Protein AF-0000000071175759 (afdb_homodimer)

pLDDT: mean 91.31, std 12.63, range [22.91, 98.81]

Structure (mmCIF, N/CA/C/O backbone):
data_AF-0000000071175759-model_v1
#
loop_
_entity.id
_entity.type
_entity.pdbx_description
1 polymer Uricase
#
loop_
_atom_site.group_PDB
_atom_site.id
_atom_site.type_symbol
_atom_site.label_atom_id
_atom_site.label_alt_id
_atom_site.label_comp_id
_atom_site.label_asym_id
_atom_site.label_entity_id
_atom_site.label_seq_id
_atom_site.pdbx_PDB_ins_code
_atom_site.Cartn_x
_atom_site.Cartn_y
_atom_site.Cartn_z
_atom_site.occupancy
_atom_site.B_iso_or_equiv
_atom_site.auth_seq_id
_atom_site.auth_comp_id
_atom_site.auth_asym_id
_atom_site.auth_atom_id
_atom_site.pdbx_PDB_model_num
ATOM 1 N N . MET A 1 1 ? 19.656 -23.844 -32.031 1 28.56 1 MET A N 1
ATOM 2 C CA . MET A 1 1 ? 19.234 -22.531 -32.531 1 28.56 1 MET A CA 1
ATOM 3 C C . MET A 1 1 ? 18.953 -22.594 -34.031 1 28.56 1 MET A C 1
ATOM 5 O O . MET A 1 1 ? 19.875 -22.594 -34.844 1 28.56 1 MET A O 1
ATOM 9 N N . HIS A 1 2 ? 17.969 -23.391 -34.312 1 33.41 2 HIS A N 1
ATOM 10 C CA . HIS A 1 2 ? 17.656 -23.5 -35.75 1 33.41 2 HIS A CA 1
ATOM 11 C C . HIS A 1 2 ? 17.281 -22.156 -36.344 1 33.41 2 HIS A C 1
ATOM 13 O O . HIS A 1 2 ? 16.312 -21.516 -35.875 1 33.41 2 HIS A O 1
ATOM 19 N N . THR A 1 3 ? 18.234 -21.5 -36.906 1 37.34 3 THR A N 1
ATOM 20 C CA . THR A 1 3 ? 18.062 -20.266 -37.656 1 37.34 3 THR A CA 1
ATOM 21 C C . THR A 1 3 ? 17.156 -20.484 -38.875 1 37.34 3 THR A C 1
ATOM 23 O O . THR A 1 3 ? 17.469 -21.281 -39.75 1 37.34 3 THR A O 1
ATOM 26 N N . ALA A 1 4 ? 15.883 -20.422 -38.781 1 39.69 4 ALA A N 1
ATOM 27 C CA . ALA A 1 4 ? 15.023 -20.391 -39.969 1 39.69 4 ALA A CA 1
ATOM 28 C C . ALA A 1 4 ? 15.555 -19.406 -41 1 39.69 4 ALA A C 1
ATOM 30 O O . ALA A 1 4 ? 15.508 -18.188 -40.812 1 39.69 4 ALA A O 1
ATOM 31 N N . SER A 1 5 ? 16.609 -19.828 -41.594 1 42.38 5 SER A N 1
ATOM 32 C CA . SER A 1 5 ? 17.031 -19 -42.719 1 42.38 5 SER A CA 1
ATOM 33 C C . SER A 1 5 ? 15.938 -18.859 -43.75 1 42.38 5 SER A C 1
ATOM 35 O O . SER A 1 5 ? 16.188 -18.406 -44.875 1 42.38 5 SER A O 1
ATOM 37 N N . GLU A 1 6 ? 14.695 -19.188 -43.5 1 39.69 6 GLU A N 1
ATOM 38 C CA . GLU A 1 6 ? 14.023 -19.219 -44.781 1 39.69 6 GLU A CA 1
ATOM 39 C C . GLU A 1 6 ? 14.141 -17.875 -45.531 1 39.69 6 GLU A C 1
ATOM 41 O O . GLU A 1 6 ? 14.164 -17.828 -46.75 1 39.69 6 GLU A O 1
ATOM 46 N N . ARG A 1 7 ? 13.164 -16.75 -45.219 1 44.22 7 ARG A N 1
ATOM 47 C CA . ARG A 1 7 ? 13 -15.68 -46.219 1 44.22 7 ARG A CA 1
ATOM 48 C C . ARG A 1 7 ? 14.336 -15.008 -46.5 1 44.22 7 ARG A C 1
ATOM 50 O O . ARG A 1 7 ? 15.273 -15.086 -45.719 1 44.22 7 ARG A O 1
ATOM 57 N N . GLY A 1 8 ? 14.594 -14.625 -47.875 1 47.84 8 GLY A N 1
ATOM 58 C CA . GLY A 1 8 ? 15.641 -13.828 -48.5 1 47.84 8 GLY A CA 1
ATOM 59 C C . GLY A 1 8 ? 16.234 -12.781 -47.594 1 47.84 8 GLY A C 1
ATOM 60 O O . GLY A 1 8 ? 17.25 -12.164 -47.906 1 47.84 8 GLY A O 1
ATOM 61 N N . LEU A 1 9 ? 15.305 -12.297 -46.688 1 57 9 LEU A N 1
ATOM 62 C CA . LEU A 1 9 ? 15.938 -11.227 -45.938 1 57 9 LEU A CA 1
ATOM 63 C C . LEU A 1 9 ? 16.828 -11.781 -44.844 1 57 9 LEU A C 1
ATOM 65 O O . LEU A 1 9 ? 16.578 -12.875 -44.312 1 57 9 LEU A O 1
ATOM 69 N N . GLY A 1 10 ? 18.094 -11.766 -44.812 1 68.19 10 GLY A N 1
ATOM 70 C CA . GLY A 1 10 ? 19.125 -12 -43.812 1 68.19 10 GLY A CA 1
ATOM 71 C C . GLY A 1 10 ? 18.656 -11.758 -42.406 1 68.19 10 GLY A C 1
ATOM 72 O O . GLY A 1 10 ? 19.406 -11.203 -41.562 1 68.19 10 GLY A O 1
ATOM 73 N N . VAL A 1 11 ? 17.297 -11.961 -42.062 1 71.38 11 VAL A N 1
ATOM 74 C CA . VAL A 1 11 ? 16.844 -11.711 -40.719 1 71.38 11 VAL A CA 1
ATOM 75 C C . VAL A 1 11 ? 16.75 -13.031 -39.938 1 71.38 11 VAL A C 1
ATOM 77 O O . VAL A 1 11 ? 16.344 -14.055 -40.5 1 71.38 11 VAL A O 1
ATOM 80 N N . SER A 1 12 ? 17.297 -13.148 -38.719 1 77.56 12 SER A N 1
ATOM 81 C CA . SER A 1 12 ? 17.219 -14.32 -37.844 1 77.56 12 SER A CA 1
ATOM 82 C C . SER A 1 12 ? 16.453 -14.008 -36.562 1 77.56 12 SER A C 1
ATOM 84 O O . SER A 1 12 ? 16.578 -12.898 -36.031 1 77.56 12 SER A O 1
ATOM 86 N N . MET A 1 13 ? 15.523 -14.953 -36.281 1 74.56 13 MET A N 1
ATOM 87 C CA . MET A 1 13 ? 14.844 -14.852 -35 1 74.56 13 MET A CA 1
ATOM 88 C C . MET A 1 13 ? 15.781 -15.258 -33.844 1 74.56 13 MET A C 1
ATOM 90 O O . MET A 1 13 ? 16.281 -16.375 -33.812 1 74.56 13 MET A O 1
ATOM 94 N N . ILE A 1 14 ? 16.031 -14.266 -32.906 1 76.25 14 ILE A N 1
ATOM 95 C CA . ILE A 1 14 ? 17.016 -14.492 -31.859 1 76.25 14 ILE A CA 1
ATOM 96 C C . ILE A 1 14 ? 16.312 -14.914 -30.562 1 76.25 14 ILE A C 1
ATOM 98 O O . ILE A 1 14 ? 16.859 -15.672 -29.766 1 76.25 14 ILE A O 1
ATOM 102 N N . GLU A 1 15 ? 15.109 -14.453 -30.453 1 83.31 15 GLU A N 1
ATOM 103 C CA . GLU A 1 15 ? 14.344 -14.773 -29.25 1 83.31 15 GLU A CA 1
ATOM 104 C C . GLU A 1 15 ? 12.844 -14.781 -29.531 1 83.31 15 GLU A C 1
ATOM 106 O O . GLU A 1 15 ? 12.359 -13.969 -30.328 1 83.31 15 GLU A O 1
ATOM 111 N N . HIS A 1 16 ? 12.211 -15.812 -29.078 1 84.19 16 HIS A N 1
ATOM 112 C CA . HIS A 1 16 ? 10.758 -15.852 -29.188 1 84.19 16 HIS A CA 1
ATOM 113 C C . HIS A 1 16 ? 10.117 -16.484 -27.953 1 84.19 16 HIS A C 1
ATOM 115 O O . HIS A 1 16 ? 10.797 -17.156 -27.172 1 84.19 16 HIS A O 1
ATOM 121 N N . GLY A 1 17 ? 9 -16.219 -27.656 1 90 17 GLY A N 1
ATOM 122 C CA . GLY A 1 17 ? 8.164 -16.766 -26.594 1 90 17 GLY A CA 1
ATOM 123 C C . GLY A 1 17 ? 6.77 -16.172 -26.578 1 90 17 GLY A C 1
ATOM 124 O O . GLY A 1 17 ? 6.539 -15.094 -27.141 1 90 17 GLY A O 1
ATOM 125 N N . TYR A 1 18 ? 5.887 -16.891 -26.125 1 90.38 18 TYR A N 1
ATOM 126 C CA . TYR A 1 18 ? 4.523 -16.391 -25.984 1 90.38 18 TYR A CA 1
ATOM 127 C C . TYR A 1 18 ? 3.852 -16.969 -24.75 1 90.38 18 TYR A C 1
ATOM 129 O O . TYR A 1 18 ? 4.359 -17.922 -24.141 1 90.38 18 TYR A O 1
ATOM 137 N N . GLY A 1 19 ? 2.816 -16.406 -24.312 1 95.12 19 GLY A N 1
ATOM 138 C CA . GLY A 1 19 ? 2.09 -16.906 -23.172 1 95.12 19 GLY A CA 1
ATOM 139 C C . GLY A 1 19 ? 0.955 -16 -22.734 1 95.12 19 GLY A C 1
ATOM 140 O O . GLY A 1 19 ? 0.364 -15.297 -23.547 1 95.12 19 GLY A O 1
ATOM 141 N N . LYS A 1 20 ? 0.438 -16.25 -21.562 1 93 20 LYS A N 1
ATOM 142 C CA . LYS A 1 20 ? -0.697 -15.539 -20.984 1 93 20 LYS A CA 1
ATOM 143 C C . LYS A 1 20 ? -0.287 -14.781 -19.719 1 93 20 LYS A C 1
ATOM 145 O O . LYS A 1 20 ? 0.365 -15.336 -18.844 1 93 20 LYS A O 1
ATOM 150 N N . SER A 1 21 ? -0.583 -13.398 -19.75 1 94.5 21 SER A N 1
ATOM 151 C CA . SER A 1 21 ? -0.302 -12.578 -18.578 1 94.5 21 SER A CA 1
ATOM 152 C C . SER A 1 21 ? -1.587 -12.18 -17.859 1 94.5 21 SER A C 1
ATOM 154 O O . SER A 1 21 ? -2.672 -12.234 -18.453 1 94.5 21 SER A O 1
ATOM 156 N N . GLY A 1 22 ? -1.437 -11.883 -16.594 1 93.62 22 GLY A N 1
ATOM 157 C CA . GLY A 1 22 ? -2.539 -11.289 -15.852 1 93.62 22 GLY A CA 1
ATOM 158 C C . GLY A 1 22 ? -3.578 -12.305 -15.414 1 93.62 22 GLY A C 1
ATOM 159 O O . GLY A 1 22 ? -4.758 -11.977 -15.289 1 93.62 22 GLY A O 1
ATOM 160 N N . VAL A 1 23 ? -3.152 -13.625 -15.281 1 97 23 VAL A N 1
ATOM 161 C CA . VAL A 1 23 ? -4.086 -14.633 -14.781 1 97 23 VAL A CA 1
ATOM 162 C C . VAL A 1 23 ? -4.25 -14.477 -13.273 1 97 23 VAL A C 1
ATOM 164 O O . VAL A 1 23 ? -3.426 -14.969 -12.5 1 97 23 VAL A O 1
ATOM 167 N N . LYS A 1 24 ? -5.371 -13.859 -12.891 1 97.5 24 LYS A N 1
ATOM 168 C CA . LYS A 1 24 ? -5.641 -13.625 -11.477 1 97.5 24 LYS A CA 1
ATOM 169 C C . LYS A 1 24 ? -6.379 -14.812 -10.852 1 97.5 24 LYS A C 1
ATOM 171 O O . LYS A 1 24 ? -7.27 -15.391 -11.477 1 97.5 24 LYS A O 1
ATOM 176 N N . LEU A 1 25 ? -5.941 -15.133 -9.633 1 97.06 25 LEU A N 1
ATOM 177 C CA . LEU A 1 25 ? -6.52 -16.281 -8.953 1 97.06 25 LEU A CA 1
ATOM 178 C C . LEU A 1 25 ? -6.516 -16.078 -7.438 1 97.06 25 LEU A C 1
ATOM 180 O O . LEU A 1 25 ? -5.551 -15.555 -6.883 1 97.06 25 LEU A O 1
ATOM 184 N N . LEU A 1 26 ? -7.668 -16.375 -6.785 1 98.44 26 LEU A N 1
ATOM 185 C CA . LEU A 1 26 ? -7.727 -16.531 -5.336 1 98.44 26 LEU A CA 1
ATOM 186 C C . LEU A 1 26 ? -7.902 -18 -4.961 1 98.44 26 LEU A C 1
ATOM 188 O O . LEU A 1 26 ? -8.875 -18.641 -5.379 1 98.44 26 LEU A O 1
ATOM 192 N N . TYR A 1 27 ? -6.977 -18.578 -4.281 1 98.19 27 TYR A N 1
ATOM 193 C CA . TYR A 1 27 ? -7.078 -19.922 -3.732 1 98.19 27 TYR A CA 1
ATOM 194 C C . TYR A 1 27 ? -7.457 -19.891 -2.256 1 98.19 27 TYR A C 1
ATOM 196 O O . TYR A 1 27 ? -6.859 -19.141 -1.476 1 98.19 27 TYR A O 1
ATOM 204 N N . ILE A 1 28 ? -8.445 -20.594 -1.832 1 97.69 28 ILE A N 1
ATOM 205 C CA . ILE A 1 28 ? -8.891 -20.688 -0.444 1 97.69 28 ILE A CA 1
ATOM 206 C C . ILE A 1 28 ? -8.766 -22.125 0.045 1 97.69 28 ILE A C 1
ATOM 208 O O . ILE A 1 28 ? -9.289 -23.047 -0.589 1 97.69 28 ILE A O 1
ATOM 212 N N . ASN A 1 29 ? -8.055 -22.359 1.07 1 96.19 29 ASN A N 1
ATOM 213 C CA . ASN A 1 29 ? -8.031 -23.625 1.813 1 96.19 29 ASN A CA 1
ATOM 214 C C . ASN A 1 29 ? -8.875 -23.531 3.086 1 96.19 29 ASN A C 1
ATOM 216 O O . ASN A 1 29 ? -8.586 -22.719 3.969 1 96.19 29 ASN A O 1
ATOM 220 N N . ARG A 1 30 ? -9.852 -24.344 3.277 1 94.62 30 ARG A N 1
ATOM 221 C CA . ARG A 1 30 ? -10.781 -24.266 4.402 1 94.62 30 ARG A CA 1
ATOM 222 C C . ARG A 1 30 ? -10.578 -25.438 5.355 1 94.62 30 ARG A C 1
ATOM 224 O O . ARG A 1 30 ? -11.414 -25.688 6.227 1 94.62 30 ARG A O 1
ATOM 231 N N . ALA A 1 31 ? -9.531 -26 5.277 1 88.31 31 ALA A N 1
ATOM 232 C CA . ALA A 1 31 ? -9.281 -27.203 6.078 1 88.31 31 ALA A CA 1
ATOM 233 C C . ALA A 1 31 ? -9.234 -26.859 7.566 1 88.31 31 ALA A C 1
ATOM 235 O O . ALA A 1 31 ? -8.68 -25.844 7.957 1 88.31 31 ALA A O 1
ATOM 236 N N . ASN A 1 32 ? -9.891 -27.594 8.43 1 88.94 32 ASN A N 1
ATOM 237 C CA . ASN A 1 32 ? -9.82 -27.578 9.883 1 88.94 32 ASN A CA 1
ATOM 238 C C . ASN A 1 32 ? -10.492 -26.344 10.461 1 88.94 32 ASN A C 1
ATOM 240 O O . ASN A 1 32 ? -10.227 -25.969 11.609 1 88.94 32 ASN A O 1
ATOM 244 N N . GLY A 1 33 ? -11.141 -25.594 9.711 1 90.62 33 GLY A N 1
ATOM 245 C CA . GLY A 1 33 ? -11.922 -24.484 10.227 1 90.62 33 GLY A CA 1
ATOM 246 C C . GLY A 1 33 ? -11.164 -23.156 10.234 1 90.62 33 GLY A C 1
ATOM 247 O O . GLY A 1 33 ? -11.742 -22.109 10.5 1 90.62 33 GLY A O 1
ATOM 248 N N . ILE A 1 34 ? -9.93 -23.188 10.078 1 95.31 34 ILE A N 1
ATOM 249 C CA . ILE A 1 34 ? -9.109 -21.984 9.93 1 95.31 34 ILE A CA 1
ATOM 250 C C . ILE A 1 34 ? -8.719 -21.812 8.461 1 95.31 34 ILE A C 1
ATOM 252 O O . ILE A 1 34 ? -7.871 -22.547 7.949 1 95.31 34 ILE A O 1
ATOM 256 N N . HIS A 1 35 ? -9.383 -20.859 7.82 1 97.19 35 HIS A N 1
ATOM 257 C CA . HIS A 1 35 ? -9.188 -20.688 6.387 1 97.19 35 HIS A CA 1
ATOM 258 C C . HIS A 1 35 ? -7.855 -19.984 6.098 1 97.19 35 HIS A C 1
ATOM 260 O O . HIS A 1 35 ? -7.395 -19.172 6.887 1 97.19 35 HIS A O 1
ATOM 266 N N . SER A 1 36 ? -7.207 -20.359 5.051 1 96.81 36 SER A N 1
ATOM 267 C CA . SER A 1 36 ? -6.066 -19.641 4.492 1 96.81 36 SER A CA 1
ATOM 268 C C . SER A 1 36 ? -6.316 -19.25 3.041 1 96.81 36 SER A C 1
ATOM 270 O O . SER A 1 36 ? -7.027 -19.953 2.316 1 96.81 36 SER A O 1
ATOM 272 N N . ILE A 1 37 ? -5.785 -18.141 2.656 1 97.75 37 ILE A N 1
ATOM 273 C CA . ILE A 1 37 ? -6 -17.672 1.292 1 97.75 37 ILE A CA 1
ATOM 274 C C . ILE A 1 37 ? -4.66 -17.328 0.647 1 97.75 37 ILE A C 1
ATOM 276 O O . ILE A 1 37 ? -3.695 -17 1.343 1 97.75 37 ILE A O 1
ATOM 280 N N . ARG A 1 38 ? -4.598 -17.469 -0.659 1 97.44 38 ARG A N 1
ATOM 281 C CA . ARG A 1 38 ? -3.533 -16.922 -1.494 1 97.44 38 ARG A CA 1
ATOM 282 C C . ARG A 1 38 ? -4.094 -16.359 -2.789 1 97.44 38 ARG A C 1
ATOM 284 O O . ARG A 1 38 ? -4.723 -17.062 -3.572 1 97.44 38 ARG A O 1
ATOM 291 N N . GLU A 1 39 ? -4.02 -15.102 -2.947 1 97.94 39 GLU A N 1
ATOM 292 C CA . GLU A 1 39 ? -4.387 -14.445 -4.199 1 97.94 39 GLU A CA 1
ATOM 293 C C . GLU A 1 39 ? -3.148 -14.094 -5.02 1 97.94 39 GLU A C 1
ATOM 295 O O . GLU A 1 39 ? -2.209 -13.477 -4.508 1 97.94 39 GLU A O 1
ATOM 300 N N . CYS A 1 40 ? -3.152 -14.516 -6.309 1 97.38 40 CYS A N 1
ATOM 301 C CA . CYS A 1 40 ? -1.965 -14.383 -7.145 1 97.38 40 CYS A CA 1
ATOM 302 C C . CYS A 1 40 ? -2.33 -13.883 -8.539 1 97.38 40 CYS A C 1
ATOM 304 O O . CYS A 1 40 ? -3.502 -13.891 -8.922 1 97.38 40 CYS A O 1
ATOM 306 N N . GLU A 1 41 ? -1.33 -13.367 -9.148 1 98.12 41 GLU A N 1
ATOM 307 C CA . GLU A 1 41 ? -1.342 -13.086 -10.586 1 98.12 41 GLU A CA 1
ATOM 308 C C . GLU A 1 41 ? -0.23 -13.844 -11.305 1 98.12 41 GLU A C 1
ATOM 310 O O . GLU A 1 41 ? 0.948 -13.688 -10.977 1 98.12 41 GLU A O 1
ATOM 315 N N . VAL A 1 42 ? -0.626 -14.664 -12.273 1 98.5 42 VAL A N 1
ATOM 316 C CA . VAL A 1 42 ? 0.318 -15.578 -12.898 1 98.5 42 VAL A CA 1
ATOM 317 C C . VAL A 1 42 ? 0.545 -15.164 -14.352 1 98.5 42 VAL A C 1
ATOM 319 O O . VAL A 1 42 ? -0.403 -14.82 -15.062 1 98.5 42 VAL A O 1
ATOM 322 N N . THR A 1 43 ? 1.786 -15.164 -14.773 1 98.5 43 THR A N 1
ATOM 323 C CA . THR A 1 43 ? 2.189 -15.039 -16.172 1 98.5 43 THR A CA 1
ATOM 324 C C . THR A 1 43 ? 2.904 -16.297 -16.641 1 98.5 43 THR A C 1
ATOM 326 O O . THR A 1 43 ? 3.846 -16.766 -16 1 98.5 43 THR A O 1
ATOM 329 N N . THR A 1 44 ? 2.459 -16.875 -17.734 1 98.06 44 THR A N 1
ATOM 330 C CA . THR A 1 44 ? 3.113 -18.016 -18.375 1 98.06 44 THR A CA 1
ATOM 331 C C . THR A 1 44 ? 3.814 -17.594 -19.656 1 98.06 44 THR A C 1
ATOM 333 O O . THR A 1 44 ? 3.301 -16.766 -20.406 1 98.06 44 THR A O 1
ATOM 336 N N . THR A 1 45 ? 4.961 -18.109 -19.844 1 97.44 45 THR A N 1
ATOM 337 C CA . THR A 1 45 ? 5.699 -17.953 -21.078 1 97.44 45 THR A CA 1
ATOM 338 C C . THR A 1 45 ? 6.254 -19.297 -21.562 1 97.44 45 THR A C 1
ATOM 340 O O . THR A 1 45 ? 6.941 -19.984 -20.812 1 97.44 45 THR A O 1
ATOM 343 N N . LEU A 1 46 ? 5.965 -19.672 -22.812 1 95.94 46 LEU A N 1
ATOM 344 C CA . LEU A 1 46 ? 6.438 -20.906 -23.422 1 95.94 46 LEU A CA 1
ATOM 345 C C . LEU A 1 46 ? 7.363 -20.609 -24.594 1 95.94 46 LEU A C 1
ATOM 347 O O . LEU A 1 46 ? 7.113 -19.688 -25.375 1 95.94 46 LEU A O 1
ATOM 351 N N . ILE A 1 47 ? 8.352 -21.328 -24.641 1 93.75 47 ILE A N 1
ATOM 352 C CA . ILE A 1 47 ? 9.211 -21.391 -25.828 1 93.75 47 ILE A CA 1
ATOM 353 C C . ILE A 1 47 ? 9.109 -22.766 -26.469 1 93.75 47 ILE A C 1
ATOM 355 O O . ILE A 1 47 ? 9.352 -23.781 -25.828 1 93.75 47 ILE A O 1
ATOM 359 N N . LEU A 1 48 ? 8.703 -22.797 -27.688 1 93 48 LEU A N 1
ATOM 360 C CA . LEU A 1 48 ? 8.508 -24.062 -28.391 1 93 48 LEU A CA 1
ATOM 361 C C . LEU A 1 48 ? 9.742 -24.406 -29.219 1 93 48 LEU A C 1
ATOM 363 O O . LEU A 1 48 ? 10.594 -23.547 -29.469 1 93 48 LEU A O 1
ATOM 367 N N . SER A 1 49 ? 9.812 -25.625 -29.641 1 91.5 49 SER A N 1
ATOM 368 C CA . SER A 1 49 ? 10.922 -26.141 -30.438 1 91.5 49 SER A CA 1
ATOM 369 C C . SER A 1 49 ? 10.828 -25.688 -31.891 1 91.5 49 SER A C 1
ATOM 371 O O . SER A 1 49 ? 11.805 -25.781 -32.625 1 91.5 49 SER A O 1
ATOM 373 N N . THR A 1 50 ? 9.656 -25.234 -32.25 1 86.12 50 THR A N 1
ATOM 374 C CA . THR A 1 50 ? 9.469 -24.766 -33.594 1 86.12 50 THR A CA 1
ATOM 375 C C . THR A 1 50 ? 8.953 -23.328 -33.625 1 86.12 50 THR A C 1
ATOM 377 O O . THR A 1 50 ? 8.352 -22.875 -32.656 1 86.12 50 THR A O 1
ATOM 380 N N . VAL A 1 51 ? 9.266 -22.625 -34.719 1 85.62 51 VAL A N 1
ATOM 381 C CA . VAL A 1 51 ? 8.828 -21.25 -34.844 1 85.62 51 VAL A CA 1
ATOM 382 C C . VAL A 1 51 ? 7.914 -21.109 -36.062 1 85.62 51 VAL A C 1
ATOM 384 O O . VAL A 1 51 ? 7.816 -20.031 -36.656 1 85.62 51 VAL A O 1
ATOM 387 N N . GLN A 1 52 ? 7.312 -22.141 -36.5 1 84.56 52 GLN A N 1
ATOM 388 C CA . GLN A 1 52 ? 6.531 -22.172 -37.719 1 84.56 52 GLN A CA 1
ATOM 389 C C . GLN A 1 52 ? 5.316 -21.25 -37.625 1 84.56 52 GLN A C 1
ATOM 391 O O . GLN A 1 52 ? 4.887 -20.672 -38.625 1 84.56 52 GLN A O 1
ATOM 396 N N . SER A 1 53 ? 4.871 -21.125 -36.375 1 83.06 53 SER A N 1
ATOM 397 C CA . SER A 1 53 ? 3.734 -20.234 -36.219 1 83.06 53 SER A CA 1
ATOM 398 C C . SER A 1 53 ? 4.102 -18.797 -36.625 1 83.06 53 SER A C 1
ATOM 400 O O . SER A 1 53 ? 3.268 -18.062 -37.125 1 83.06 53 SER A O 1
ATOM 402 N N . TYR A 1 54 ? 5.336 -18.422 -36.438 1 79.44 54 TYR A N 1
ATOM 403 C CA . TYR A 1 54 ? 5.82 -17.078 -36.781 1 79.44 54 TYR A CA 1
ATOM 404 C C . TYR A 1 54 ? 6.148 -16.984 -38.25 1 79.44 54 TYR A C 1
ATOM 406 O O . TYR A 1 54 ? 5.914 -15.945 -38.875 1 79.44 54 TYR A O 1
ATOM 414 N N . LEU A 1 55 ? 6.617 -18.078 -38.781 1 78.44 55 LEU A N 1
ATOM 415 C CA . LEU A 1 55 ? 7.191 -18.031 -40.125 1 78.44 55 LEU A CA 1
ATOM 416 C C . LEU A 1 55 ? 6.129 -18.297 -41.188 1 78.44 55 LEU A C 1
ATOM 418 O O . LEU A 1 55 ? 6.105 -17.641 -42.219 1 78.44 55 LEU A O 1
ATOM 422 N N . THR A 1 56 ? 5.227 -19.219 -40.906 1 83.88 56 THR A N 1
ATOM 423 C CA . THR A 1 56 ? 4.309 -19.641 -41.938 1 83.88 56 THR A CA 1
ATOM 424 C C . THR A 1 56 ? 2.863 -19.578 -41.438 1 83.88 56 THR A C 1
ATOM 426 O O . THR A 1 56 ? 1.935 -19.891 -42.188 1 83.88 56 THR A O 1
ATOM 429 N N . GLY A 1 57 ? 2.676 -19.25 -40.156 1 84.69 57 GLY A N 1
ATOM 430 C CA . GLY A 1 57 ? 1.328 -19.188 -39.625 1 84.69 57 GLY A CA 1
ATOM 431 C C . GLY A 1 57 ? 0.76 -20.547 -39.25 1 84.69 57 GLY A C 1
ATOM 432 O O . GLY A 1 57 ? -0.448 -20.688 -39.062 1 84.69 57 GLY A O 1
ATOM 433 N N . ASP A 1 58 ? 1.577 -21.562 -39.312 1 85.25 58 ASP A N 1
ATOM 434 C CA . ASP A 1 58 ? 1.169 -22.906 -38.906 1 85.25 58 ASP A CA 1
ATOM 435 C C . ASP A 1 58 ? 1.039 -23 -37.375 1 85.25 58 ASP A C 1
ATOM 437 O O . ASP A 1 58 ? 2.039 -22.953 -36.656 1 85.25 58 ASP A O 1
ATOM 441 N N . ASN A 1 59 ? -0.13 -23.172 -36.938 1 88.38 59 ASN A N 1
ATOM 442 C CA . ASN A 1 59 ? -0.391 -23.172 -35.5 1 88.38 59 ASN A CA 1
ATOM 443 C C . ASN A 1 59 ? -0.394 -24.594 -34.938 1 88.38 59 ASN A C 1
ATOM 445 O O . ASN A 1 59 ? -0.812 -24.812 -33.812 1 88.38 59 ASN A O 1
ATOM 449 N N . ASP A 1 60 ? 0.139 -25.406 -35.844 1 84.19 60 ASP A N 1
ATOM 450 C CA . ASP A 1 60 ? 0.245 -26.781 -35.375 1 84.19 60 ASP A CA 1
ATOM 451 C C . ASP A 1 60 ? 1.161 -26.875 -34.156 1 84.19 60 ASP A C 1
ATOM 453 O O . ASP A 1 60 ? 2.258 -26.312 -34.156 1 84.19 60 ASP A O 1
ATOM 457 N N . GLY A 1 61 ? 0.731 -27.188 -33 1 89.94 61 GLY A N 1
ATOM 458 C CA . GLY A 1 61 ? 1.52 -27.375 -31.797 1 89.94 61 GLY A CA 1
ATOM 459 C C . GLY A 1 61 ? 1.353 -26.25 -30.797 1 89.94 61 GLY A C 1
ATOM 460 O O . GLY A 1 61 ? 1.879 -26.328 -29.672 1 89.94 61 GLY A O 1
ATOM 461 N N . ILE A 1 62 ? 0.832 -25.109 -31.281 1 89.94 62 ILE A N 1
ATOM 462 C CA . ILE A 1 62 ? 0.637 -23.969 -30.406 1 89.94 62 ILE A CA 1
ATOM 463 C C . ILE A 1 62 ? -0.336 -24.344 -29.281 1 89.94 62 ILE A C 1
ATOM 465 O O . ILE A 1 62 ? -1.41 -24.891 -29.547 1 89.94 62 ILE A O 1
ATOM 469 N N . ILE A 1 63 ? 0.048 -24.109 -28.078 1 94.25 63 ILE A N 1
ATOM 470 C CA . ILE A 1 63 ? -0.858 -24.203 -26.938 1 94.25 63 ILE A CA 1
ATOM 471 C C . ILE A 1 63 ? -1.576 -22.875 -26.75 1 94.25 63 ILE A C 1
ATOM 473 O O . ILE A 1 63 ? -0.947 -21.859 -26.422 1 94.25 63 ILE A O 1
ATOM 477 N N . ALA A 1 64 ? -2.871 -22.844 -26.969 1 93.25 64 ALA A N 1
ATOM 478 C CA . ALA A 1 64 ? -3.637 -21.609 -26.875 1 93.25 64 ALA A CA 1
ATOM 479 C C . ALA A 1 64 ? -3.443 -20.953 -25.516 1 93.25 64 ALA A C 1
ATOM 481 O O . ALA A 1 64 ? -3.381 -21.625 -24.484 1 93.25 64 ALA A O 1
ATOM 482 N N . THR A 1 65 ? -3.33 -19.578 -25.578 1 92.94 65 THR A N 1
ATOM 483 C CA . THR A 1 65 ? -3.172 -18.844 -24.328 1 92.94 65 THR A CA 1
ATOM 484 C C . THR A 1 65 ? -4.352 -19.094 -23.406 1 92.94 65 THR A C 1
ATOM 486 O O . THR A 1 65 ? -4.199 -19.078 -22.172 1 92.94 65 THR A O 1
ATOM 489 N N . ASP A 1 66 ? -5.512 -19.422 -23.969 1 93 66 ASP A N 1
ATOM 490 C CA . ASP A 1 66 ? -6.664 -19.797 -23.156 1 93 66 ASP A CA 1
ATOM 491 C C . ASP A 1 66 ? -6.41 -21.094 -22.406 1 93 66 ASP A C 1
ATOM 493 O O . ASP A 1 66 ? -6.781 -21.234 -21.234 1 93 66 ASP A O 1
ATOM 497 N N . SER A 1 67 ? -5.82 -22.047 -23.078 1 94.19 67 SER A N 1
ATOM 498 C CA . SER A 1 67 ? -5.457 -23.312 -22.438 1 94.19 67 SER A CA 1
ATOM 499 C C . SER A 1 67 ? -4.438 -23.094 -21.328 1 94.19 67 SER A C 1
ATOM 501 O O . SER A 1 67 ? -4.484 -23.766 -20.297 1 94.19 67 SER A O 1
ATOM 503 N N . GLN A 1 68 ? -3.51 -22.188 -21.531 1 96.25 68 GLN A N 1
ATOM 504 C CA . GLN A 1 68 ? -2.529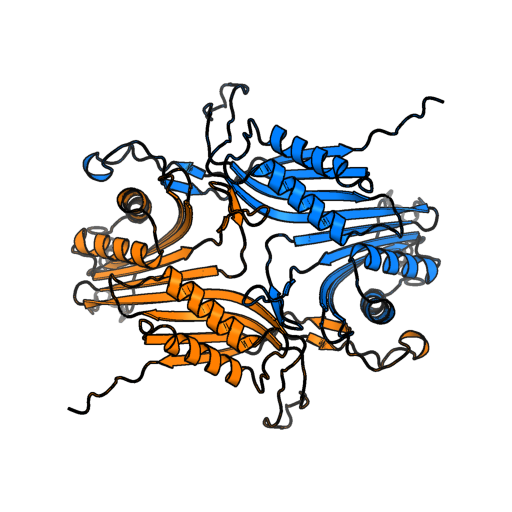 -21.844 -20.5 1 96.25 68 GLN A CA 1
ATOM 505 C C . GLN A 1 68 ? -3.203 -21.266 -19.266 1 96.25 68 GLN A C 1
ATOM 507 O O . GLN A 1 68 ? -2.898 -21.672 -18.141 1 96.25 68 GLN A O 1
ATOM 512 N N . LYS A 1 69 ? -4.105 -20.312 -19.516 1 96.69 69 LYS A N 1
ATOM 513 C CA . LYS A 1 69 ? -4.895 -19.734 -18.438 1 96.69 69 LYS A CA 1
ATOM 514 C C . LYS A 1 69 ? -5.633 -20.812 -17.656 1 96.69 69 LYS A C 1
ATOM 516 O O . LYS A 1 69 ? -5.551 -20.859 -16.422 1 96.69 69 LYS A O 1
ATOM 521 N N . ASN A 1 70 ? -6.312 -21.719 -18.344 1 96.06 70 ASN A N 1
ATOM 522 C CA . ASN A 1 70 ? -7.082 -22.781 -17.688 1 96.06 70 ASN A CA 1
ATOM 523 C C . ASN A 1 70 ? -6.176 -23.734 -16.922 1 96.06 70 ASN A C 1
ATOM 525 O O . ASN A 1 70 ? -6.562 -24.266 -15.891 1 96.06 70 ASN A O 1
ATOM 529 N N . THR A 1 71 ? -5 -23.984 -17.469 1 96.69 71 THR A N 1
ATOM 530 C CA . THR A 1 71 ? -4.027 -24.828 -16.781 1 96.69 71 THR A CA 1
ATOM 531 C C . THR A 1 71 ? -3.707 -24.266 -15.398 1 96.69 71 THR A C 1
ATOM 533 O O . THR A 1 71 ? -3.641 -25.016 -14.422 1 96.69 71 THR A O 1
ATOM 536 N N . VAL A 1 72 ? -3.555 -22.969 -15.297 1 97.94 72 VAL A N 1
ATOM 537 C CA . VAL A 1 72 ? -3.262 -22.312 -14.031 1 97.94 72 VAL A CA 1
ATOM 538 C C . VAL A 1 72 ? -4.375 -22.609 -13.023 1 97.94 72 VAL A C 1
ATOM 540 O O . VAL A 1 72 ? -4.105 -23.062 -11.906 1 97.94 72 VAL A O 1
ATOM 543 N N . TYR A 1 73 ? -5.621 -22.453 -13.383 1 97.25 73 TYR A N 1
ATOM 544 C CA . TYR A 1 73 ? -6.762 -22.656 -12.492 1 97.25 73 TYR A CA 1
ATOM 545 C C . TYR A 1 73 ? -6.898 -24.125 -12.109 1 97.25 73 TYR A C 1
ATOM 547 O O . TYR A 1 73 ? -7.125 -24.438 -10.938 1 97.25 73 TYR A O 1
ATOM 555 N N . ILE A 1 74 ? -6.793 -25 -13.047 1 95.69 74 ILE A N 1
ATOM 556 C CA . ILE A 1 74 ? -7.004 -26.422 -12.82 1 95.69 74 ILE A CA 1
ATOM 557 C C . ILE A 1 74 ? -5.902 -26.969 -11.906 1 95.69 74 ILE A C 1
ATOM 559 O O . ILE A 1 74 ? -6.176 -27.75 -10.992 1 95.69 74 ILE A O 1
ATOM 563 N N . LEU A 1 75 ? -4.648 -26.562 -12.133 1 96.25 75 LEU A N 1
ATOM 564 C CA . LEU A 1 75 ? -3.568 -27.062 -11.289 1 96.25 75 LEU A CA 1
ATOM 565 C C . LEU A 1 75 ? -3.668 -26.469 -9.883 1 96.25 75 LEU A C 1
ATOM 567 O O . LEU A 1 75 ? -3.314 -27.141 -8.898 1 96.25 75 LEU A O 1
ATOM 571 N N . ALA A 1 76 ? -4.117 -25.234 -9.758 1 97.06 76 ALA A N 1
ATOM 572 C CA . ALA A 1 76 ? -4.395 -24.703 -8.43 1 97.06 76 ALA A CA 1
ATOM 573 C C . ALA A 1 76 ? -5.434 -25.547 -7.699 1 97.06 76 ALA A C 1
ATOM 575 O O . ALA A 1 76 ? -5.305 -25.797 -6.496 1 97.06 76 ALA A O 1
ATOM 576 N N . LYS A 1 77 ? -6.469 -25.953 -8.383 1 95.12 77 LYS A N 1
ATOM 577 C CA . LYS A 1 77 ? -7.508 -26.797 -7.809 1 95.12 77 LYS A CA 1
ATOM 578 C C . LYS A 1 77 ? -6.934 -28.141 -7.375 1 95.12 77 LYS A C 1
ATOM 580 O O . LYS A 1 77 ? -7.215 -28.625 -6.273 1 95.12 77 LYS A O 1
ATOM 585 N N . LYS A 1 78 ? -6.074 -28.656 -8.203 1 93.12 78 LYS A N 1
ATOM 586 C CA . LYS A 1 78 ? -5.559 -30.016 -8.008 1 93.12 78 LYS A CA 1
ATOM 587 C C . LYS A 1 78 ? -4.512 -30.047 -6.895 1 93.12 78 LYS A C 1
ATOM 589 O O . LYS A 1 78 ? -4.492 -30.969 -6.074 1 93.12 78 LYS A O 1
ATOM 594 N N . HIS A 1 79 ? -3.648 -29.062 -6.848 1 93 79 HIS A N 1
ATOM 595 C CA . HIS A 1 79 ? -2.471 -29.156 -5.996 1 93 79 HIS A CA 1
ATOM 596 C C . HIS A 1 79 ? -2.496 -28.109 -4.895 1 93 79 HIS A C 1
ATOM 598 O O . HIS A 1 79 ? -1.688 -28.156 -3.965 1 93 79 HIS A O 1
ATOM 604 N N . GLY A 1 80 ? -3.412 -27.156 -4.996 1 94.62 80 GLY A N 1
ATOM 605 C CA . GLY A 1 80 ? -3.369 -26.016 -4.098 1 94.62 80 GLY A CA 1
ATOM 606 C C . GLY A 1 80 ? -2.195 -25.094 -4.363 1 94.62 80 GLY A C 1
ATOM 607 O O . GLY A 1 80 ? -1.409 -25.328 -5.281 1 94.62 80 GLY A O 1
ATOM 608 N N . ILE A 1 81 ? -2.205 -24.062 -3.578 1 96.12 81 ILE A N 1
ATOM 609 C CA . ILE A 1 81 ? -1.096 -23.109 -3.654 1 96.12 81 ILE A CA 1
ATOM 610 C C . ILE A 1 81 ? -0.493 -22.906 -2.266 1 96.12 81 ILE A C 1
ATOM 612 O O . ILE A 1 81 ? -1.044 -22.172 -1.445 1 96.12 81 ILE A O 1
ATOM 616 N N . LYS A 1 82 ? 0.551 -23.516 -1.965 1 93.5 82 LYS A N 1
ATOM 617 C CA . LYS A 1 82 ? 1.298 -23.266 -0.736 1 93.5 82 LYS A CA 1
ATOM 618 C C . LYS A 1 82 ? 2.227 -22.062 -0.897 1 93.5 82 LYS A C 1
ATOM 620 O O . LYS A 1 82 ? 1.773 -20.922 -0.883 1 93.5 82 LYS A O 1
ATOM 625 N N . ALA A 1 83 ? 3.496 -22.328 -1.323 1 97 83 ALA A N 1
ATOM 626 C CA . ALA A 1 83 ? 4.355 -21.234 -1.745 1 97 83 ALA A CA 1
ATOM 627 C C . ALA A 1 83 ? 4.246 -20.984 -3.248 1 97 83 ALA A C 1
ATOM 629 O O . ALA A 1 83 ? 4.09 -21.938 -4.023 1 97 83 ALA A O 1
ATOM 630 N N . ILE A 1 84 ? 4.32 -19.781 -3.652 1 98.19 84 ILE A N 1
ATOM 631 C CA . ILE A 1 84 ? 4.129 -19.469 -5.066 1 98.19 84 ILE A CA 1
ATOM 632 C C . ILE A 1 84 ? 5.242 -20.109 -5.891 1 98.19 84 ILE A C 1
ATOM 634 O O . ILE A 1 84 ? 5.027 -20.516 -7.035 1 98.19 84 ILE A O 1
ATOM 638 N N . GLU A 1 85 ? 6.418 -20.234 -5.316 1 98.44 85 GLU A N 1
ATOM 639 C CA . GLU A 1 85 ? 7.52 -20.906 -6.012 1 98.44 85 GLU A CA 1
ATOM 640 C C . GLU A 1 85 ? 7.18 -22.359 -6.324 1 98.44 85 GLU A C 1
ATOM 642 O O . GLU A 1 85 ? 7.48 -22.844 -7.414 1 98.44 85 GLU A O 1
ATOM 647 N N . ASN A 1 86 ? 6.617 -23.047 -5.352 1 97.38 86 ASN A N 1
ATOM 648 C CA . ASN A 1 86 ? 6.188 -24.422 -5.586 1 97.38 86 ASN A CA 1
ATOM 649 C C . ASN A 1 86 ? 5.148 -24.5 -6.699 1 97.38 86 ASN A C 1
ATOM 651 O O . ASN A 1 86 ? 5.234 -25.375 -7.574 1 97.38 86 ASN A O 1
ATOM 655 N N . PHE A 1 87 ? 4.207 -23.703 -6.641 1 98 87 PHE A N 1
ATOM 656 C CA . PHE A 1 87 ? 3.154 -23.688 -7.652 1 98 87 PHE A CA 1
ATOM 657 C C . PHE A 1 87 ? 3.736 -23.438 -9.039 1 98 87 PHE A C 1
ATOM 659 O O . PHE A 1 87 ? 3.344 -24.094 -10.008 1 98 87 PHE A O 1
ATOM 666 N N . ALA A 1 88 ? 4.664 -22.438 -9.109 1 98.38 88 ALA A N 1
ATOM 667 C CA . ALA A 1 88 ? 5.332 -22.156 -10.375 1 98.38 88 ALA A CA 1
ATOM 668 C C . ALA A 1 88 ? 6.055 -23.406 -10.898 1 98.38 88 ALA A C 1
ATOM 670 O O . ALA A 1 88 ? 6.047 -23.672 -12.102 1 98.38 88 ALA A O 1
ATOM 671 N N . GLN A 1 89 ? 6.66 -24.109 -10.039 1 96.56 89 GLN A N 1
ATOM 672 C CA . GLN A 1 89 ? 7.34 -25.344 -10.438 1 96.56 89 GLN A CA 1
ATOM 673 C C . GLN A 1 89 ? 6.348 -26.375 -10.984 1 96.56 89 GLN A C 1
ATOM 675 O O . GLN A 1 89 ? 6.629 -27.047 -11.977 1 96.56 89 GLN A O 1
ATOM 680 N N . PHE A 1 90 ? 5.199 -26.5 -10.352 1 95.81 90 PHE A N 1
ATOM 681 C CA . PHE A 1 90 ? 4.16 -27.391 -10.844 1 95.81 90 PHE A CA 1
ATOM 682 C C . PHE A 1 90 ? 3.748 -27.031 -12.266 1 95.81 90 PHE A C 1
ATOM 684 O O . PHE A 1 90 ? 3.588 -27.906 -13.117 1 95.81 90 PHE A O 1
ATOM 691 N N . LEU A 1 91 ? 3.59 -25.797 -12.461 1 97.94 91 LEU A N 1
ATOM 692 C CA . LEU A 1 91 ? 3.178 -25.328 -13.773 1 97.94 91 LEU A CA 1
ATOM 693 C C . LEU A 1 91 ? 4.242 -25.625 -14.82 1 97.94 91 LEU A C 1
ATOM 695 O O . LEU A 1 91 ? 3.928 -26.109 -15.914 1 97.94 91 LEU A O 1
ATOM 699 N N . CYS A 1 92 ? 5.523 -25.359 -14.492 1 97.44 92 CYS A N 1
ATOM 700 C CA . CYS A 1 92 ? 6.617 -25.672 -15.406 1 97.44 92 CYS A CA 1
ATOM 701 C C . CYS A 1 92 ? 6.605 -27.156 -15.773 1 97.44 92 CYS A C 1
ATOM 703 O O . CYS A 1 92 ? 6.629 -27.516 -16.953 1 97.44 92 CYS A O 1
ATOM 705 N N . GLN A 1 93 ? 6.531 -27.938 -14.805 1 95.88 93 GLN A N 1
ATOM 706 C CA . GLN A 1 93 ? 6.543 -29.375 -15.016 1 95.88 93 GLN A CA 1
ATOM 707 C C . GLN A 1 93 ? 5.367 -29.812 -15.883 1 95.88 93 GLN A C 1
ATOM 709 O O . GLN A 1 93 ? 5.523 -30.656 -16.766 1 95.88 93 GLN A O 1
ATOM 714 N N . HIS A 1 94 ? 4.262 -29.297 -15.625 1 96.88 94 HIS A N 1
ATOM 715 C CA . HIS A 1 94 ? 3.072 -29.672 -16.391 1 96.88 94 HIS A CA 1
ATOM 716 C C . HIS A 1 94 ? 3.264 -29.391 -17.875 1 96.88 94 HIS A C 1
ATOM 718 O O . HIS A 1 94 ? 3.031 -30.266 -18.703 1 96.88 94 HIS A O 1
ATOM 724 N N . PHE A 1 95 ? 3.656 -28.188 -18.203 1 97.31 95 PHE A N 1
ATOM 725 C CA . PHE A 1 95 ? 3.766 -27.812 -19.609 1 97.31 95 PHE A CA 1
ATOM 726 C C . PHE A 1 95 ? 4.824 -28.641 -20.312 1 97.31 95 PHE A C 1
ATOM 728 O O . PHE A 1 95 ? 4.637 -29.047 -21.469 1 97.31 95 PHE A O 1
ATOM 735 N N . LEU A 1 96 ? 5.926 -28.953 -19.609 1 96.88 96 LEU A N 1
ATOM 736 C CA . LEU A 1 96 ? 7.012 -29.719 -20.219 1 96.88 96 LEU A CA 1
ATOM 737 C C . LEU A 1 96 ? 6.613 -31.172 -20.406 1 96.88 96 LEU A C 1
ATOM 739 O O . LEU A 1 96 ? 6.988 -31.797 -21.391 1 96.88 96 LEU A O 1
ATOM 743 N N . THR A 1 97 ? 5.848 -31.672 -19.5 1 96.06 97 THR A N 1
ATOM 744 C CA . THR A 1 97 ? 5.492 -33.094 -19.547 1 96.06 97 THR A CA 1
ATOM 745 C C . THR A 1 97 ? 4.312 -33.312 -20.484 1 96.06 97 THR A C 1
ATOM 747 O O . THR A 1 97 ? 4.25 -34.344 -21.188 1 96.06 97 THR A O 1
ATOM 750 N N . THR A 1 98 ? 3.426 -32.406 -20.562 1 96.19 98 THR A N 1
ATOM 751 C CA . THR A 1 98 ? 2.199 -32.562 -21.344 1 96.19 98 THR A CA 1
ATOM 752 C C . THR A 1 98 ? 2.461 -32.312 -22.828 1 96.19 98 THR A C 1
ATOM 754 O O . THR A 1 98 ? 1.882 -32.969 -23.688 1 96.19 98 THR A O 1
ATOM 757 N N . TYR A 1 99 ? 3.344 -31.391 -23.078 1 96.31 99 TYR A N 1
ATOM 758 C CA . TYR A 1 99 ? 3.551 -30.969 -24.469 1 96.31 99 TYR A CA 1
ATOM 759 C C . TYR A 1 99 ? 5 -31.172 -24.891 1 96.31 99 TYR A C 1
ATOM 761 O O . TYR A 1 99 ? 5.895 -30.453 -24.438 1 96.31 99 TYR A O 1
ATOM 769 N N . LYS A 1 100 ? 5.207 -32.031 -25.812 1 95.56 100 LYS A N 1
ATOM 770 C CA . LYS A 1 100 ? 6.555 -32.438 -26.203 1 95.56 100 LYS A CA 1
ATOM 771 C C . LYS A 1 100 ? 7.273 -31.297 -26.938 1 95.56 100 LYS A C 1
ATOM 773 O O . LYS A 1 100 ? 8.508 -31.219 -26.906 1 95.56 100 LYS A O 1
ATOM 778 N N . GLN A 1 101 ? 6.492 -30.422 -27.516 1 94.81 101 GLN A N 1
ATOM 779 C CA . GLN A 1 101 ? 7.098 -29.359 -28.312 1 94.81 101 GLN A CA 1
ATOM 780 C C . GLN A 1 101 ? 7.531 -28.188 -27.438 1 94.81 101 GLN A C 1
ATOM 782 O O . GLN A 1 101 ? 8.164 -27.25 -27.922 1 94.81 101 GLN A O 1
ATOM 787 N N . VAL A 1 102 ? 7.164 -28.203 -26.141 1 95.5 102 VAL A N 1
ATOM 788 C CA . VAL A 1 102 ? 7.613 -27.141 -25.25 1 95.5 102 VAL A CA 1
ATOM 789 C C . VAL A 1 102 ? 9.062 -27.375 -24.859 1 95.5 102 VAL A C 1
ATOM 791 O O . VAL A 1 102 ? 9.391 -28.406 -24.25 1 95.5 102 VAL A O 1
ATOM 794 N N . GLU A 1 103 ? 9.898 -26.391 -25.188 1 95.06 103 GLU A N 1
ATOM 795 C CA . GLU A 1 103 ? 11.328 -26.5 -24.891 1 95.06 103 GLU A CA 1
ATOM 796 C C . GLU A 1 103 ? 11.664 -25.812 -23.562 1 95.06 103 GLU A C 1
ATOM 798 O O . GLU A 1 103 ? 12.57 -26.25 -22.859 1 95.06 103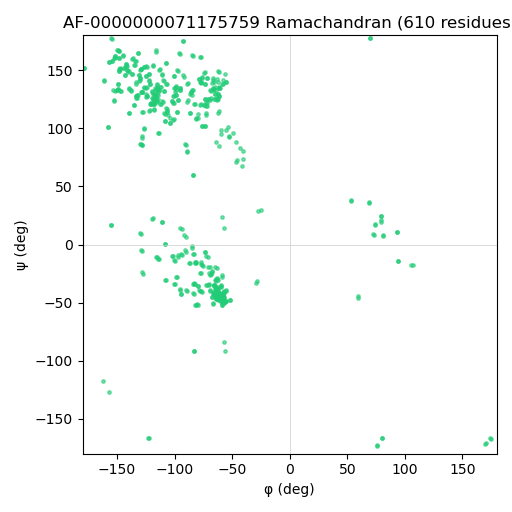 GLU A O 1
ATOM 803 N N . GLU A 1 104 ? 11.047 -24.719 -23.312 1 96.12 104 GLU A N 1
ATOM 804 C CA . GLU A 1 104 ? 11.273 -23.969 -22.078 1 96.12 104 GLU A CA 1
ATOM 805 C C . GLU A 1 104 ? 9.977 -23.344 -21.578 1 96.12 104 GLU A C 1
ATOM 807 O O . GLU A 1 104 ? 9.109 -22.953 -22.359 1 96.12 104 GLU A O 1
ATOM 812 N N . VAL A 1 105 ? 9.891 -23.297 -20.281 1 97.81 105 VAL A N 1
ATOM 813 C CA . VAL A 1 105 ? 8.758 -22.672 -19.609 1 97.81 105 VAL A CA 1
ATOM 814 C C . VAL A 1 105 ? 9.266 -21.625 -18.609 1 97.81 105 VAL A C 1
ATOM 816 O O . VAL A 1 105 ? 10.25 -21.875 -17.906 1 97.81 105 VAL A O 1
ATOM 819 N N . GLN A 1 106 ? 8.672 -20.484 -18.594 1 98.25 106 GLN A N 1
ATOM 820 C CA . GLN A 1 106 ? 8.875 -19.484 -17.547 1 98.25 106 GLN A CA 1
ATOM 821 C C . GLN A 1 106 ? 7.551 -19.094 -16.891 1 98.25 106 GLN A C 1
ATOM 823 O O . GLN A 1 106 ? 6.586 -18.766 -17.578 1 98.25 106 GLN A O 1
ATOM 828 N N . ILE A 1 107 ? 7.527 -19.172 -15.617 1 98.69 107 ILE A N 1
ATOM 829 C CA . ILE A 1 107 ? 6.355 -18.797 -14.836 1 98.69 107 ILE A CA 1
ATOM 830 C C . ILE A 1 107 ? 6.703 -17.641 -13.898 1 98.69 107 ILE A C 1
ATOM 832 O O . ILE A 1 107 ? 7.688 -17.703 -13.156 1 98.69 107 ILE A O 1
ATOM 836 N N . GLU A 1 108 ? 5.953 -16.562 -13.977 1 98.81 108 GLU A N 1
ATOM 837 C CA . GLU A 1 108 ? 6.043 -15.438 -13.047 1 98.81 108 GLU A CA 1
ATOM 838 C C . GLU A 1 108 ? 4.766 -15.312 -12.211 1 98.81 108 GLU A C 1
ATOM 840 O O . GLU A 1 108 ? 3.66 -15.375 -12.75 1 98.81 108 GLU A O 1
ATOM 845 N N . ILE A 1 109 ? 4.938 -15.156 -10.922 1 98.75 109 ILE A N 1
ATOM 846 C CA . ILE A 1 109 ? 3.781 -15.039 -10.047 1 98.75 109 ILE A CA 1
ATOM 847 C C . ILE A 1 109 ? 3.969 -13.852 -9.102 1 98.75 109 ILE A C 1
ATOM 849 O O . ILE A 1 109 ? 5.039 -13.68 -8.516 1 98.75 109 ILE A O 1
ATOM 853 N N . LYS A 1 110 ? 2.984 -12.992 -9.039 1 98.38 110 LYS A N 1
ATOM 854 C CA . LYS A 1 110 ? 2.836 -12.008 -7.973 1 98.38 110 LYS A CA 1
ATOM 855 C C . LYS A 1 110 ? 1.908 -12.523 -6.875 1 98.38 110 LYS A C 1
ATOM 857 O O . LYS A 1 110 ? 0.865 -13.109 -7.16 1 98.38 110 LYS A O 1
ATOM 862 N N . ASP A 1 111 ? 2.322 -12.375 -5.668 1 98.06 111 ASP A N 1
ATOM 863 C CA . ASP A 1 111 ? 1.562 -12.797 -4.496 1 98.06 111 ASP A CA 1
ATOM 864 C C . ASP A 1 111 ? 0.982 -11.586 -3.758 1 98.06 111 ASP A C 1
ATOM 866 O O . ASP A 1 111 ? 1.728 -10.742 -3.264 1 98.06 111 ASP A O 1
ATOM 870 N N . TYR A 1 112 ? -0.361 -11.484 -3.738 1 96 112 TYR A N 1
ATOM 871 C CA . TYR A 1 112 ? -0.994 -10.328 -3.115 1 96 112 TYR A CA 1
ATOM 872 C C . TYR A 1 112 ? -0.866 -10.391 -1.598 1 96 112 TYR A C 1
ATOM 874 O O . TYR A 1 112 ? -0.997 -11.453 -0.999 1 96 112 TYR A O 1
ATOM 882 N N . PRO A 1 113 ? -0.68 -9.242 -0.965 1 95.06 113 PRO A N 1
ATOM 883 C CA . PRO A 1 113 ? -0.281 -9.18 0.443 1 95.06 113 PRO A CA 1
ATOM 884 C C . PRO A 1 113 ? -1.477 -9.164 1.395 1 95.06 113 PRO A C 1
ATOM 886 O O . PRO A 1 113 ? -1.743 -8.148 2.037 1 95.06 113 PRO A O 1
ATOM 889 N N . TRP A 1 114 ? -2.074 -10.344 1.666 1 97.12 114 TRP A N 1
ATOM 890 C CA . TRP A 1 114 ? -3.148 -10.508 2.639 1 97.12 114 TRP A CA 1
ATOM 891 C C . TRP A 1 114 ? -2.596 -10.945 3.99 1 97.12 114 TRP A C 1
ATOM 893 O O . TRP A 1 114 ? -1.709 -11.805 4.055 1 97.12 114 TRP A O 1
ATOM 903 N N . ASN A 1 115 ? -3.061 -10.328 5.035 1 96.31 115 ASN A N 1
ATOM 904 C CA . ASN A 1 115 ? -2.834 -10.766 6.41 1 96.31 115 ASN A CA 1
ATOM 905 C C . ASN A 1 115 ? -4.145 -11.086 7.117 1 96.31 115 ASN A C 1
ATOM 907 O O . ASN A 1 115 ? -5.199 -10.57 6.75 1 96.31 115 ASN A O 1
ATOM 911 N N . ARG A 1 116 ? -4.086 -11.938 8.094 1 96.88 116 ARG A N 1
ATOM 912 C CA . ARG A 1 116 ? -5.262 -12.148 8.93 1 96.88 116 ARG A CA 1
ATOM 913 C C . ARG A 1 116 ? -5.59 -10.898 9.742 1 96.88 116 ARG A C 1
ATOM 915 O O . ARG A 1 116 ? -4.691 -10.234 10.25 1 96.88 116 ARG A O 1
ATOM 922 N N . ILE A 1 117 ? -6.867 -10.562 9.742 1 96.38 117 ILE A N 1
ATOM 923 C CA . ILE A 1 117 ? -7.285 -9.57 10.727 1 96.38 117 ILE A CA 1
ATOM 924 C C . ILE A 1 117 ? -7.039 -10.102 12.133 1 96.38 117 ILE A C 1
ATOM 926 O O . ILE A 1 117 ? -7.277 -11.281 12.406 1 96.38 117 ILE A O 1
ATOM 930 N N . SER A 1 118 ? -6.477 -9.289 13.016 1 93.69 118 SER A N 1
ATOM 931 C CA . SER A 1 118 ? -6.207 -9.703 14.383 1 93.69 118 SER A CA 1
ATOM 932 C C . SER A 1 118 ? -6.926 -8.805 15.383 1 93.69 118 SER A C 1
ATOM 934 O O . SER A 1 118 ? -7.043 -7.594 15.164 1 93.69 118 SER A O 1
ATOM 936 N N . SER A 1 119 ? -7.457 -9.406 16.359 1 88.56 119 SER A N 1
ATOM 937 C CA . SER A 1 119 ? -8.047 -8.719 17.5 1 88.56 119 SER A CA 1
ATOM 938 C C . SER A 1 119 ? -7.598 -9.352 18.812 1 88.56 119 SER A C 1
ATOM 940 O O . SER A 1 119 ? -7.668 -10.57 18.984 1 88.56 119 SER A O 1
ATOM 942 N N . GLU A 1 120 ? -7.078 -8.461 19.734 1 85.31 120 GLU A N 1
ATOM 943 C CA . GLU A 1 120 ? -6.605 -8.906 21.047 1 85.31 120 GLU A CA 1
ATOM 944 C C . GLU A 1 120 ? -5.59 -10.039 20.906 1 85.31 120 GLU A C 1
ATOM 946 O O . GLU A 1 120 ? -5.715 -11.078 21.562 1 85.31 120 GLU A O 1
ATOM 951 N N . ASN A 1 121 ? -4.734 -10.008 19.938 1 85.94 121 ASN A N 1
ATOM 952 C CA . ASN A 1 121 ? -3.613 -10.914 19.703 1 85.94 121 ASN A CA 1
ATOM 953 C C . ASN A 1 121 ? -4.09 -12.266 19.188 1 85.94 121 ASN A C 1
ATOM 955 O O . ASN A 1 121 ? -3.412 -13.281 19.391 1 85.94 121 ASN A O 1
ATOM 959 N N . GLN A 1 122 ? -5.293 -12.25 18.734 1 93.06 122 GLN A N 1
ATOM 960 C CA . GLN A 1 122 ? -5.801 -13.469 18.109 1 93.06 122 GLN A CA 1
ATOM 961 C C . GLN A 1 122 ? -6.059 -13.25 16.609 1 93.06 122 GLN A C 1
ATOM 963 O O . GLN A 1 122 ? -6.758 -12.312 16.234 1 93.06 122 GLN A O 1
ATOM 968 N N . GLU A 1 123 ? -5.52 -14.125 15.898 1 95.31 123 GLU A N 1
ATOM 969 C CA . GLU A 1 123 ? -5.727 -14.086 14.453 1 95.31 123 GLU A CA 1
ATOM 970 C C . GLU A 1 123 ? -7.109 -14.617 14.078 1 95.31 123 GLU A C 1
ATOM 972 O O . GLU A 1 123 ? -7.578 -15.602 14.648 1 95.31 123 GLU A O 1
ATOM 977 N N . HIS A 1 124 ? -7.711 -13.992 13.164 1 97.12 124 HIS A N 1
ATOM 978 C CA . HIS A 1 124 ? -9.055 -14.375 12.742 1 97.12 124 HIS A CA 1
ATOM 979 C C . HIS A 1 124 ? -9.016 -15.656 11.906 1 97.12 124 HIS A C 1
ATOM 981 O O . HIS A 1 124 ? -8.117 -15.844 11.094 1 97.12 124 HIS A O 1
ATOM 987 N N . SER A 1 125 ? -10.016 -16.438 12 1 97 125 SER A N 1
ATOM 988 C CA . SER A 1 125 ? -10.062 -17.75 11.359 1 97 125 SER A CA 1
ATOM 989 C C . SER A 1 125 ? -10.336 -17.609 9.867 1 97 125 SER A C 1
ATOM 991 O O . SER A 1 125 ? -9.977 -18.5 9.086 1 97 125 SER A O 1
ATOM 993 N N . HIS A 1 126 ? -10.992 -16.469 9.438 1 97.94 126 HIS A N 1
ATOM 994 C CA . HIS A 1 126 ? -11.406 -16.469 8.039 1 97.94 126 HIS A CA 1
ATOM 995 C C . HIS A 1 126 ? -11.547 -15.055 7.504 1 97.94 126 HIS A C 1
ATOM 997 O O . HIS A 1 126 ? -12.281 -14.82 6.539 1 97.94 126 HIS A O 1
ATOM 1003 N N . ALA A 1 127 ? -10.961 -14.031 8.203 1 98.44 127 ALA A N 1
ATOM 1004 C CA . ALA A 1 127 ? -11.008 -12.648 7.734 1 98.44 127 ALA A CA 1
ATOM 1005 C C . ALA A 1 127 ? -9.602 -12.078 7.555 1 98.44 127 ALA A C 1
ATOM 1007 O O . ALA A 1 127 ? -8.703 -12.375 8.344 1 98.44 127 ALA A O 1
ATOM 1008 N N . PHE A 1 128 ? -9.5 -11.32 6.5 1 98.44 128 PHE A N 1
ATOM 1009 C CA . PHE A 1 128 ? -8.18 -10.875 6.066 1 98.44 128 PHE A CA 1
ATOM 1010 C C . PHE A 1 128 ? -8.195 -9.391 5.73 1 98.44 128 PHE A C 1
ATOM 1012 O O . PHE A 1 128 ? -9.242 -8.836 5.391 1 98.44 128 PHE A O 1
ATOM 1019 N N . ILE A 1 129 ? -7.086 -8.836 5.844 1 98.19 129 ILE A N 1
ATOM 1020 C CA . ILE A 1 129 ? -6.859 -7.426 5.527 1 98.19 129 ILE A CA 1
ATOM 1021 C C . ILE A 1 129 ? -5.668 -7.293 4.582 1 98.19 129 ILE A C 1
ATOM 1023 O O . ILE A 1 129 ? -4.641 -7.945 4.77 1 98.19 129 ILE A O 1
ATOM 1027 N N . PHE A 1 130 ? -5.867 -6.496 3.469 1 97.31 130 PHE A N 1
ATOM 1028 C CA . PHE A 1 130 ? -4.828 -6.258 2.475 1 97.31 130 PHE A CA 1
ATOM 1029 C C . PHE A 1 130 ? -3.775 -5.297 3.014 1 97.31 130 PHE A C 1
ATOM 1031 O O . PHE A 1 130 ? -4.094 -4.168 3.393 1 97.31 130 PHE A O 1
ATOM 1038 N N . THR A 1 131 ? -2.473 -5.715 3.102 1 95.25 131 THR A N 1
ATOM 1039 C CA . THR A 1 131 ? -1.394 -4.926 3.684 1 95.25 131 THR A CA 1
ATOM 1040 C C . THR A 1 131 ? -0.207 -4.844 2.727 1 95.25 131 THR A C 1
ATOM 1042 O O . THR A 1 131 ? 0.779 -5.566 2.889 1 95.25 131 THR A O 1
ATOM 1045 N N . PRO A 1 132 ? -0.208 -3.9 1.792 1 94.38 132 PRO A N 1
ATOM 1046 C CA . PRO A 1 132 ? 0.781 -3.881 0.712 1 94.38 132 PRO A CA 1
ATOM 1047 C C . PRO A 1 132 ? 2.09 -3.207 1.121 1 94.38 132 PRO A C 1
ATOM 1049 O O . PRO A 1 132 ? 2.562 -2.299 0.434 1 94.38 132 PRO A O 1
ATOM 1052 N N . THR A 1 133 ? 2.756 -3.74 2.146 1 95.81 133 THR A N 1
ATOM 1053 C CA . THR A 1 133 ? 4.055 -3.254 2.6 1 95.81 133 THR A CA 1
ATOM 1054 C C . THR A 1 133 ? 5.137 -3.564 1.569 1 95.81 133 THR A C 1
ATOM 1056 O O . THR A 1 133 ? 6.043 -2.758 1.352 1 95.81 133 THR A O 1
ATOM 1059 N N . ALA A 1 134 ? 5.066 -4.691 0.997 1 96.31 134 ALA A N 1
ATOM 1060 C CA . ALA A 1 134 ? 5.914 -5.141 -0.104 1 96.31 134 ALA A CA 1
ATOM 1061 C C . ALA A 1 134 ? 5.156 -6.086 -1.029 1 96.31 134 ALA A C 1
ATOM 1063 O O . ALA A 1 134 ? 4.227 -6.773 -0.599 1 96.31 134 ALA A O 1
ATOM 1064 N N . THR A 1 135 ? 5.555 -6.016 -2.27 1 96.06 135 THR A N 1
ATOM 1065 C CA . THR A 1 135 ? 4.941 -6.922 -3.236 1 96.06 135 THR A CA 1
ATOM 1066 C C . THR A 1 135 ? 5.824 -8.148 -3.463 1 96.06 135 THR A C 1
ATOM 1068 O O . THR A 1 135 ? 6.902 -8.039 -4.047 1 96.06 135 THR A O 1
ATOM 1071 N N . ARG A 1 136 ? 5.316 -9.281 -3.055 1 98.25 136 ARG A N 1
ATOM 1072 C CA . ARG A 1 136 ? 6.039 -10.539 -3.238 1 98.25 136 ARG A CA 1
ATOM 1073 C C . ARG A 1 136 ? 5.906 -11.039 -4.672 1 98.25 136 ARG A C 1
ATOM 1075 O O . ARG A 1 136 ? 4.832 -10.945 -5.27 1 98.25 136 ARG A O 1
ATOM 1082 N N . LYS A 1 137 ? 7.043 -11.633 -5.191 1 98.62 137 LYS A N 1
ATOM 1083 C CA . LYS A 1 137 ? 7.031 -12.188 -6.543 1 98.62 137 LYS A CA 1
ATOM 1084 C C . LYS A 1 137 ? 8.031 -13.336 -6.676 1 98.62 137 LYS A C 1
ATOM 1086 O O . LYS A 1 137 ? 8.945 -13.469 -5.863 1 98.62 137 LYS A O 1
ATOM 1091 N N . CYS A 1 138 ? 7.809 -14.109 -7.727 1 98.62 138 CYS A N 1
ATOM 1092 C CA . CYS A 1 138 ? 8.812 -15.102 -8.109 1 98.62 138 CYS A CA 1
ATOM 1093 C C . CYS A 1 138 ? 8.82 -15.312 -9.617 1 98.62 138 CYS A C 1
ATOM 1095 O O . CYS A 1 138 ? 7.883 -14.906 -10.312 1 98.62 138 CYS A O 1
ATOM 1097 N N . LYS A 1 139 ? 9.914 -15.859 -10.094 1 98.62 139 LYS A N 1
ATOM 1098 C CA . LYS A 1 139 ? 10.125 -16.297 -11.469 1 98.62 139 LYS A CA 1
ATOM 1099 C C . LYS A 1 139 ? 10.797 -17.672 -11.5 1 98.62 139 LYS A C 1
ATOM 1101 O O . LYS A 1 139 ? 11.891 -17.844 -10.961 1 98.62 139 LYS A O 1
ATOM 1106 N N . VAL A 1 140 ? 10.156 -18.594 -12.07 1 98.31 140 VAL A N 1
ATOM 1107 C CA . VAL A 1 140 ? 10.703 -19.938 -12.234 1 98.31 140 VAL A CA 1
ATOM 1108 C C . VAL A 1 140 ? 10.789 -20.297 -13.719 1 98.31 140 VAL A C 1
ATOM 1110 O O . VAL A 1 140 ? 9.828 -20.094 -14.461 1 98.31 140 VAL A O 1
ATOM 1113 N N . SER A 1 141 ? 11.922 -20.781 -14.102 1 97.56 141 SER A N 1
ATOM 1114 C CA . SER A 1 141 ? 12.117 -21.234 -15.477 1 97.56 141 SER A CA 1
ATOM 1115 C C . SER A 1 141 ? 12.734 -22.625 -15.516 1 97.56 141 SER A C 1
ATOM 1117 O O . SER A 1 141 ? 13.539 -22.984 -14.648 1 97.56 141 SER A O 1
ATOM 1119 N N . GLN A 1 142 ? 12.297 -23.328 -16.516 1 96.94 142 GLN A N 1
ATOM 1120 C CA . GLN A 1 142 ? 12.805 -24.688 -16.688 1 96.94 142 GLN A CA 1
ATOM 1121 C C . GLN A 1 142 ? 12.898 -25.062 -18.156 1 96.94 142 GLN A C 1
ATOM 1123 O O . GLN A 1 142 ? 11.969 -24.812 -18.938 1 96.94 142 GLN A O 1
ATOM 1128 N N . ASN A 1 143 ? 14.039 -25.594 -18.453 1 94.5 143 ASN A N 1
ATOM 1129 C CA . ASN A 1 143 ? 14.234 -26.156 -19.781 1 94.5 143 ASN A CA 1
ATOM 1130 C C . ASN A 1 143 ? 14.031 -27.672 -19.766 1 94.5 143 ASN A C 1
ATOM 1132 O O . ASN A 1 143 ? 14.195 -28.328 -18.734 1 94.5 143 ASN A O 1
ATOM 1136 N N . ARG A 1 144 ? 13.562 -28.281 -20.906 1 90.75 144 ARG A N 1
ATOM 1137 C CA . ARG A 1 144 ? 13.281 -29.703 -21.047 1 90.75 144 ARG A CA 1
ATOM 1138 C C . ARG A 1 144 ? 14.484 -30.531 -20.609 1 90.75 144 ARG A C 1
ATOM 1140 O O . ARG A 1 144 ? 14.32 -31.578 -19.969 1 90.75 144 ARG A O 1
ATOM 1147 N N . GLN A 1 145 ? 15.719 -30.281 -21.016 1 81.94 145 GLN A N 1
ATOM 1148 C CA . GLN A 1 145 ? 16.891 -31.109 -20.766 1 81.94 1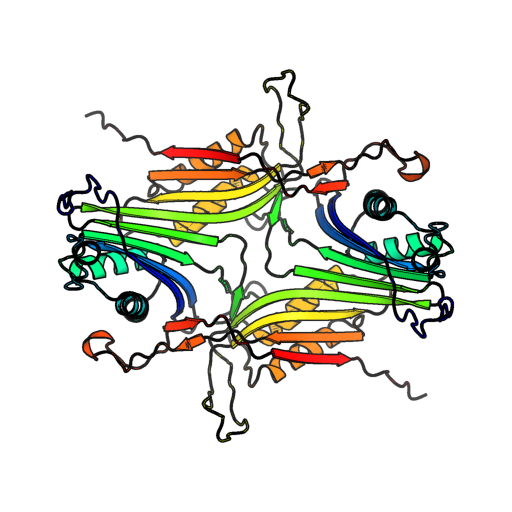45 GLN A CA 1
ATOM 1149 C C . GLN A 1 145 ? 17.594 -30.703 -19.469 1 81.94 145 GLN A C 1
ATOM 1151 O O . GLN A 1 145 ? 18.703 -31.141 -19.203 1 81.94 145 GLN A O 1
ATOM 1156 N N . GLY A 1 146 ? 17 -29.781 -18.703 1 75.44 146 GLY A N 1
ATOM 1157 C CA . GLY A 1 146 ? 18.031 -29.469 -17.734 1 75.44 146 GLY A CA 1
ATOM 1158 C C . GLY A 1 146 ? 17.5 -28.766 -16.5 1 75.44 146 GLY A C 1
ATOM 1159 O O . GLY A 1 146 ? 16.672 -29.328 -15.781 1 75.44 146 GLY A O 1
ATOM 1160 N N . ALA A 1 147 ? 17.906 -27.625 -16.266 1 85.56 147 ALA A N 1
ATOM 1161 C CA . ALA A 1 147 ? 18.078 -26.844 -15.031 1 85.56 147 ALA A CA 1
ATOM 1162 C C . ALA A 1 147 ? 16.812 -26.078 -14.688 1 85.56 147 ALA A C 1
ATOM 1164 O O . ALA A 1 147 ? 16.156 -25.516 -15.57 1 85.56 147 ALA A O 1
ATOM 1165 N N . ILE A 1 148 ? 16.297 -26.312 -13.516 1 95.06 148 ILE A N 1
ATOM 1166 C CA . ILE A 1 148 ? 15.258 -25.422 -13.008 1 95.06 148 ILE A CA 1
ATOM 1167 C C . ILE A 1 148 ? 15.906 -24.234 -12.289 1 95.06 148 ILE A C 1
ATOM 1169 O O . ILE A 1 148 ? 16.891 -24.391 -11.578 1 95.06 148 ILE A O 1
ATOM 1173 N N . HIS A 1 149 ? 15.469 -23.016 -12.664 1 97 149 HIS A N 1
ATOM 1174 C CA . HIS A 1 149 ? 15.922 -21.781 -12.023 1 97 149 HIS A CA 1
ATOM 1175 C C . HIS A 1 149 ? 14.797 -21.141 -11.219 1 97 149 HIS A C 1
ATOM 1177 O O . HIS A 1 149 ? 13.711 -20.891 -11.75 1 97 149 HIS A O 1
ATOM 1183 N N . ILE A 1 150 ? 15.07 -20.938 -9.969 1 98.19 150 ILE A N 1
ATOM 1184 C CA . ILE A 1 150 ? 14.07 -20.375 -9.062 1 98.19 150 ILE A CA 1
ATOM 1185 C C . ILE A 1 150 ? 14.57 -19.047 -8.508 1 98.19 150 ILE A C 1
ATOM 1187 O O . ILE A 1 150 ? 15.586 -19 -7.816 1 98.19 150 ILE A O 1
ATOM 1191 N N . GLU A 1 151 ? 13.875 -17.984 -8.82 1 98.5 151 GLU A N 1
ATOM 1192 C CA . GLU A 1 151 ? 14.141 -16.641 -8.297 1 98.5 151 GLU A CA 1
ATOM 1193 C C . GLU A 1 151 ? 12.938 -16.109 -7.52 1 98.5 151 GLU A C 1
ATOM 1195 O O . GLU A 1 151 ? 11.805 -16.156 -8.008 1 98.5 151 GLU A O 1
ATOM 1200 N N . SER A 1 152 ? 13.133 -15.688 -6.293 1 98.56 152 SER A N 1
ATOM 1201 C CA . SER A 1 152 ? 12.125 -15.062 -5.441 1 98.56 152 SER A CA 1
ATOM 1202 C C . SER A 1 152 ? 12.5 -13.625 -5.098 1 98.56 152 SER A C 1
ATOM 1204 O O . SER A 1 152 ? 13.625 -13.195 -5.352 1 98.56 152 SER A O 1
ATOM 1206 N N . GLY A 1 153 ? 11.547 -12.898 -4.594 1 98.62 153 GLY A N 1
ATOM 1207 C CA . GLY A 1 153 ? 11.867 -11.539 -4.203 1 98.62 153 GLY A CA 1
ATOM 1208 C C . GLY A 1 153 ? 10.641 -10.719 -3.844 1 98.62 153 GLY A C 1
ATOM 1209 O O . GLY A 1 153 ? 9.555 -11.266 -3.639 1 98.62 153 GLY A O 1
ATOM 1210 N N . PHE A 1 154 ? 10.898 -9.422 -3.664 1 98.5 154 PHE A N 1
ATOM 1211 C CA . PHE A 1 154 ? 9.828 -8.445 -3.443 1 98.5 154 PHE A CA 1
ATOM 1212 C C . PHE A 1 154 ? 10.25 -7.066 -3.936 1 98.5 154 PHE A C 1
ATOM 1214 O O . PHE A 1 154 ? 11.43 -6.816 -4.172 1 98.5 154 PHE A O 1
ATOM 1221 N N . ASP A 1 155 ? 9.281 -6.25 -4.16 1 97.81 155 ASP A N 1
ATOM 1222 C CA . ASP A 1 155 ? 9.453 -4.84 -4.5 1 97.81 155 ASP A CA 1
ATOM 1223 C C . ASP A 1 155 ? 8.648 -3.945 -3.559 1 97.81 155 ASP A C 1
ATOM 1225 O O . ASP A 1 155 ? 7.668 -4.391 -2.957 1 97.81 155 ASP A O 1
ATOM 1229 N N . GLY A 1 156 ? 9.148 -2.705 -3.383 1 97.19 156 GLY A N 1
ATOM 1230 C CA . GLY A 1 156 ? 8.305 -1.663 -2.822 1 97.19 156 GLY A CA 1
ATOM 1231 C C . GLY A 1 156 ? 8.438 -1.528 -1.318 1 97.19 156 GLY A C 1
ATOM 1232 O O . GLY A 1 156 ? 7.652 -0.828 -0.678 1 97.19 156 GLY A O 1
ATOM 1233 N N . LEU A 1 157 ? 9.422 -2.176 -0.729 1 98.12 157 LEU A N 1
ATOM 1234 C CA . LEU A 1 157 ? 9.617 -2.025 0.709 1 98.12 157 LEU A CA 1
ATOM 1235 C C . LEU A 1 157 ? 10.211 -0.659 1.037 1 98.12 157 LEU A C 1
ATOM 1237 O O . LEU A 1 157 ? 11.414 -0.45 0.889 1 98.12 157 LEU A O 1
ATOM 1241 N N . ARG A 1 158 ? 9.367 0.238 1.502 1 97.88 158 ARG A N 1
ATOM 1242 C CA . ARG A 1 158 ? 9.797 1.604 1.79 1 97.88 158 ARG A CA 1
ATOM 1243 C C . ARG A 1 158 ? 10.117 1.777 3.27 1 97.88 158 ARG A C 1
ATOM 1245 O O . ARG A 1 158 ? 9.281 1.493 4.129 1 97.88 158 ARG A O 1
ATOM 1252 N N . VAL A 1 159 ? 11.328 2.223 3.568 1 98.5 159 VAL A N 1
ATOM 1253 C CA . VAL A 1 159 ? 11.789 2.367 4.945 1 98.5 159 VAL A CA 1
ATOM 1254 C C . VAL A 1 159 ? 12.469 3.727 5.121 1 98.5 159 VAL A C 1
ATOM 1256 O O . VAL A 1 159 ? 12.891 4.348 4.145 1 98.5 159 VAL A O 1
ATOM 1259 N N . LEU A 1 160 ? 12.516 4.18 6.379 1 98.56 160 LEU A N 1
ATOM 1260 C CA . LEU A 1 160 ? 13.094 5.465 6.746 1 98.56 160 LEU A CA 1
ATOM 1261 C C . LEU A 1 160 ? 13.672 5.418 8.156 1 98.56 160 LEU A C 1
ATOM 1263 O O . LEU A 1 160 ? 13.055 4.859 9.062 1 98.56 160 LEU A O 1
ATOM 1267 N N . LYS A 1 161 ? 14.82 5.879 8.336 1 98.44 161 LYS A N 1
ATOM 1268 C CA . LYS A 1 161 ? 15.289 6.172 9.688 1 98.44 161 LYS A CA 1
ATOM 1269 C C . LYS A 1 161 ? 15.758 7.617 9.805 1 98.44 161 LYS A C 1
ATOM 1271 O O . LYS A 1 161 ? 16.344 8.164 8.867 1 98.44 161 LYS A O 1
ATOM 1276 N N . THR A 1 162 ? 15.555 8.211 10.906 1 98 162 THR A N 1
ATOM 1277 C CA . THR A 1 162 ? 15.711 9.648 11.07 1 98 162 THR A CA 1
ATOM 1278 C C . THR A 1 162 ? 17.109 9.992 11.594 1 98 162 THR A C 1
ATOM 1280 O O . THR A 1 162 ? 17.453 11.164 11.727 1 98 162 THR A O 1
ATOM 1283 N N . THR A 1 163 ? 17.859 8.984 11.953 1 97.06 163 THR A N 1
ATOM 1284 C CA . THR A 1 163 ? 19.219 9.164 12.461 1 97.06 163 THR A CA 1
ATOM 1285 C C . THR A 1 163 ? 20.047 7.91 12.219 1 97.06 163 THR A C 1
ATOM 1287 O O . THR A 1 163 ? 19.578 6.953 11.594 1 97.06 163 THR A O 1
ATOM 1290 N N . LYS A 1 164 ? 21.391 7.934 12.594 1 97.31 164 LYS A N 1
ATOM 1291 C CA . LYS A 1 164 ? 22.328 6.82 12.461 1 97.31 164 LYS A CA 1
ATOM 1292 C C . LYS A 1 164 ? 22.641 6.531 10.992 1 97.31 164 LYS A C 1
ATOM 1294 O O . LYS A 1 164 ? 22.75 5.371 10.594 1 97.31 164 LYS A O 1
ATOM 1299 N N . SER A 1 165 ? 22.703 7.609 10.211 1 97.06 165 SER A N 1
ATOM 1300 C CA . SER A 1 165 ? 23.125 7.535 8.82 1 97.06 165 SER A CA 1
ATOM 1301 C C . SER A 1 165 ? 24.047 8.695 8.461 1 97.06 165 SER A C 1
ATOM 1303 O O . SER A 1 165 ? 23.797 9.836 8.867 1 97.06 165 SER A O 1
ATOM 1305 N N . ALA A 1 166 ? 25.109 8.391 7.84 1 95.25 166 ALA A N 1
ATOM 1306 C CA . ALA A 1 166 ? 26.109 9.383 7.449 1 95.25 166 ALA A CA 1
ATOM 1307 C C . ALA A 1 166 ? 26.516 9.211 5.984 1 95.25 166 ALA A C 1
ATOM 1309 O O . ALA A 1 166 ? 26.156 8.219 5.352 1 95.25 166 ALA A O 1
ATOM 1310 N N . PHE A 1 167 ? 27.141 10.172 5.43 1 92.75 167 PHE A N 1
ATOM 1311 C CA . PHE A 1 167 ? 27.781 10.102 4.117 1 92.75 167 PHE A CA 1
ATOM 1312 C C . PHE A 1 167 ? 28.859 11.164 3.98 1 92.75 167 PHE A C 1
ATOM 1314 O O . PHE A 1 167 ? 28.562 12.344 3.834 1 92.75 167 PHE A O 1
ATOM 1321 N N . TYR A 1 168 ? 29.969 10.75 4.125 1 93.81 168 TYR A N 1
ATOM 1322 C CA . TYR A 1 168 ? 31.125 11.641 4.059 1 93.81 168 TYR A CA 1
ATOM 1323 C C . TYR A 1 168 ? 32.344 10.922 3.5 1 93.81 168 TYR A C 1
ATOM 1325 O O . TYR A 1 168 ? 32.344 9.703 3.35 1 93.81 168 TYR A O 1
ATOM 1333 N N . GLY A 1 169 ? 33.344 11.734 3.158 1 91.62 169 GLY A N 1
ATOM 1334 C CA . GLY A 1 169 ? 34.562 11.164 2.666 1 91.62 169 GLY A CA 1
ATOM 1335 C C . GLY A 1 169 ? 34.5 10.742 1.21 1 91.62 169 GLY A C 1
ATOM 1336 O O . GLY A 1 169 ? 35.25 9.867 0.773 1 91.62 169 GLY A O 1
ATOM 1337 N N . PHE A 1 170 ? 33.531 11.297 0.472 1 90.12 170 PHE A N 1
ATOM 1338 C CA . PHE A 1 170 ? 33.406 11.008 -0.949 1 90.12 170 PHE A CA 1
ATOM 1339 C C . PHE A 1 170 ? 34.156 12.016 -1.791 1 90.12 170 PHE A C 1
ATOM 1341 O O . PHE A 1 170 ? 34.75 12.953 -1.256 1 90.12 170 PHE A O 1
ATOM 1348 N N . VAL A 1 171 ? 34.219 11.82 -3.104 1 89.19 171 VAL A N 1
ATOM 1349 C CA . VAL A 1 171 ? 34.938 12.688 -4.016 1 89.19 171 VAL A CA 1
ATOM 1350 C C . VAL A 1 171 ? 34.25 14.047 -4.102 1 89.19 171 VAL A C 1
ATOM 1352 O O . VAL A 1 171 ? 33.062 14.133 -4.348 1 89.19 171 VAL A O 1
ATOM 1355 N N . HIS A 1 172 ? 35.062 15.141 -3.84 1 89.75 172 HIS A N 1
ATOM 1356 C CA . HIS A 1 172 ? 34.562 16.5 -4.051 1 89.75 172 HIS A CA 1
ATOM 1357 C C . HIS A 1 172 ? 35.188 17.109 -5.305 1 89.75 172 HIS A C 1
ATOM 1359 O O . HIS A 1 172 ? 36.406 17.312 -5.379 1 89.75 172 HIS A O 1
ATOM 1365 N N . ASP A 1 173 ? 34.312 17.266 -6.277 1 90.44 173 ASP A N 1
ATOM 1366 C CA . ASP A 1 173 ? 34.75 17.906 -7.516 1 90.44 173 ASP A CA 1
ATOM 1367 C C . ASP A 1 173 ? 33.875 19.141 -7.824 1 90.44 173 ASP A C 1
ATOM 1369 O O . ASP A 1 173 ? 33.156 19.625 -6.961 1 90.44 173 ASP A O 1
ATOM 1373 N N . GLU A 1 174 ? 33.969 19.656 -9.055 1 88.06 174 GLU A N 1
ATOM 1374 C CA . GLU A 1 174 ? 33.312 20.906 -9.398 1 88.06 174 GLU A CA 1
ATOM 1375 C C . GLU A 1 174 ? 31.797 20.719 -9.5 1 88.06 174 GLU A C 1
ATOM 1377 O O . GLU A 1 174 ? 31.047 21.688 -9.516 1 88.06 174 GLU A O 1
ATOM 1382 N N . PHE A 1 175 ? 31.453 19.469 -9.469 1 88.62 175 PHE A N 1
ATOM 1383 C CA . PHE A 1 175 ? 30.031 19.203 -9.633 1 88.62 175 PHE A CA 1
ATOM 1384 C C . PHE A 1 175 ? 29.391 18.891 -8.289 1 88.62 175 PHE A C 1
ATOM 1386 O O . PHE A 1 175 ? 28.156 18.75 -8.203 1 88.62 175 PHE A O 1
ATOM 1393 N N . THR A 1 176 ? 30.141 18.703 -7.262 1 85.31 176 THR A N 1
ATOM 1394 C CA . THR A 1 176 ? 29.641 18.281 -5.957 1 85.31 176 THR A CA 1
ATOM 1395 C C . THR A 1 176 ? 29.109 19.469 -5.172 1 85.31 176 THR A C 1
ATOM 1397 O O . THR A 1 176 ? 29.828 20.438 -4.906 1 85.31 176 THR A O 1
ATOM 1400 N N . CYS A 1 177 ? 27.766 19.391 -4.801 1 85.62 177 CYS A N 1
ATOM 1401 C CA . CYS A 1 177 ? 27.172 20.359 -3.9 1 85.62 177 CYS A CA 1
ATOM 1402 C C . CYS A 1 177 ? 26.766 19.719 -2.58 1 85.62 177 CYS A C 1
ATOM 1404 O O . CYS A 1 177 ? 26.531 20.422 -1.59 1 85.62 177 CYS A O 1
ATOM 1406 N N . LEU A 1 178 ? 26.781 18.469 -2.619 1 84.69 178 LEU A N 1
ATOM 1407 C CA . LEU A 1 178 ? 26.359 17.719 -1.439 1 84.69 178 LEU A CA 1
ATOM 1408 C C . LEU A 1 178 ? 27.406 17.812 -0.333 1 84.69 178 LEU A C 1
ATOM 1410 O O . LEU A 1 178 ? 28.578 17.516 -0.555 1 84.69 178 LEU A O 1
ATOM 1414 N N . PRO A 1 179 ? 26.938 18.312 0.829 1 90.19 179 PRO A N 1
ATOM 1415 C CA . PRO A 1 179 ? 27.906 18.375 1.933 1 90.19 179 PRO A CA 1
ATOM 1416 C C . PRO A 1 179 ? 28.125 17.016 2.582 1 90.19 179 PRO A C 1
ATOM 1418 O O . PRO A 1 179 ? 27.297 16.109 2.447 1 90.19 179 PRO A O 1
ATOM 1421 N N . ASP A 1 180 ? 29.25 16.906 3.312 1 93.19 180 ASP A N 1
ATOM 1422 C CA . ASP A 1 180 ? 29.453 15.773 4.219 1 93.19 180 ASP A CA 1
ATOM 1423 C C . ASP A 1 180 ? 28.516 15.852 5.41 1 93.19 180 ASP A C 1
ATOM 1425 O O . ASP A 1 180 ? 28.328 16.922 6.004 1 93.19 180 ASP A O 1
ATOM 1429 N N . VAL A 1 181 ? 27.906 14.797 5.699 1 93.88 181 VAL A N 1
ATOM 1430 C CA . VAL A 1 181 ? 27 14.766 6.844 1 93.88 181 VAL A CA 1
ATOM 1431 C C . VAL A 1 181 ? 27.312 13.555 7.719 1 93.88 181 VAL A C 1
ATOM 1433 O O . VAL A 1 181 ? 27.625 12.477 7.207 1 93.88 181 VAL A O 1
ATOM 1436 N N . THR A 1 182 ? 27.234 13.797 8.984 1 95.12 182 THR A N 1
ATOM 1437 C CA . THR A 1 182 ? 27.516 12.727 9.93 1 95.12 182 THR A CA 1
ATOM 1438 C C . THR A 1 182 ? 26.203 12.125 10.469 1 95.12 182 THR A C 1
ATOM 1440 O O . THR A 1 182 ? 26.219 11.078 11.109 1 95.12 182 THR A O 1
ATOM 1443 N N . ASP A 1 183 ? 25.141 12.773 10.25 1 95.88 183 ASP A N 1
ATOM 1444 C CA . ASP A 1 183 ? 23.812 12.281 10.633 1 95.88 183 ASP A CA 1
ATOM 1445 C C . ASP A 1 183 ? 22.734 12.859 9.727 1 95.88 183 ASP A C 1
ATOM 1447 O O . ASP A 1 183 ? 22.641 14.078 9.555 1 95.88 183 ASP A O 1
ATOM 1451 N N . ARG A 1 184 ? 22.016 11.984 9.133 1 95.25 184 ARG A N 1
ATOM 1452 C CA . ARG A 1 184 ? 21 12.391 8.172 1 95.25 184 ARG A CA 1
ATOM 1453 C C . ARG A 1 184 ? 19.828 11.406 8.156 1 95.25 184 ARG A C 1
ATOM 1455 O O . ARG A 1 184 ? 19.891 10.359 8.812 1 95.25 184 ARG A O 1
ATOM 1462 N N . ILE A 1 185 ? 18.734 11.844 7.5 1 96.5 185 ILE A N 1
ATOM 1463 C CA . ILE A 1 185 ? 17.641 10.938 7.203 1 96.5 185 ILE A CA 1
ATOM 1464 C C . ILE A 1 185 ? 18.062 9.938 6.129 1 96.5 185 ILE A C 1
ATOM 1466 O O . ILE A 1 185 ? 18.656 10.32 5.113 1 96.5 185 ILE A O 1
ATOM 1470 N N . PHE A 1 186 ? 17.938 8.641 6.398 1 96.75 186 PHE A N 1
ATOM 1471 C CA . PHE A 1 186 ? 18.109 7.59 5.41 1 96.75 186 PHE A CA 1
ATOM 1472 C C . PHE A 1 186 ? 16.781 6.945 5.051 1 96.75 186 PHE A C 1
ATOM 1474 O O . PHE A 1 186 ? 16.141 6.32 5.895 1 96.75 186 PHE A O 1
ATOM 1481 N N . SER A 1 187 ? 16.359 7.168 3.787 1 98 187 SER A N 1
ATOM 1482 C CA . SER A 1 187 ? 15.102 6.617 3.281 1 98 187 SER A CA 1
ATOM 1483 C C . SER A 1 187 ? 15.289 5.977 1.91 1 98 187 SER A C 1
ATOM 1485 O O . SER A 1 187 ? 16 6.512 1.063 1 98 187 SER A O 1
ATOM 1487 N N . THR A 1 188 ? 14.648 4.816 1.729 1 96.88 188 THR A N 1
ATOM 1488 C CA . THR A 1 188 ? 14.789 4.07 0.484 1 96.88 188 THR A CA 1
ATOM 1489 C C . THR A 1 188 ? 13.562 3.197 0.237 1 96.88 188 THR A C 1
ATOM 1491 O O . THR A 1 188 ? 12.781 2.939 1.155 1 96.88 188 THR A O 1
ATOM 1494 N N . VAL A 1 189 ? 13.352 2.846 -1.019 1 97.56 189 VAL A N 1
ATOM 1495 C CA . VAL A 1 189 ? 12.391 1.832 -1.428 1 97.56 189 VAL A CA 1
ATOM 1496 C C . VAL A 1 189 ? 13.125 0.579 -1.897 1 97.56 189 VAL A C 1
ATOM 1498 O O . VAL A 1 189 ? 13.594 0.518 -3.035 1 97.56 189 VAL A O 1
ATOM 1501 N N . VAL A 1 190 ? 13.086 -0.431 -1.09 1 97.94 190 VAL A N 1
ATOM 1502 C CA . VAL A 1 190 ? 13.945 -1.595 -1.303 1 97.94 190 VAL A CA 1
ATOM 1503 C C . VAL A 1 190 ? 13.281 -2.549 -2.293 1 97.94 190 VAL A C 1
ATOM 1505 O O . VAL A 1 190 ? 12.078 -2.82 -2.197 1 97.94 190 VAL A O 1
ATOM 1508 N N . SER A 1 191 ? 14.055 -3.008 -3.283 1 98.19 191 SER A N 1
ATOM 1509 C CA . SER A 1 191 ? 13.781 -4.207 -4.07 1 98.19 191 SER A CA 1
ATOM 1510 C C . SER A 1 191 ? 14.844 -5.273 -3.846 1 98.19 191 SER A C 1
ATOM 1512 O O . SER A 1 191 ? 16.031 -4.969 -3.812 1 98.19 191 SER A O 1
ATOM 1514 N N . ALA A 1 192 ? 14.406 -6.453 -3.645 1 98.62 192 ALA A N 1
ATOM 1515 C CA . ALA A 1 192 ? 15.344 -7.559 -3.455 1 98.62 192 ALA A CA 1
ATOM 1516 C C . ALA A 1 192 ? 14.898 -8.797 -4.223 1 98.62 192 ALA A C 1
ATOM 1518 O O . ALA A 1 192 ? 13.703 -9.039 -4.379 1 98.62 192 ALA A O 1
ATOM 1519 N N . SER A 1 193 ? 15.852 -9.555 -4.703 1 98.75 193 SER A N 1
ATOM 1520 C CA . SER A 1 193 ? 15.625 -10.859 -5.32 1 98.75 193 SER A CA 1
ATOM 1521 C C . SER A 1 193 ? 16.75 -11.828 -4.996 1 98.75 193 SER A C 1
ATOM 1523 O O . SER A 1 193 ? 17.875 -11.414 -4.707 1 98.75 193 SER A O 1
ATOM 1525 N N . TRP A 1 194 ? 16.375 -13.086 -4.988 1 98.69 194 TRP A N 1
ATOM 1526 C CA . TRP A 1 194 ? 17.406 -14.094 -4.719 1 98.69 194 TRP A CA 1
ATOM 1527 C C . TRP A 1 194 ? 17.109 -15.383 -5.48 1 98.69 194 TRP A C 1
ATOM 1529 O O . TRP A 1 194 ? 15.953 -15.68 -5.785 1 98.69 194 TRP A O 1
ATOM 1539 N N . LYS A 1 195 ? 18.172 -16.078 -5.785 1 97.88 195 LYS A N 1
ATOM 1540 C CA . LYS A 1 195 ? 18.094 -17.391 -6.426 1 97.88 195 LYS A CA 1
ATOM 1541 C C . LYS A 1 195 ? 18.281 -18.516 -5.406 1 97.88 195 LYS A C 1
ATOM 1543 O O . LYS A 1 195 ? 19.172 -18.453 -4.559 1 97.88 195 LYS A O 1
ATOM 1548 N N . CYS A 1 196 ? 17.422 -19.484 -5.531 1 97 196 CYS A N 1
ATOM 1549 C CA . CYS A 1 196 ? 17.469 -20.609 -4.598 1 97 196 CYS A CA 1
ATOM 1550 C C . CYS A 1 196 ? 17.922 -21.875 -5.305 1 97 196 CYS A C 1
ATOM 1552 O O . CYS A 1 196 ? 17.578 -22.109 -6.461 1 97 196 CYS A O 1
ATOM 1554 N N . LYS A 1 197 ? 18.641 -22.672 -4.535 1 93.44 197 LYS A N 1
ATOM 1555 C CA . LYS A 1 197 ? 18.906 -24.031 -4.992 1 93.44 197 LYS A CA 1
ATOM 1556 C C . LYS A 1 197 ? 17.625 -24.844 -5.078 1 93.44 197 LYS A C 1
ATOM 1558 O O . LYS A 1 197 ? 16.828 -24.859 -4.137 1 93.44 197 LYS A O 1
ATOM 1563 N N . PRO A 1 198 ? 17.469 -25.438 -6.188 1 90.69 198 PRO A N 1
ATOM 1564 C CA . PRO A 1 198 ? 16.25 -26.25 -6.305 1 90.69 198 PRO A CA 1
ATOM 1565 C C . PRO A 1 198 ? 16.219 -27.406 -5.309 1 90.69 198 PRO A C 1
ATOM 1567 O O . PRO A 1 198 ? 17.203 -28.125 -5.16 1 90.69 198 PRO A O 1
ATOM 1570 N N . SER A 1 199 ? 15.203 -27.438 -4.566 1 91.69 199 SER A N 1
ATOM 1571 C CA . SER A 1 199 ? 14.992 -28.516 -3.596 1 91.69 199 SER A CA 1
ATOM 1572 C C . SER A 1 199 ? 13.531 -28.594 -3.17 1 91.69 199 SER A C 1
ATOM 1574 O O . SER A 1 199 ? 12.875 -27.562 -2.98 1 91.69 199 SER A O 1
ATOM 1576 N N . ASP A 1 200 ? 13.039 -29.781 -2.994 1 89.31 200 ASP A N 1
ATOM 1577 C CA . ASP A 1 200 ? 11.672 -30 -2.52 1 89.31 200 ASP A CA 1
ATOM 1578 C C . ASP A 1 200 ? 11.547 -29.672 -1.036 1 89.31 200 ASP A C 1
ATOM 1580 O O . ASP A 1 200 ? 10.438 -29.562 -0.512 1 89.31 200 ASP A O 1
ATOM 1584 N N . LYS A 1 201 ? 12.641 -29.406 -0.455 1 92.94 201 LYS A N 1
ATOM 1585 C CA . LYS A 1 201 ? 12.648 -29.172 0.986 1 92.94 201 LYS A CA 1
ATOM 1586 C C . LYS A 1 201 ? 12.617 -27.672 1.302 1 92.94 201 LYS A C 1
ATOM 1588 O O . LYS A 1 201 ? 12.477 -27.281 2.463 1 92.94 201 LYS A O 1
ATOM 1593 N N . ASN A 1 202 ? 12.781 -26.922 0.284 1 96.12 202 ASN A N 1
ATOM 1594 C CA . ASN A 1 202 ? 12.828 -25.484 0.529 1 96.12 202 ASN A CA 1
ATOM 1595 C C . ASN A 1 202 ? 11.508 -24.969 1.09 1 96.12 202 ASN A C 1
ATOM 1597 O O . ASN A 1 202 ? 10.438 -25.25 0.545 1 96.12 202 ASN A O 1
ATOM 1601 N N . ASP A 1 203 ? 11.539 -24.281 2.211 1 97.88 203 ASP A N 1
ATOM 1602 C CA . ASP A 1 203 ? 10.422 -23.484 2.719 1 97.88 203 ASP A CA 1
ATOM 1603 C C . ASP A 1 203 ? 10.5 -22.047 2.227 1 97.88 203 ASP A C 1
ATOM 1605 O O . ASP A 1 203 ? 11.016 -21.172 2.928 1 97.88 203 ASP A O 1
ATOM 1609 N N . TYR A 1 204 ? 9.961 -21.797 1.066 1 98.19 204 TYR A N 1
ATOM 1610 C CA . TYR A 1 204 ? 10.133 -20.531 0.381 1 98.19 204 TYR A CA 1
ATOM 1611 C C . TYR A 1 204 ? 9.469 -19.391 1.16 1 98.19 204 TYR A C 1
ATOM 1613 O O . TYR A 1 204 ? 9.945 -18.266 1.142 1 98.19 204 TYR A O 1
ATOM 1621 N N . ASP A 1 205 ? 8.305 -19.672 1.838 1 97.75 205 ASP A N 1
ATOM 1622 C CA . ASP A 1 205 ? 7.68 -18.656 2.676 1 97.75 205 ASP A CA 1
ATOM 1623 C C . ASP A 1 205 ? 8.625 -18.203 3.789 1 97.75 205 ASP A C 1
ATOM 1625 O O . ASP A 1 205 ? 8.766 -17 4.043 1 97.75 205 ASP A O 1
ATOM 1629 N N . LYS A 1 206 ? 9.227 -19.141 4.398 1 97.94 206 LYS A N 1
ATOM 1630 C CA . LYS A 1 206 ? 10.164 -18.828 5.473 1 97.94 206 LYS A CA 1
ATOM 1631 C C . LYS A 1 206 ? 11.344 -18.016 4.953 1 97.94 206 LYS A C 1
ATOM 1633 O O . LYS A 1 206 ? 11.781 -17.062 5.602 1 97.94 206 LYS A O 1
ATOM 1638 N N . ILE A 1 207 ? 11.875 -18.438 3.822 1 98.31 207 ILE A N 1
ATOM 1639 C CA . ILE A 1 207 ? 13.008 -17.734 3.229 1 98.31 207 ILE A CA 1
ATOM 1640 C C . ILE A 1 207 ? 12.609 -16.281 2.932 1 98.31 207 ILE A C 1
ATOM 1642 O O . ILE A 1 207 ? 13.375 -15.359 3.189 1 98.31 207 ILE A O 1
ATOM 1646 N N . TRP A 1 208 ? 11.453 -16.125 2.385 1 98 208 TRP A N 1
ATOM 1647 C CA . TRP A 1 208 ? 10.961 -14.789 2.053 1 98 208 TRP A CA 1
ATOM 1648 C C . TRP A 1 208 ? 10.875 -13.914 3.299 1 98 208 TRP A C 1
ATOM 1650 O O . TRP A 1 208 ? 11.359 -12.781 3.299 1 98 208 TRP A O 1
ATOM 1660 N N . HIS A 1 209 ? 10.273 -14.398 4.371 1 97.69 209 HIS A N 1
ATOM 1661 C CA . HIS A 1 209 ? 10.172 -13.656 5.621 1 97.69 209 HIS A CA 1
ATOM 1662 C C . HIS A 1 209 ? 11.547 -13.352 6.195 1 97.69 209 HIS A C 1
ATOM 1664 O O . HIS A 1 209 ? 11.789 -12.25 6.699 1 97.69 209 HIS A O 1
ATOM 1670 N N . SER A 1 210 ? 12.383 -14.32 6.109 1 98.31 210 SER A N 1
ATOM 1671 C CA . SER A 1 210 ? 13.742 -14.156 6.617 1 98.31 210 SER A CA 1
ATOM 1672 C C . SER A 1 210 ? 14.484 -13.055 5.867 1 98.31 210 SER A C 1
ATOM 1674 O O . SER A 1 210 ? 15.164 -12.234 6.477 1 98.31 210 SER A O 1
ATOM 1676 N N . ALA A 1 211 ? 14.383 -13.086 4.57 1 98.56 211 ALA A N 1
ATOM 1677 C CA . ALA A 1 211 ? 15.062 -12.078 3.754 1 98.56 211 ALA A CA 1
ATOM 1678 C C . ALA A 1 211 ? 14.609 -10.672 4.121 1 98.56 211 ALA A C 1
ATOM 1680 O O . ALA A 1 211 ? 15.43 -9.766 4.281 1 98.56 211 ALA A O 1
ATOM 1681 N N . GLN A 1 212 ? 13.359 -10.484 4.25 1 98 212 GLN A N 1
ATOM 1682 C CA . GLN A 1 212 ? 12.828 -9.188 4.645 1 98 212 GLN A CA 1
ATOM 1683 C C . GLN A 1 212 ? 13.344 -8.781 6.023 1 98 212 GLN A C 1
ATOM 1685 O O . GLN A 1 212 ? 13.758 -7.637 6.227 1 98 212 GLN A O 1
ATOM 1690 N N . ALA A 1 213 ? 13.266 -9.695 6.934 1 97.94 213 ALA A N 1
ATOM 1691 C CA . ALA A 1 213 ? 13.727 -9.438 8.289 1 97.94 213 ALA A CA 1
ATOM 1692 C C . ALA A 1 213 ? 15.203 -9.047 8.297 1 97.94 213 ALA A C 1
ATOM 1694 O O . ALA A 1 213 ? 15.617 -8.164 9.055 1 97.94 213 ALA A O 1
ATOM 1695 N N . CYS A 1 214 ? 15.969 -9.789 7.512 1 98.44 214 CYS A N 1
ATOM 1696 C CA . CYS A 1 214 ? 17.391 -9.492 7.418 1 98.44 214 CYS A CA 1
ATOM 1697 C C . CYS A 1 214 ? 17.625 -8.055 6.969 1 98.44 214 CYS A C 1
ATOM 1699 O O . CYS A 1 214 ? 18.469 -7.352 7.535 1 98.44 214 CYS A O 1
ATOM 1701 N N . ILE A 1 215 ? 16.922 -7.641 5.988 1 98.56 215 ILE A N 1
ATOM 1702 C CA . ILE A 1 215 ? 17.062 -6.293 5.453 1 98.56 215 ILE A CA 1
ATOM 1703 C C . ILE A 1 215 ? 16.672 -5.266 6.512 1 98.56 215 ILE A C 1
ATOM 1705 O O . ILE A 1 215 ? 17.406 -4.305 6.762 1 98.56 215 ILE A O 1
ATOM 1709 N N . LEU A 1 216 ? 15.562 -5.492 7.18 1 98.5 216 LEU A N 1
ATOM 1710 C CA . LEU A 1 216 ? 15.094 -4.559 8.195 1 98.5 216 LEU A CA 1
ATOM 1711 C C . LEU A 1 216 ? 16.062 -4.484 9.367 1 98.5 216 LEU A C 1
ATOM 1713 O O . LEU A 1 216 ? 16.297 -3.408 9.922 1 98.5 216 LEU A O 1
ATOM 1717 N N . GLU A 1 217 ? 16.578 -5.602 9.695 1 97.88 217 GLU A N 1
ATOM 1718 C CA . GLU A 1 217 ? 17.531 -5.652 10.805 1 97.88 217 GLU A CA 1
ATOM 1719 C C . GLU A 1 217 ? 18.797 -4.859 10.492 1 97.88 217 GLU A C 1
ATOM 1721 O O . GLU A 1 217 ? 19.297 -4.117 11.336 1 97.88 217 GLU A O 1
ATOM 1726 N N . LYS A 1 218 ? 19.25 -5.02 9.281 1 97.69 218 LYS A N 1
ATOM 1727 C CA . LYS A 1 218 ? 20.5 -4.352 8.93 1 97.69 218 LYS A CA 1
ATOM 1728 C C . LYS A 1 218 ? 20.266 -2.889 8.57 1 97.69 218 LYS A C 1
ATOM 1730 O O . LYS A 1 218 ? 21.203 -2.088 8.547 1 97.69 218 LYS A O 1
ATOM 1735 N N . PHE A 1 219 ? 19.078 -2.545 8.328 1 98.56 219 PHE A N 1
ATOM 1736 C CA . PHE A 1 219 ? 18.703 -1.152 8.102 1 98.56 219 PHE A CA 1
ATOM 1737 C C . PHE A 1 219 ? 18.516 -0.424 9.43 1 98.56 219 PHE A C 1
ATOM 1739 O O . PHE A 1 219 ? 19.094 0.646 9.641 1 98.56 219 PHE A O 1
ATOM 1746 N N . ALA A 1 220 ? 17.719 -0.981 10.328 1 98.31 220 ALA A N 1
ATOM 1747 C CA . ALA A 1 220 ? 17.281 -0.293 11.539 1 98.31 220 ALA A CA 1
ATOM 1748 C C . ALA A 1 220 ? 18.188 -0.624 12.719 1 98.31 220 ALA A C 1
ATOM 1750 O O . ALA A 1 220 ? 18.469 0.241 13.547 1 98.31 220 ALA A O 1
ATOM 1751 N N . GLY A 1 221 ? 18.562 -1.92 12.836 1 97.38 221 GLY A N 1
ATOM 1752 C CA . GLY A 1 221 ? 19.344 -2.361 13.969 1 97.38 221 GLY A CA 1
ATOM 1753 C C . GLY A 1 221 ? 18.516 -2.59 15.219 1 97.38 221 GLY A C 1
ATOM 1754 O O . GLY A 1 221 ? 17.297 -2.738 15.141 1 97.38 221 GLY A O 1
ATOM 1755 N N . PRO A 1 222 ? 19.219 -2.723 16.391 1 96.44 222 PRO A N 1
ATOM 1756 C CA . PRO A 1 222 ? 18.5 -2.91 17.656 1 96.44 222 PRO A CA 1
ATOM 1757 C C . PRO A 1 222 ? 17.531 -1.77 17.953 1 96.44 222 PRO A C 1
ATOM 1759 O O . PRO A 1 222 ? 17.875 -0.599 17.75 1 96.44 222 PRO A O 1
ATOM 1762 N N . PRO A 1 223 ? 16.406 -2.051 18.406 1 95.88 223 PRO A N 1
ATOM 1763 C CA . PRO A 1 223 ? 15.32 -1.074 18.531 1 95.88 223 PRO A CA 1
ATOM 1764 C C . PRO A 1 223 ? 15.727 0.153 19.344 1 95.88 223 PRO A C 1
ATOM 1766 O O . PRO A 1 223 ? 15.352 1.276 19.016 1 95.88 223 PRO A O 1
ATOM 1769 N N . ALA A 1 224 ? 16.453 -0.04 20.375 1 94.19 224 ALA A N 1
ATOM 1770 C CA . ALA A 1 224 ? 16.75 1.069 21.281 1 94.19 224 ALA A CA 1
ATOM 1771 C C . ALA A 1 224 ? 17.859 1.956 20.703 1 94.19 224 ALA A C 1
ATOM 1773 O O . ALA A 1 224 ? 17.75 3.184 20.719 1 94.19 224 ALA A O 1
ATOM 1774 N N . GLU A 1 225 ? 18.875 1.286 20.078 1 95.19 225 GLU A N 1
ATOM 1775 C CA . GLU A 1 225 ? 20.094 2.025 19.766 1 95.19 225 GLU A CA 1
ATOM 1776 C C . GLU A 1 225 ? 20.203 2.279 18.266 1 95.19 225 GLU A C 1
ATOM 1778 O O . GLU A 1 225 ? 20.797 3.27 17.828 1 95.19 225 GLU A O 1
ATOM 1783 N N . GLY A 1 226 ? 19.672 1.392 17.531 1 96.62 226 GLY A N 1
ATOM 1784 C CA . GLY A 1 226 ? 19.875 1.447 16.094 1 96.62 226 GLY A CA 1
ATOM 1785 C C . GLY A 1 226 ? 21.266 0.99 15.672 1 96.62 226 GLY A C 1
ATOM 1786 O O . GLY A 1 226 ? 21.969 0.336 16.438 1 96.62 226 GLY A O 1
ATOM 1787 N N . ILE A 1 227 ? 21.516 1.183 14.383 1 97.38 227 ILE A N 1
ATOM 1788 C CA . ILE A 1 227 ? 22.812 0.807 13.82 1 97.38 227 ILE A CA 1
ATOM 1789 C C . ILE A 1 227 ? 23.266 1.876 12.828 1 97.38 227 ILE A C 1
ATOM 1791 O O . ILE A 1 227 ? 22.469 2.377 12.031 1 97.38 227 ILE A O 1
ATOM 1795 N N . PRO A 1 228 ? 24.516 2.244 12.945 1 97.19 228 PRO A N 1
ATOM 1796 C CA . PRO A 1 228 ? 25.016 3.268 12.023 1 97.19 228 PRO A CA 1
ATOM 1797 C C . PRO A 1 228 ? 25.078 2.781 10.578 1 97.19 228 PRO A C 1
ATOM 1799 O O . PRO A 1 228 ? 25.406 1.621 10.32 1 97.19 228 PRO A O 1
ATOM 1802 N N . SER A 1 229 ? 24.703 3.605 9.633 1 97.5 229 SER A N 1
ATOM 1803 C CA . SER A 1 229 ? 24.875 3.426 8.195 1 97.5 229 SER A CA 1
ATOM 1804 C C . SER A 1 229 ? 25.844 4.457 7.621 1 97.5 229 SER A C 1
ATOM 1806 O O . SER A 1 229 ? 25.438 5.582 7.309 1 97.5 229 SER A O 1
ATOM 1808 N N . PRO A 1 230 ? 27.062 4.109 7.477 1 95.56 230 PRO A N 1
ATOM 1809 C CA . PRO A 1 230 ? 28 5.082 6.918 1 95.56 230 PRO A CA 1
ATOM 1810 C C . PRO A 1 230 ? 27.734 5.379 5.445 1 95.56 230 PRO A C 1
ATOM 1812 O O . PRO A 1 230 ? 28.156 6.422 4.934 1 95.56 230 PRO A O 1
ATOM 1815 N N . SER A 1 231 ? 27.125 4.438 4.758 1 92.19 231 SER A N 1
ATOM 1816 C CA . SER A 1 231 ? 26.656 4.594 3.381 1 92.19 231 SER A CA 1
ATOM 1817 C C . SER A 1 231 ? 25.547 3.604 3.053 1 92.19 231 SER A C 1
ATOM 1819 O O . SER A 1 231 ? 25.406 2.58 3.727 1 92.19 231 SER A O 1
ATOM 1821 N N . VAL A 1 232 ? 24.75 3.945 2.059 1 93.75 232 VAL A N 1
ATOM 1822 C CA . VAL A 1 232 ? 23.734 3.021 1.572 1 93.75 232 VAL A CA 1
ATOM 1823 C C . VAL A 1 232 ? 24.391 1.738 1.073 1 93.75 232 VAL A C 1
ATOM 1825 O O . VAL A 1 232 ? 23.875 0.642 1.283 1 93.75 232 VAL A O 1
ATOM 1828 N N . GLN A 1 233 ? 25.594 1.875 0.488 1 93.69 233 GLN A N 1
ATOM 1829 C CA . GLN A 1 233 ? 26.344 0.731 -0.016 1 93.69 233 GLN A CA 1
ATOM 1830 C C . GLN A 1 233 ? 26.656 -0.258 1.103 1 93.69 233 GLN A C 1
ATOM 1832 O O . GLN A 1 233 ? 26.469 -1.466 0.939 1 93.69 233 GLN A O 1
ATOM 1837 N N . TYR A 1 234 ? 27.047 0.3 2.178 1 94.69 234 TYR A N 1
ATOM 1838 C CA . TYR A 1 234 ? 27.438 -0.532 3.312 1 94.69 234 TYR A CA 1
ATOM 1839 C C . TYR A 1 234 ? 26.234 -1.291 3.861 1 94.69 234 TYR A C 1
ATOM 1841 O O . TYR A 1 234 ? 26.297 -2.506 4.066 1 94.69 234 TYR A O 1
ATOM 1849 N N . THR A 1 235 ? 25.188 -0.594 4.109 1 96.62 235 THR A N 1
ATOM 1850 C CA . THR A 1 235 ? 23.969 -1.195 4.648 1 96.62 235 THR A CA 1
ATOM 1851 C C . THR A 1 235 ? 23.438 -2.268 3.705 1 96.62 235 THR A C 1
ATOM 1853 O O . THR A 1 235 ? 23.062 -3.355 4.145 1 96.62 235 THR A O 1
ATOM 1856 N N . LEU A 1 236 ? 23.422 -1.922 2.404 1 96.81 236 LEU A N 1
ATOM 1857 C CA . LEU A 1 236 ? 22.953 -2.844 1.372 1 96.81 236 LEU A CA 1
ATOM 1858 C C . LEU A 1 236 ? 23.797 -4.121 1.375 1 96.81 236 LEU A C 1
ATOM 1860 O O . LEU A 1 236 ? 23.234 -5.227 1.356 1 96.81 236 LEU A O 1
ATOM 1864 N N . TYR A 1 237 ? 25.016 -3.988 1.42 1 95.56 237 TYR A N 1
ATOM 1865 C CA . TYR A 1 237 ? 25.922 -5.133 1.405 1 95.56 237 TYR A CA 1
ATOM 1866 C C . TYR A 1 237 ? 25.719 -6.012 2.631 1 95.56 237 TYR A C 1
ATOM 1868 O O . TYR A 1 237 ? 25.625 -7.238 2.52 1 95.56 237 TYR A O 1
ATOM 1876 N N . ARG A 1 238 ? 25.625 -5.383 3.77 1 97.19 238 ARG A N 1
ATOM 1877 C CA . ARG A 1 238 ? 25.438 -6.133 5.008 1 97.19 238 ARG A CA 1
ATOM 1878 C C . ARG A 1 238 ? 24.109 -6.898 4.988 1 97.19 238 ARG A C 1
ATOM 1880 O O . ARG A 1 238 ? 24.031 -8.031 5.477 1 97.19 238 ARG A O 1
ATOM 1887 N N . ALA A 1 239 ? 23.125 -6.297 4.469 1 98.25 239 ALA A N 1
ATOM 1888 C CA . ALA A 1 239 ? 21.828 -6.957 4.375 1 98.25 239 ALA A CA 1
ATOM 1889 C C . ALA A 1 239 ? 21.891 -8.18 3.463 1 98.25 239 ALA A C 1
ATOM 1891 O O . ALA A 1 239 ? 21.406 -9.25 3.816 1 98.25 239 ALA A O 1
ATOM 1892 N N . ALA A 1 240 ? 22.516 -7.973 2.301 1 97.38 240 ALA A N 1
ATOM 1893 C CA . ALA A 1 240 ? 22.641 -9.078 1.351 1 97.38 240 ALA A CA 1
ATOM 1894 C C . ALA A 1 240 ? 23.438 -10.227 1.951 1 97.38 240 ALA A C 1
ATOM 1896 O O . ALA A 1 240 ? 23.062 -11.391 1.821 1 97.38 240 ALA A O 1
ATOM 1897 N N . GLU A 1 241 ? 24.5 -9.852 2.582 1 97.19 241 GLU A N 1
ATOM 1898 C CA . GLU A 1 241 ? 25.344 -10.844 3.238 1 97.19 241 GLU A CA 1
ATOM 1899 C C . GLU A 1 241 ? 24.562 -11.609 4.301 1 97.19 241 GLU A C 1
ATOM 1901 O O . GLU A 1 241 ? 24.672 -12.836 4.398 1 97.19 241 GLU A O 1
ATOM 1906 N N . TYR A 1 242 ? 23.812 -10.859 5.043 1 98.31 242 TYR A N 1
ATOM 1907 C CA . TYR A 1 242 ? 23.062 -11.453 6.137 1 98.31 242 TYR A CA 1
ATOM 1908 C C . TYR A 1 242 ? 22 -12.414 5.609 1 98.31 242 TYR A C 1
ATOM 1910 O O . TYR A 1 242 ? 21.734 -13.453 6.215 1 98.31 242 TYR A O 1
ATOM 1918 N N . ILE A 1 243 ? 21.359 -12.141 4.477 1 98.31 243 ILE A N 1
ATOM 1919 C CA . ILE A 1 243 ? 20.391 -13.031 3.846 1 98.31 243 ILE A CA 1
ATOM 1920 C C . ILE A 1 243 ? 21.062 -14.352 3.477 1 98.31 243 ILE A C 1
ATOM 1922 O O . ILE A 1 243 ? 20.531 -15.43 3.742 1 98.31 243 ILE A O 1
ATOM 1926 N N . LEU A 1 244 ? 22.266 -14.25 2.887 1 97.56 244 LEU A N 1
ATOM 1927 C CA . LEU A 1 244 ? 23 -15.453 2.516 1 97.56 244 LEU A CA 1
ATOM 1928 C C . LEU A 1 244 ? 23.375 -16.266 3.75 1 97.56 244 LEU A C 1
ATOM 1930 O O . LEU A 1 244 ? 23.312 -17.5 3.734 1 97.56 244 LEU A O 1
ATOM 1934 N N . GLU A 1 245 ? 23.734 -15.578 4.793 1 97.62 245 GLU A N 1
ATOM 1935 C CA . GLU A 1 245 ? 24.141 -16.234 6.027 1 97.62 245 GLU A CA 1
ATOM 1936 C C . GLU A 1 245 ? 22.969 -17 6.66 1 97.62 245 GLU A C 1
ATOM 1938 O O . GLU A 1 245 ? 23.125 -18.141 7.102 1 97.62 245 GLU A O 1
ATOM 1943 N N . LYS A 1 246 ? 21.828 -16.438 6.664 1 98.12 246 LYS A N 1
ATOM 1944 C CA . LYS A 1 246 ? 20.688 -16.969 7.41 1 98.12 246 LYS A CA 1
ATOM 1945 C C . LYS A 1 246 ? 19.922 -17.984 6.582 1 98.12 246 LYS A C 1
ATOM 1947 O O . LYS A 1 246 ? 19.125 -18.75 7.117 1 98.12 246 LYS A O 1
ATOM 1952 N N . ASN A 1 247 ? 20.172 -18 5.273 1 98 247 ASN A N 1
ATOM 1953 C CA . ASN A 1 247 ? 19.438 -18.891 4.375 1 98 247 ASN A CA 1
ATOM 1954 C C . ASN A 1 247 ? 20.391 -19.703 3.502 1 98 247 ASN A C 1
ATOM 1956 O O . ASN A 1 247 ? 20.719 -19.312 2.383 1 98 247 ASN A O 1
ATOM 1960 N N . PRO A 1 248 ? 20.75 -20.891 3.91 1 96.5 248 PRO A N 1
ATOM 1961 C CA . PRO A 1 248 ? 21.719 -21.719 3.168 1 96.5 248 PRO A CA 1
ATOM 1962 C C . PRO A 1 248 ? 21.203 -22.125 1.791 1 96.5 248 PRO A C 1
ATOM 1964 O O . PRO A 1 248 ? 21.984 -22.438 0.897 1 96.5 248 PRO A O 1
ATOM 1967 N N . GLU A 1 249 ? 19.922 -22.062 1.596 1 96.38 249 GLU A N 1
ATOM 1968 C CA . GLU A 1 249 ? 19.312 -22.453 0.328 1 96.38 249 GLU A CA 1
ATOM 1969 C C . GLU A 1 249 ? 19.516 -21.391 -0.74 1 96.38 249 GLU A C 1
ATOM 1971 O O . GLU A 1 249 ? 19.328 -21.641 -1.931 1 96.38 249 GLU A O 1
ATOM 1976 N N . VAL A 1 250 ? 19.859 -20.172 -0.323 1 97.5 250 VAL A N 1
ATOM 1977 C CA . VAL A 1 250 ? 20 -19.031 -1.237 1 97.5 250 VAL A CA 1
ATOM 1978 C C . VAL A 1 250 ? 21.406 -19.016 -1.827 1 97.5 250 VAL A C 1
ATOM 1980 O O . VAL A 1 250 ? 22.391 -19.078 -1.094 1 97.5 250 VAL A O 1
ATOM 1983 N N . LEU A 1 251 ? 21.484 -18.875 -3.164 1 96.56 251 LEU A N 1
ATOM 1984 C CA . LEU A 1 251 ? 22.75 -18.938 -3.885 1 96.56 251 LEU A CA 1
ATOM 1985 C C . LEU A 1 251 ? 23.25 -17.531 -4.23 1 96.56 251 LEU A C 1
ATOM 1987 O O . LEU A 1 251 ? 24.453 -17.297 -4.316 1 96.56 251 LEU A O 1
ATOM 1991 N N . GLU A 1 252 ? 22.328 -16.703 -4.484 1 97.44 252 GLU A N 1
ATOM 1992 C CA . GLU A 1 252 ? 22.594 -15.359 -4.977 1 97.44 252 GLU A CA 1
ATOM 1993 C C . GLU A 1 252 ? 21.516 -14.383 -4.504 1 97.44 252 GLU A C 1
ATOM 1995 O O . GLU A 1 252 ? 20.328 -14.719 -4.477 1 97.44 252 GLU A O 1
ATOM 2000 N N . VAL A 1 253 ? 21.953 -13.195 -4.09 1 98.25 253 VAL A N 1
ATOM 2001 C CA . VAL A 1 253 ? 21.031 -12.156 -3.646 1 98.25 253 VAL A CA 1
ATOM 2002 C C . VAL A 1 253 ? 21.328 -10.852 -4.383 1 98.25 253 VAL A C 1
ATOM 2004 O O . VAL A 1 253 ? 22.5 -10.453 -4.508 1 98.25 253 VAL A O 1
ATOM 2007 N N . ARG A 1 254 ? 20.328 -10.234 -4.906 1 98.19 254 ARG A N 1
ATOM 2008 C CA . ARG A 1 254 ? 20.406 -8.883 -5.465 1 98.19 254 ARG A CA 1
ATOM 2009 C C . ARG A 1 254 ? 19.516 -7.918 -4.684 1 98.19 254 ARG A C 1
ATOM 2011 O O . ARG A 1 254 ? 18.344 -8.211 -4.422 1 98.19 254 ARG A O 1
ATOM 2018 N N . ILE A 1 255 ? 20.094 -6.805 -4.273 1 97.94 255 ILE A N 1
ATOM 2019 C CA . ILE A 1 255 ? 19.328 -5.758 -3.604 1 97.94 255 ILE A CA 1
ATOM 2020 C C . ILE A 1 255 ? 19.5 -4.434 -4.34 1 97.94 255 ILE A C 1
ATOM 2022 O O . ILE A 1 255 ? 20.609 -4.121 -4.805 1 97.94 255 ILE A O 1
ATOM 2026 N N . VAL A 1 256 ? 18.453 -3.697 -4.555 1 96.75 256 VAL A N 1
ATOM 2027 C CA . VAL A 1 256 ? 18.422 -2.338 -5.086 1 96.75 256 VAL A CA 1
ATOM 2028 C C . VAL A 1 256 ? 17.812 -1.395 -4.051 1 96.75 256 VAL A C 1
ATOM 2030 O O . VAL A 1 256 ? 16.734 -1.676 -3.498 1 96.75 256 VAL A O 1
ATOM 2033 N N . MET A 1 257 ? 18.5 -0.288 -3.771 1 95.5 257 MET A N 1
ATOM 2034 C CA . MET A 1 257 ? 18.031 0.709 -2.816 1 95.5 257 MET A CA 1
ATOM 2035 C C . MET A 1 257 ? 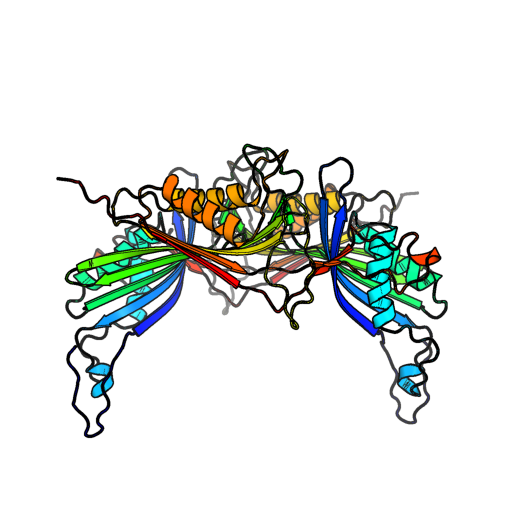18.078 2.109 -3.418 1 95.5 257 MET A C 1
ATOM 2037 O O . MET A 1 257 ? 19.062 2.832 -3.232 1 95.5 257 MET A O 1
ATOM 2041 N N . PRO A 1 258 ? 17.062 2.479 -4.09 1 94.25 258 PRO A N 1
ATOM 2042 C CA . PRO A 1 258 ? 17 3.881 -4.508 1 94.25 258 PRO A CA 1
ATOM 2043 C C . PRO A 1 258 ? 16.672 4.824 -3.352 1 94.25 258 PRO A C 1
ATOM 2045 O O . PRO A 1 258 ? 15.766 4.551 -2.564 1 94.25 258 PRO A O 1
ATOM 2048 N N . ASN A 1 259 ? 17.328 5.938 -3.293 1 91.69 259 ASN A N 1
ATOM 2049 C CA . ASN A 1 259 ? 17.141 6.879 -2.193 1 91.69 259 ASN A CA 1
ATOM 2050 C C . ASN A 1 259 ? 15.844 7.68 -2.363 1 91.69 259 ASN A C 1
ATOM 2052 O O . ASN A 1 259 ? 15.484 8.055 -3.482 1 91.69 259 ASN A O 1
ATOM 2056 N N . LYS A 1 260 ? 15.188 7.879 -1.304 1 94 260 LYS A N 1
ATOM 2057 C CA . LYS A 1 260 ? 14.203 8.945 -1.154 1 94 260 LYS A CA 1
ATOM 2058 C C . LYS A 1 260 ? 14.773 10.117 -0.362 1 94 260 LYS A C 1
ATOM 2060 O O . LYS A 1 260 ? 15.148 9.961 0.8 1 94 260 LYS A O 1
ATOM 2065 N N . HIS A 1 261 ? 14.727 11.273 -0.991 1 93.19 261 HIS A N 1
ATOM 2066 C CA . HIS A 1 261 ? 15.414 12.398 -0.374 1 93.19 261 HIS A CA 1
ATOM 2067 C C . HIS A 1 261 ? 14.438 13.305 0.365 1 93.19 261 HIS A C 1
ATOM 2069 O O . HIS A 1 261 ? 13.297 13.484 -0.07 1 93.19 261 HIS A O 1
ATOM 2075 N N . TYR A 1 262 ? 14.93 13.844 1.47 1 95.56 262 TYR A N 1
ATOM 2076 C CA . TYR A 1 262 ? 14.281 14.859 2.291 1 95.56 262 TYR A CA 1
ATOM 2077 C C . TYR A 1 262 ? 15.203 16.047 2.531 1 95.56 262 TYR A C 1
ATOM 2079 O O . TYR A 1 262 ? 16.203 15.93 3.248 1 95.56 262 TYR A O 1
ATOM 2087 N N . PHE A 1 263 ? 14.875 17.188 2.014 1 93.44 263 PHE A N 1
ATOM 2088 C CA . PHE A 1 263 ? 15.711 18.359 2.211 1 93.44 263 PHE A CA 1
ATOM 2089 C C . PHE A 1 263 ? 15.164 19.234 3.334 1 93.44 263 PHE A C 1
ATOM 2091 O O . PHE A 1 263 ? 13.953 19.438 3.434 1 93.44 263 PHE A O 1
ATOM 2098 N N . PRO A 1 264 ? 16.094 19.656 4.168 1 93.5 264 PRO A N 1
ATOM 2099 C CA . PRO A 1 264 ? 15.594 20.578 5.188 1 93.5 264 PRO A CA 1
ATOM 2100 C C . PRO A 1 264 ? 14.992 21.844 4.594 1 93.5 264 PRO A C 1
ATOM 2102 O O . PRO A 1 264 ? 15.508 22.391 3.613 1 93.5 264 PRO A O 1
ATOM 2105 N N . PHE A 1 265 ? 13.859 22.219 5.105 1 94.5 265 PHE A N 1
ATOM 2106 C CA . PHE A 1 265 ? 13.297 23.5 4.703 1 94.5 265 PHE A CA 1
ATOM 2107 C C . PHE A 1 265 ? 14.227 24.656 5.098 1 94.5 265 PHE A C 1
ATOM 2109 O O . PHE A 1 265 ? 14.695 24.703 6.234 1 94.5 265 PHE A O 1
ATOM 2116 N N . ASP A 1 266 ? 14.531 25.531 4.188 1 93.12 266 ASP A N 1
ATOM 2117 C CA . ASP A 1 266 ? 15.445 26.641 4.418 1 93.12 266 ASP A CA 1
ATOM 2118 C C . ASP A 1 266 ? 14.742 27.797 5.113 1 93.12 266 ASP A C 1
ATOM 2120 O O . ASP A 1 266 ? 13.953 28.516 4.492 1 93.12 266 ASP A O 1
ATOM 2124 N N . LEU A 1 267 ? 15.062 27.984 6.336 1 93.12 267 LEU A N 1
ATOM 2125 C CA . LEU A 1 267 ? 14.406 29 7.145 1 93.12 267 LEU A CA 1
ATOM 2126 C C . LEU A 1 267 ? 15.148 30.328 7.051 1 93.12 267 LEU A C 1
ATOM 2128 O O . LEU A 1 267 ? 14.664 31.359 7.539 1 93.12 267 LEU A O 1
ATOM 2132 N N . SER A 1 268 ? 16.25 30.359 6.418 1 90.62 268 SER A N 1
ATOM 2133 C CA . SER A 1 268 ? 17.141 31.516 6.449 1 90.62 268 SER A CA 1
ATOM 2134 C C . SER A 1 268 ? 16.531 32.688 5.703 1 90.62 268 SER A C 1
ATOM 2136 O O . SER A 1 268 ? 16.938 33.844 5.914 1 90.62 268 SER A O 1
ATOM 2138 N N . LYS A 1 269 ? 15.594 32.406 4.867 1 90.12 269 LYS A N 1
ATOM 2139 C CA . LYS A 1 269 ? 15.016 33.438 4.031 1 90.12 269 LYS A CA 1
ATOM 2140 C C . LYS A 1 269 ? 13.891 34.188 4.766 1 90.12 269 LYS A C 1
ATOM 2142 O O . LYS A 1 269 ? 13.336 35.156 4.246 1 90.12 269 LYS A O 1
ATOM 2147 N N . PHE A 1 270 ? 13.602 33.75 5.98 1 92.56 270 PHE A N 1
ATOM 2148 C CA . PHE A 1 270 ? 12.469 34.312 6.699 1 92.56 270 PHE A CA 1
ATOM 2149 C C . PHE A 1 270 ? 12.93 35.094 7.91 1 92.56 270 PHE A C 1
ATOM 2151 O O . PHE A 1 270 ? 13.969 34.812 8.492 1 92.56 270 PHE A O 1
ATOM 2158 N N . PRO A 1 271 ? 12.156 36.094 8.25 1 91.12 271 PRO A N 1
ATOM 2159 C CA . PRO A 1 271 ? 12.547 36.906 9.398 1 91.12 271 PRO A CA 1
ATOM 2160 C C . PRO A 1 271 ? 12.625 36.125 10.703 1 91.12 271 PRO A C 1
ATOM 2162 O O . PRO A 1 271 ? 11.82 35.219 10.922 1 91.12 271 PRO A O 1
ATOM 2165 N N . GLU A 1 272 ? 13.492 36.531 11.539 1 87.06 272 GLU A N 1
ATOM 2166 C CA . GLU A 1 272 ? 13.766 35.844 12.805 1 87.06 272 GLU A CA 1
ATOM 2167 C C . GLU A 1 272 ? 12.523 35.781 13.68 1 87.06 272 GLU A C 1
ATOM 2169 O O . GLU A 1 272 ? 12.289 34.781 14.383 1 87.06 272 GLU A O 1
ATOM 2174 N N . HIS A 1 273 ? 11.805 36.812 13.602 1 86.5 273 HIS A N 1
ATOM 2175 C CA . HIS A 1 273 ? 10.633 36.875 14.469 1 86.5 273 HIS A CA 1
ATOM 2176 C C . HIS A 1 273 ? 9.594 35.812 14.047 1 86.5 273 HIS A C 1
ATOM 2178 O O . HIS A 1 273 ? 8.766 35.406 14.852 1 86.5 273 HIS A O 1
ATOM 2184 N N . LEU A 1 274 ? 9.734 35.469 12.797 1 87.56 274 LEU A N 1
ATOM 2185 C CA . LEU A 1 274 ? 8.789 34.5 12.266 1 87.56 274 LEU A CA 1
ATOM 2186 C C . LEU A 1 274 ? 9.234 33.062 12.594 1 87.56 274 LEU A C 1
ATOM 2188 O O . LEU A 1 274 ? 8.406 32.219 12.938 1 87.56 274 LEU A O 1
ATOM 2192 N N . VAL A 1 275 ? 10.492 32.719 12.492 1 87.75 275 VAL A N 1
ATOM 2193 C CA . VAL A 1 275 ? 10.938 31.344 12.57 1 87.75 275 VAL A CA 1
ATOM 2194 C C . VAL A 1 275 ? 11.68 31.109 13.891 1 87.75 275 VAL A C 1
ATOM 2196 O O . VAL A 1 275 ? 11.945 29.969 14.266 1 87.75 275 VAL A O 1
ATOM 2199 N N . GLN A 1 276 ? 11.852 32.031 14.789 1 81.25 276 GLN A N 1
ATOM 2200 C CA . GLN A 1 276 ? 12.508 31.984 16.078 1 81.25 276 GLN A CA 1
ATOM 2201 C C . GLN A 1 276 ? 13.977 31.578 15.945 1 81.25 276 GLN A C 1
ATOM 2203 O O . GLN A 1 276 ? 14.844 32.125 16.609 1 81.25 276 GLN A O 1
ATOM 2208 N N . SER A 1 277 ? 14.281 30.547 15.172 1 82.88 277 SER A N 1
ATOM 2209 C CA . SER A 1 277 ? 15.641 30.109 14.867 1 82.88 277 SER A CA 1
ATOM 2210 C C . SER A 1 277 ? 15.773 29.688 13.406 1 82.88 277 SER A C 1
ATOM 2212 O O . SER A 1 277 ? 14.836 29.125 12.836 1 82.88 277 SER A O 1
ATOM 2214 N N . GLU A 1 278 ? 16.938 29.906 12.984 1 82.62 278 GLU A N 1
ATOM 2215 C CA . GLU A 1 278 ? 17.219 29.484 11.617 1 82.62 278 GLU A CA 1
ATOM 2216 C C . GLU A 1 278 ? 17.562 28 11.555 1 82.62 278 GLU A C 1
ATOM 2218 O O . GLU A 1 278 ? 17.594 27.406 10.469 1 82.62 278 GLU A O 1
ATOM 2223 N N . GLU A 1 279 ? 17.828 27.516 12.625 1 85.88 279 GLU A N 1
ATOM 2224 C CA . GLU A 1 279 ? 18.156 26.094 12.656 1 85.88 279 GLU A CA 1
ATOM 2225 C C . GLU A 1 279 ? 16.906 25.234 12.461 1 85.88 279 GLU A C 1
ATOM 2227 O O . GLU A 1 279 ? 15.859 25.5 13.062 1 85.88 279 GLU A O 1
ATOM 2232 N N . ASN A 1 280 ? 17.047 24.391 11.453 1 89.88 280 ASN A N 1
ATOM 2233 C CA . ASN A 1 280 ? 15.945 23.469 11.18 1 89.88 280 ASN A CA 1
ATOM 2234 C C . ASN A 1 280 ? 16.375 22.016 11.328 1 89.88 280 ASN A C 1
ATOM 2236 O O . ASN A 1 280 ? 17.297 21.562 10.648 1 89.88 280 ASN A O 1
ATOM 2240 N N . SER A 1 281 ? 15.734 21.297 12.203 1 89 281 SER A N 1
ATOM 2241 C CA . SER A 1 281 ? 15.984 19.875 12.352 1 89 281 SER A CA 1
ATOM 2242 C C . SER A 1 281 ? 14.688 19.078 12.328 1 89 281 SER A C 1
ATOM 2244 O O . SER A 1 281 ? 14.703 17.859 12.492 1 89 281 SER A O 1
ATOM 2246 N N . ASP A 1 282 ? 13.602 19.797 11.969 1 93 282 ASP A N 1
ATOM 2247 C CA . ASP A 1 282 ? 12.344 19.109 12.211 1 93 282 ASP A CA 1
ATOM 2248 C C . ASP A 1 282 ? 11.484 19.078 10.953 1 93 282 ASP A C 1
ATOM 2250 O O . ASP A 1 282 ? 10.578 18.25 10.828 1 93 282 ASP A O 1
ATOM 2254 N N . VAL A 1 283 ? 11.703 20.062 10.07 1 96.12 283 VAL A N 1
ATOM 2255 C CA . VAL A 1 283 ? 10.828 20.156 8.914 1 96.12 283 VAL A CA 1
ATOM 2256 C C . VAL A 1 283 ? 11.633 19.906 7.637 1 96.12 283 VAL A C 1
ATOM 2258 O O . VAL A 1 283 ? 12.586 20.609 7.336 1 96.12 283 VAL A O 1
ATOM 2261 N N . PHE A 1 284 ? 11.203 18.922 6.852 1 97.31 284 PHE A N 1
ATOM 2262 C CA . PHE A 1 284 ? 11.93 18.5 5.656 1 97.31 284 PHE A CA 1
ATOM 2263 C C . PHE A 1 284 ? 10.992 18.438 4.449 1 97.31 284 PHE A C 1
ATOM 2265 O O . PHE A 1 284 ? 9.789 18.234 4.602 1 97.31 284 PHE A O 1
ATOM 2272 N N . LEU A 1 285 ? 11.531 18.672 3.271 1 95.56 285 LEU A N 1
ATOM 2273 C CA . LEU A 1 285 ? 10.828 18.594 1.992 1 95.56 285 LEU A CA 1
ATOM 2274 C C . LEU A 1 285 ? 11.125 17.281 1.282 1 95.56 285 LEU A C 1
ATOM 2276 O O . LEU A 1 285 ? 12.227 17.078 0.784 1 95.56 285 LEU A O 1
ATOM 2280 N N . PRO A 1 286 ? 10.094 16.406 1.257 1 95.62 286 PRO A N 1
ATOM 2281 C CA . PRO A 1 286 ? 10.289 15.188 0.48 1 95.62 286 PRO A CA 1
ATOM 2282 C C . PRO A 1 286 ? 10.414 15.453 -1.02 1 95.62 286 PRO A C 1
ATOM 2284 O O . PRO A 1 286 ? 9.688 16.297 -1.561 1 95.62 286 PRO A O 1
ATOM 2287 N N . VAL A 1 287 ? 11.273 14.719 -1.639 1 90.38 287 VAL A N 1
ATOM 2288 C CA . VAL A 1 287 ? 11.461 14.859 -3.078 1 90.38 287 VAL A CA 1
ATOM 2289 C C . VAL A 1 287 ? 11.047 13.57 -3.783 1 90.38 287 VAL A C 1
ATOM 2291 O O . VAL A 1 287 ? 11.43 12.477 -3.359 1 90.38 287 VAL A O 1
ATOM 2294 N N . ASP A 1 288 ? 10.297 13.734 -4.859 1 83.56 288 ASP A N 1
ATOM 2295 C CA . ASP A 1 288 ? 9.828 12.547 -5.574 1 83.56 288 ASP A CA 1
ATOM 2296 C C . ASP A 1 288 ? 10.922 11.992 -6.484 1 83.56 288 ASP A C 1
ATOM 2298 O O . ASP A 1 288 ? 11.164 10.781 -6.504 1 83.56 288 ASP A O 1
ATOM 2302 N N . LYS A 1 289 ? 11.523 12.812 -7.32 1 83.69 289 LYS A N 1
ATOM 2303 C CA . LYS A 1 289 ? 12.555 12.484 -8.297 1 83.69 289 LYS A CA 1
ATOM 2304 C C . LYS A 1 289 ? 13.609 13.578 -8.375 1 83.69 289 LYS A C 1
ATOM 2306 O O . LYS A 1 289 ? 13.344 14.734 -8.039 1 83.69 289 LYS A O 1
ATOM 2311 N N . PRO A 1 290 ? 14.875 13.258 -8.711 1 77.06 290 PRO A N 1
ATOM 2312 C CA . PRO A 1 290 ? 15.508 11.977 -9.031 1 77.06 290 PRO A CA 1
ATOM 2313 C C . PRO A 1 290 ? 15.953 11.211 -7.785 1 77.06 290 PRO A C 1
ATOM 2315 O O . PRO A 1 290 ? 15.961 11.773 -6.684 1 77.06 290 PRO A O 1
ATOM 2318 N N . SER A 1 291 ? 16.188 9.906 -7.992 1 82.25 291 SER A N 1
ATOM 2319 C CA . SER A 1 291 ? 16.75 9.07 -6.934 1 82.25 291 SER A CA 1
ATOM 2320 C C . SER A 1 291 ? 18.031 8.375 -7.402 1 82.25 291 SER A C 1
ATOM 2322 O O . SER A 1 291 ? 18.109 7.914 -8.539 1 82.25 291 SER A O 1
ATOM 2324 N N . GLY A 1 292 ? 19.047 8.547 -6.617 1 78.12 292 GLY A N 1
ATOM 2325 C CA . GLY A 1 292 ? 20.172 7.645 -6.832 1 78.12 292 GLY A CA 1
ATOM 2326 C C . GLY A 1 292 ? 19.828 6.188 -6.594 1 78.12 292 GLY A C 1
ATOM 2327 O O . GLY A 1 292 ? 19 5.875 -5.723 1 78.12 292 GLY A O 1
ATOM 2328 N N . SER A 1 293 ? 20.375 5.375 -7.477 1 87.62 293 SER A N 1
ATOM 2329 C CA . SER A 1 293 ? 20.109 3.951 -7.309 1 87.62 293 SER A CA 1
ATOM 2330 C C . SER A 1 293 ? 21.391 3.166 -7.059 1 87.62 293 SER A C 1
ATOM 2332 O O . SER A 1 293 ? 22.344 3.275 -7.824 1 87.62 293 SER A O 1
ATOM 2334 N N . ILE A 1 294 ? 21.422 2.482 -5.898 1 88.88 294 ILE A N 1
ATOM 2335 C CA . ILE A 1 294 ? 22.516 1.619 -5.496 1 88.88 294 ILE A CA 1
ATOM 2336 C C . ILE A 1 294 ? 22.078 0.158 -5.559 1 88.88 294 ILE A C 1
ATOM 2338 O O . ILE A 1 294 ? 20.969 -0.183 -5.129 1 88.88 294 ILE A O 1
ATOM 2342 N N . HIS A 1 295 ? 22.891 -0.665 -6.172 1 95 295 HIS A N 1
ATOM 2343 C CA . HIS A 1 295 ? 22.562 -2.086 -6.227 1 95 295 HIS A CA 1
ATOM 2344 C C . HIS A 1 295 ? 23.828 -2.941 -6.066 1 95 295 HIS A C 1
ATOM 2346 O O . HIS A 1 295 ? 24.938 -2.467 -6.301 1 95 295 HIS A O 1
ATOM 2352 N N . ALA A 1 296 ? 23.625 -4.117 -5.578 1 94.25 296 ALA A N 1
ATOM 2353 C CA . ALA A 1 296 ? 24.672 -5.137 -5.559 1 94.25 296 ALA A CA 1
ATOM 2354 C C . ALA A 1 296 ? 24.078 -6.535 -5.707 1 94.25 296 ALA A C 1
ATOM 2356 O O . ALA A 1 296 ? 22.922 -6.758 -5.375 1 94.25 296 ALA A O 1
ATOM 2357 N N . THR A 1 297 ? 24.844 -7.375 -6.254 1 95.44 297 THR A N 1
ATOM 2358 C CA . THR A 1 297 ? 24.562 -8.805 -6.297 1 95.44 297 THR A CA 1
ATOM 2359 C C . THR A 1 297 ? 25.672 -9.602 -5.613 1 95.44 297 THR A C 1
ATOM 2361 O O . THR A 1 297 ? 26.844 -9.406 -5.914 1 95.44 297 THR A O 1
ATOM 2364 N N . LEU A 1 298 ? 25.281 -10.32 -4.625 1 95.25 298 LEU A N 1
ATOM 2365 C CA . LEU A 1 298 ? 26.219 -11.195 -3.928 1 95.25 298 LEU A CA 1
ATOM 2366 C C . LEU A 1 298 ? 25.922 -12.656 -4.23 1 95.25 298 LEU A C 1
ATOM 2368 O O . LEU A 1 298 ? 24.75 -13.062 -4.293 1 95.25 298 LEU A O 1
ATOM 2372 N N . GLN A 1 299 ? 26.984 -13.477 -4.398 1 95.5 299 GLN A N 1
ATOM 2373 C CA . GLN A 1 299 ? 26.844 -14.898 -4.68 1 95.5 299 GLN A CA 1
ATOM 2374 C C . GLN A 1 299 ? 27.703 -15.734 -3.729 1 95.5 299 GLN A C 1
ATOM 2376 O O . GLN A 1 299 ? 28.812 -15.336 -3.371 1 95.5 299 GLN A O 1
ATOM 2381 N N . ARG A 1 300 ? 27.156 -16.938 -3.318 1 90.94 300 ARG A N 1
ATOM 2382 C CA . ARG A 1 300 ? 27.922 -17.906 -2.541 1 90.94 300 ARG A CA 1
ATOM 2383 C C . ARG A 1 300 ? 29.078 -18.469 -3.355 1 90.94 300 ARG A C 1
ATOM 2385 O O . ARG A 1 300 ? 28.922 -18.766 -4.543 1 90.94 300 ARG A O 1
ATOM 2392 N N . SER A 1 301 ? 30.359 -18.328 -2.717 1 83.19 301 SER A N 1
ATOM 2393 C CA . SER A 1 301 ? 31.531 -18.875 -3.41 1 83.19 301 SER A CA 1
ATOM 2394 C C . SER A 1 301 ? 31.438 -20.406 -3.521 1 83.19 301 SER A C 1
ATOM 2396 O O . SER A 1 301 ? 30.875 -21.062 -2.643 1 83.19 301 SER A O 1
ATOM 2398 N N . ALA A 1 302 ? 31.719 -21.016 -4.613 1 67 302 ALA A N 1
ATOM 2399 C CA . ALA A 1 302 ? 31.812 -22.469 -4.777 1 67 302 ALA A CA 1
ATOM 2400 C C . ALA A 1 302 ? 32.812 -23.062 -3.787 1 67 302 ALA A C 1
ATOM 2402 O O . ALA A 1 302 ? 33.875 -22.5 -3.545 1 67 302 ALA A O 1
ATOM 2403 N N . ILE A 1 303 ? 32.406 -23.641 -2.619 1 54.34 303 ILE A N 1
ATOM 2404 C CA . ILE A 1 303 ? 33.375 -24.375 -1.798 1 54.34 303 ILE A CA 1
ATOM 2405 C C . ILE A 1 303 ? 34.25 -25.25 -2.686 1 54.34 303 ILE A C 1
ATOM 2407 O O . ILE A 1 303 ? 33.719 -26.125 -3.404 1 54.34 303 ILE A O 1
ATOM 2411 N N . THR A 1 304 ? 35.25 -24.781 -3.268 1 40.97 304 THR A N 1
ATOM 2412 C CA . THR A 1 304 ? 36.25 -25.781 -3.662 1 40.97 304 THR A CA 1
ATOM 2413 C C . THR A 1 304 ? 36.656 -26.625 -2.467 1 40.97 304 THR A C 1
ATOM 2415 O O . THR A 1 304 ? 37.094 -26.094 -1.439 1 40.97 304 THR A O 1
ATOM 2418 N N . ALA A 1 305 ? 36.125 -27.812 -2.359 1 36.25 305 ALA A N 1
ATOM 2419 C CA . ALA A 1 305 ? 36.719 -28.828 -1.507 1 36.25 305 ALA A CA 1
ATOM 2420 C C . ALA A 1 305 ? 38.219 -29.016 -1.851 1 36.25 305 ALA A C 1
ATOM 2422 O O . ALA A 1 305 ? 38.562 -29.312 -2.998 1 36.25 305 ALA A O 1
ATOM 2423 N N . LYS A 1 306 ? 39 -28.312 -1.169 1 36.62 306 LYS A N 1
ATOM 2424 C CA . LYS A 1 306 ? 40.312 -28.938 -1.196 1 36.62 306 LYS A CA 1
ATOM 2425 C C . LYS A 1 306 ? 40.219 -30.453 -1.078 1 36.62 306 LYS A C 1
ATOM 2427 O O . LYS A 1 306 ? 39.812 -30.969 -0.031 1 36.62 306 LYS A O 1
ATOM 2432 N N . LEU A 1 307 ? 39.781 -30.953 -2.188 1 22.91 307 LEU A N 1
ATOM 2433 C CA . LEU A 1 307 ? 40.312 -32.312 -2.178 1 22.91 307 LEU A CA 1
ATOM 2434 C C . LEU A 1 307 ? 41.844 -32.312 -2.029 1 22.91 307 LEU A C 1
ATOM 2436 O O . LEU A 1 307 ? 42.5 -31.469 -2.635 1 22.91 307 LEU A O 1
ATOM 2440 N N . MET B 1 1 ? -22.656 37.531 -1.55 1 28.61 1 MET B N 1
ATOM 2441 C CA . MET B 1 1 ? -22.516 37.031 -2.908 1 28.61 1 MET B CA 1
ATOM 2442 C C . MET B 1 1 ? -22.484 38.156 -3.924 1 28.61 1 MET B C 1
ATOM 2444 O O . MET B 1 1 ? -23.531 38.719 -4.273 1 28.61 1 MET B O 1
ATOM 2448 N N . HIS B 1 2 ? -21.484 39 -3.715 1 34.41 2 HIS B N 1
ATOM 2449 C CA . HIS B 1 2 ? -21.422 40.125 -4.66 1 34.41 2 HIS B CA 1
ATOM 2450 C C . HIS B 1 2 ? -21.266 39.594 -6.094 1 34.41 2 HIS B C 1
ATOM 2452 O O . HIS B 1 2 ? -20.297 38.906 -6.406 1 34.41 2 HIS B O 1
ATOM 2458 N N . THR B 1 3 ? -22.359 39.531 -6.77 1 37.09 3 THR B N 1
ATOM 2459 C CA . THR B 1 3 ? -22.406 39.188 -8.195 1 37.09 3 THR B CA 1
ATOM 2460 C C . THR B 1 3 ? -21.672 40.25 -9.016 1 37.09 3 THR B C 1
ATOM 2462 O O . THR B 1 3 ? -22.062 41.438 -9.016 1 37.09 3 THR B O 1
ATOM 2465 N N . ALA B 1 4 ? -20.453 40.219 -9.258 1 40.41 4 ALA B N 1
ATOM 2466 C CA . ALA B 1 4 ? -19.781 41.062 -10.234 1 40.41 4 ALA B CA 1
ATOM 2467 C C . ALA B 1 4 ? -20.547 41.094 -11.555 1 40.41 4 ALA B C 1
ATOM 2469 O O . ALA B 1 4 ? -20.578 40.094 -12.289 1 40.41 4 ALA B O 1
ATOM 2470 N N . SER B 1 5 ? -21.641 41.75 -11.438 1 42.72 5 SER B N 1
ATOM 2471 C CA . SER B 1 5 ? -22.281 41.969 -12.742 1 42.72 5 SER B CA 1
ATOM 2472 C C . SER B 1 5 ? -21.344 42.75 -13.68 1 42.72 5 SER B C 1
ATOM 2474 O O . SER B 1 5 ? -21.766 43.25 -14.711 1 42.72 5 SER B O 1
ATOM 2476 N N . GLU B 1 6 ? -20.078 42.75 -13.523 1 39.72 6 GLU B N 1
ATOM 2477 C CA . GLU B 1 6 ? -19.547 43.719 -14.453 1 39.72 6 GLU B CA 1
ATOM 2478 C C . GLU B 1 6 ? -19.969 43.406 -15.883 1 39.72 6 GLU B C 1
ATOM 2480 O O . GLU B 1 6 ? -20.344 44.312 -16.641 1 39.72 6 GLU B O 1
ATOM 2485 N N . ARG B 1 7 ? -19.078 42.531 -16.797 1 43.94 7 ARG B N 1
ATOM 2486 C CA . ARG B 1 7 ? -19.188 42.562 -18.266 1 43.94 7 ARG B CA 1
ATOM 2487 C C . ARG B 1 7 ? -20.609 42.25 -18.703 1 43.94 7 ARG B C 1
ATOM 2489 O O . ARG B 1 7 ? -21.375 41.625 -17.953 1 43.94 7 ARG B O 1
ATOM 2496 N N . GLY B 1 8 ? -21.109 42.906 -19.906 1 48.22 8 GLY B N 1
ATOM 2497 C CA . GLY B 1 8 ? -22.297 42.719 -20.719 1 48.22 8 GLY B CA 1
ATOM 2498 C C . GLY B 1 8 ? -22.828 41.312 -20.719 1 48.22 8 GLY B C 1
ATOM 2499 O O . GLY B 1 8 ? -23.938 41.062 -21.188 1 48.22 8 GLY B O 1
ATOM 2500 N N . LEU B 1 9 ? -21.812 40.375 -20.609 1 57.66 9 LEU B N 1
ATOM 2501 C CA . LEU B 1 9 ? -22.406 39.062 -20.734 1 57.66 9 LEU B CA 1
ATOM 2502 C C . LEU B 1 9 ? -23.047 38.625 -19.422 1 57.66 9 LEU B C 1
ATOM 2504 O O . LEU B 1 9 ? -22.609 39.031 -18.344 1 57.66 9 LEU B O 1
ATOM 2508 N N . GLY B 1 10 ? -24.281 38.469 -19.188 1 68.06 10 GLY B N 1
ATOM 2509 C CA . GLY B 1 10 ? -25.109 37.875 -18.156 1 68.06 10 GLY B CA 1
ATOM 2510 C C . GLY B 1 10 ? -24.438 36.75 -17.438 1 68.06 10 GLY B C 1
ATOM 2511 O O . GLY B 1 10 ? -25.078 35.719 -17.141 1 68.06 10 GLY B O 1
ATOM 2512 N N . VAL B 1 11 ? -23.031 36.719 -17.312 1 71.38 11 VAL B N 1
ATOM 2513 C CA . VAL B 1 11 ? -22.391 35.594 -16.625 1 71.38 11 VAL B CA 1
ATOM 2514 C C . VAL B 1 11 ? -22.062 36 -15.188 1 71.38 11 VAL B C 1
ATOM 2516 O O . VAL B 1 11 ? -21.688 37.125 -14.914 1 71.38 11 VAL B O 1
ATOM 2519 N N . SER B 1 12 ? -22.391 35.156 -14.188 1 77.38 12 SER B N 1
ATOM 2520 C CA . SER B 1 12 ? -22.078 35.375 -12.781 1 77.38 12 SER B CA 1
ATOM 2521 C C . SER B 1 12 ? -21.141 34.281 -12.258 1 77.38 12 SER B C 1
ATOM 2523 O O . SER B 1 12 ? -21.25 33.125 -12.656 1 77.38 12 SER B O 1
ATOM 2525 N N . MET B 1 13 ? -20.094 34.781 -11.539 1 74.38 13 MET B N 1
ATOM 2526 C CA . MET B 1 13 ? -19.219 33.844 -10.852 1 74.38 13 MET B CA 1
ATOM 2527 C C . MET B 1 13 ? -19.922 33.219 -9.633 1 74.38 13 MET B C 1
ATOM 2529 O O . MET B 1 13 ? -20.328 33.969 -8.727 1 74.38 13 MET B O 1
ATOM 2533 N N . ILE B 1 14 ? -20.078 31.844 -9.664 1 76 14 ILE B N 1
ATOM 2534 C CA . ILE B 1 14 ? -20.844 31.172 -8.625 1 76 14 ILE B CA 1
ATOM 2535 C C . ILE B 1 14 ? -19.906 30.609 -7.57 1 76 14 ILE B C 1
ATOM 2537 O O . ILE B 1 14 ? -20.25 30.516 -6.391 1 76 14 ILE B O 1
ATOM 2541 N N . GLU B 1 15 ? -18.719 30.297 -8.008 1 83.19 15 GLU B N 1
ATOM 2542 C CA . GLU B 1 15 ? -17.75 29.719 -7.09 1 83.19 15 GLU B CA 1
ATOM 2543 C C . GLU B 1 15 ? -16.328 30.016 -7.531 1 83.19 15 GLU B C 1
ATOM 2545 O O . GLU B 1 15 ? -16.031 30.062 -8.727 1 83.19 15 GLU B O 1
ATOM 2550 N N . HIS B 1 16 ? -15.547 30.453 -6.582 1 84.19 16 HIS B N 1
ATOM 2551 C CA . HIS B 1 16 ? -14.141 30.672 -6.879 1 84.19 16 HIS B CA 1
ATOM 2552 C C . HIS B 1 16 ? -13.258 30.266 -5.699 1 84.19 16 HIS B C 1
ATOM 2554 O O . HIS B 1 16 ? -13.75 30.125 -4.574 1 84.19 16 HIS B O 1
ATOM 2560 N N . GLY B 1 17 ? -12.125 29.953 -5.871 1 90.12 17 GLY B N 1
ATOM 2561 C CA . GLY B 1 17 ? -11.094 29.625 -4.902 1 90.12 17 GLY B CA 1
ATOM 2562 C C . GLY B 1 17 ? -9.758 29.297 -5.547 1 90.12 17 GLY B C 1
ATOM 2563 O O . GLY B 1 17 ? -9.703 28.969 -6.73 1 90.12 17 GLY B O 1
ATOM 2564 N N . TYR B 1 18 ? -8.773 29.547 -4.855 1 90.69 18 TYR B N 1
ATOM 2565 C CA . TYR B 1 18 ? -7.445 29.219 -5.348 1 90.69 18 TYR B CA 1
ATOM 2566 C C . TYR B 1 18 ? -6.535 28.781 -4.207 1 90.69 18 TYR B C 1
ATOM 2568 O O . TYR B 1 18 ? -6.867 28.969 -3.033 1 90.69 18 TYR B O 1
ATOM 2576 N N . GLY B 1 19 ? -5.477 28.141 -4.5 1 95.38 19 GLY B N 1
ATOM 2577 C CA . GLY B 1 19 ? -4.535 27.719 -3.477 1 95.38 19 GLY B CA 1
ATOM 2578 C C . GLY B 1 19 ? -3.41 26.859 -4.02 1 95.38 19 GLY B C 1
ATOM 2579 O O . GLY B 1 19 ? -3.02 27 -5.18 1 95.38 19 GLY B O 1
ATOM 2580 N N . LYS B 1 20 ? -2.689 26.25 -3.121 1 93.31 20 LYS B N 1
ATOM 2581 C CA . LYS B 1 20 ? -1.523 25.422 -3.426 1 93.31 20 LYS B CA 1
ATOM 2582 C C . LYS B 1 20 ? -1.771 23.953 -3.053 1 93.31 20 LYS B C 1
ATOM 2584 O O . LYS B 1 20 ? -2.229 23.672 -1.945 1 93.31 20 LYS B O 1
ATOM 2589 N N . SER B 1 21 ? -1.576 23.031 -4.105 1 94.88 21 SER B N 1
ATOM 2590 C CA . SER B 1 21 ? -1.716 21.609 -3.859 1 94.88 21 SER B CA 1
ATOM 2591 C C . SER B 1 21 ? -0.359 20.906 -3.871 1 94.88 21 SER B C 1
ATOM 2593 O O . SER B 1 21 ? 0.617 21.453 -4.398 1 94.88 21 SER B O 1
ATOM 2595 N N . GLY B 1 22 ? -0.312 19.781 -3.203 1 93.75 22 GLY B N 1
ATOM 2596 C CA . GLY B 1 22 ? 0.857 18.922 -3.309 1 93.75 22 GLY B CA 1
ATOM 2597 C C . GLY B 1 22 ? 2.021 19.391 -2.455 1 93.75 22 GLY B C 1
ATOM 2598 O O . GLY B 1 22 ? 3.182 19.156 -2.801 1 93.75 22 GLY B O 1
ATOM 2599 N N . VAL B 1 23 ? 1.707 20.172 -1.354 1 97.06 23 VAL B N 1
ATOM 2600 C CA . VAL B 1 23 ? 2.779 20.578 -0.452 1 97.06 23 VAL B CA 1
ATOM 2601 C C . VAL B 1 23 ? 3.184 19.406 0.434 1 97.06 23 VAL B C 1
ATOM 2603 O O . VAL B 1 23 ? 2.537 19.141 1.449 1 97.06 23 VAL B O 1
ATOM 2606 N N . LYS B 1 24 ? 4.309 18.781 0.071 1 97.44 24 LYS B N 1
ATOM 2607 C CA . LYS B 1 24 ? 4.797 17.625 0.817 1 97.44 24 LYS B CA 1
ATOM 2608 C C . LYS B 1 24 ? 5.711 18.047 1.961 1 97.44 24 LYS B C 1
ATOM 2610 O O . LYS B 1 24 ? 6.527 18.953 1.803 1 97.44 24 LYS B O 1
ATOM 2615 N N . LEU B 1 25 ? 5.516 17.391 3.098 1 97.12 25 LEU B N 1
ATOM 2616 C CA . LEU B 1 25 ? 6.297 17.734 4.281 1 97.12 25 LEU B CA 1
ATOM 2617 C C . LEU B 1 25 ? 6.52 16.516 5.16 1 97.12 25 LEU B C 1
ATOM 2619 O O . LEU B 1 25 ? 5.617 15.688 5.324 1 97.12 25 LEU B O 1
ATOM 2623 N N . LEU B 1 26 ? 7.773 16.312 5.633 1 98.44 26 LEU B N 1
ATOM 2624 C CA . LEU B 1 26 ? 8.086 15.391 6.719 1 98.44 26 LEU B CA 1
ATOM 2625 C C . LEU B 1 26 ? 8.422 16.156 7.996 1 98.44 26 LEU B C 1
ATOM 2627 O O . LEU B 1 26 ? 9.352 16.969 8.008 1 98.44 26 LEU B O 1
ATOM 2631 N N . TYR B 1 27 ? 7.66 16 9.016 1 98.19 27 TYR B N 1
ATOM 2632 C CA . TYR B 1 27 ? 7.949 16.547 10.336 1 98.19 27 TYR B CA 1
ATOM 2633 C C . TYR B 1 27 ? 8.562 15.492 11.242 1 98.19 27 TYR B C 1
ATOM 2635 O O . TYR B 1 27 ? 8.055 14.375 11.344 1 98.19 27 TYR B O 1
ATOM 2643 N N . ILE B 1 28 ? 9.664 15.75 11.867 1 97.62 28 ILE B N 1
ATOM 2644 C CA . ILE B 1 28 ? 10.336 14.852 12.797 1 97.62 28 ILE B CA 1
ATOM 2645 C C . ILE B 1 28 ? 10.398 15.492 14.188 1 97.62 28 ILE B C 1
ATOM 2647 O O . ILE B 1 28 ? 10.875 16.625 14.328 1 97.62 28 ILE B O 1
ATOM 2651 N N . ASN B 1 29 ? 9.891 14.875 15.172 1 96.19 29 ASN B N 1
ATOM 2652 C CA . ASN B 1 29 ? 10.078 15.219 16.578 1 96.19 29 ASN B CA 1
ATOM 2653 C C . ASN B 1 29 ? 11.102 14.305 17.234 1 96.19 29 ASN B C 1
ATOM 2655 O O . ASN B 1 29 ? 10.914 13.086 17.312 1 96.19 29 ASN B O 1
ATOM 2659 N N . ARG B 1 30 ? 12.156 14.797 17.781 1 94.62 30 ARG B N 1
ATOM 2660 C CA . ARG B 1 30 ? 13.25 14.008 18.328 1 94.62 30 ARG B CA 1
ATOM 2661 C C . ARG B 1 30 ? 13.289 14.125 19.844 1 94.62 30 ARG B C 1
ATOM 2663 O O . ARG B 1 30 ? 14.273 13.734 20.484 1 94.62 30 ARG B O 1
ATOM 2670 N N . ALA B 1 31 ? 12.289 14.5 20.391 1 88.31 31 ALA B N 1
ATOM 2671 C CA . ALA B 1 31 ? 12.266 14.742 21.828 1 88.31 31 ALA B CA 1
ATOM 2672 C C . ALA B 1 31 ? 12.438 13.438 22.609 1 88.31 31 ALA B C 1
ATOM 2674 O O . ALA B 1 31 ? 11.883 12.406 22.234 1 88.31 31 ALA B O 1
ATOM 2675 N N . ASN B 1 32 ? 13.281 13.367 23.609 1 88.81 32 ASN B N 1
ATOM 2676 C CA . ASN B 1 32 ? 13.461 12.312 24.594 1 88.81 32 ASN B CA 1
ATOM 2677 C C . ASN B 1 32 ? 14.125 11.078 23.984 1 88.81 32 ASN B C 1
ATOM 2679 O O . ASN B 1 32 ? 14.031 9.984 24.531 1 88.81 32 ASN B O 1
ATOM 2683 N N . GLY B 1 33 ? 14.586 11.156 22.828 1 90.56 33 GLY B N 1
ATOM 2684 C CA . GLY B 1 33 ? 15.367 10.07 22.25 1 90.56 33 GLY B CA 1
ATOM 2685 C C . GLY B 1 33 ? 14.539 9.102 21.438 1 90.56 33 GLY B C 1
ATOM 2686 O O . GLY B 1 33 ? 15.078 8.219 20.766 1 90.56 33 GLY B O 1
ATOM 2687 N N . ILE B 1 34 ? 13.297 9.141 21.547 1 95.25 34 ILE B N 1
ATOM 2688 C CA . ILE B 1 34 ? 12.383 8.359 20.734 1 95.25 34 ILE B CA 1
ATOM 2689 C C . ILE B 1 34 ? 11.742 9.258 19.672 1 95.25 34 ILE B C 1
ATOM 2691 O O . ILE B 1 34 ? 10.875 10.078 20 1 95.25 34 ILE B O 1
ATOM 2695 N N . HIS B 1 35 ? 12.211 9.102 18.438 1 97.12 35 HIS B N 1
ATOM 2696 C CA . HIS B 1 35 ? 11.766 9.992 17.375 1 97.12 35 HIS B CA 1
ATOM 2697 C C . HIS B 1 35 ? 10.359 9.625 16.906 1 97.12 35 HIS B C 1
ATOM 2699 O O . HIS B 1 35 ? 9.984 8.445 16.922 1 97.12 35 HIS B O 1
ATOM 2705 N N . SER B 1 36 ? 9.586 10.578 16.578 1 96.81 36 SER B N 1
ATOM 2706 C CA . SER B 1 36 ? 8.32 10.398 15.875 1 96.81 36 SER B CA 1
ATOM 2707 C C . SER B 1 36 ? 8.289 11.18 14.57 1 96.81 36 SER B C 1
ATOM 2709 O O . SER B 1 36 ? 8.914 12.242 14.469 1 96.81 36 SER B O 1
ATOM 2711 N N . ILE B 1 37 ? 7.621 10.648 13.609 1 97.69 37 ILE B N 1
ATOM 2712 C CA . ILE B 1 37 ? 7.57 11.32 12.312 1 97.69 37 ILE B CA 1
ATOM 2713 C C . ILE B 1 37 ? 6.121 11.438 11.852 1 97.69 37 ILE B C 1
ATOM 2715 O O . ILE B 1 37 ? 5.266 10.641 12.242 1 97.69 37 ILE B O 1
ATOM 2719 N N . ARG B 1 38 ? 5.855 12.469 11.078 1 97.44 38 ARG B N 1
ATOM 2720 C CA . ARG B 1 38 ? 4.629 12.609 10.297 1 97.44 38 ARG B CA 1
ATOM 2721 C C . ARG B 1 38 ? 4.922 13.18 8.914 1 97.44 38 ARG B C 1
ATOM 2723 O O . ARG B 1 38 ? 5.457 14.281 8.789 1 97.44 38 ARG B O 1
ATOM 2730 N N . GLU B 1 39 ? 4.73 12.422 7.918 1 97.88 39 GLU B N 1
ATOM 2731 C CA . GLU B 1 39 ? 4.836 12.883 6.539 1 97.88 39 GLU B CA 1
ATOM 2732 C C . GLU B 1 39 ? 3.457 13.141 5.938 1 97.88 39 GLU B C 1
ATOM 2734 O O . GLU B 1 39 ? 2.574 12.281 6.004 1 97.88 39 GLU B O 1
ATOM 2739 N N . CYS B 1 40 ? 3.281 14.359 5.367 1 97.38 40 CYS B N 1
ATOM 2740 C CA . CYS B 1 40 ? 1.964 14.789 4.906 1 97.38 40 CYS B CA 1
ATOM 2741 C C . CYS B 1 40 ? 2.053 15.453 3.541 1 97.38 40 CYS B C 1
ATOM 2743 O O . CYS B 1 40 ? 3.141 15.82 3.094 1 97.38 40 CYS B O 1
ATOM 2745 N N . GLU B 1 41 ? 0.924 15.484 2.928 1 98.19 41 GLU B N 1
ATOM 2746 C CA . GLU B 1 41 ? 0.677 16.312 1.755 1 98.19 41 GLU B CA 1
ATOM 2747 C C . GLU B 1 41 ? -0.485 17.281 1.993 1 98.19 41 GLU B C 1
ATOM 2749 O O . GLU B 1 41 ? -1.6 16.844 2.297 1 98.19 41 GLU B O 1
ATOM 2754 N N . VAL B 1 42 ? -0.2 18.562 1.868 1 98.5 42 VAL B N 1
ATOM 2755 C CA . VAL B 1 42 ? -1.171 19.578 2.252 1 98.5 42 VAL B CA 1
ATOM 2756 C C . VAL B 1 42 ? -1.666 20.312 1.01 1 98.5 42 VAL B C 1
ATOM 2758 O O . VAL B 1 42 ? -0.878 20.641 0.122 1 98.5 42 VAL B O 1
ATOM 2761 N N . THR B 1 43 ? -2.955 20.531 0.925 1 98.5 43 THR B N 1
ATOM 2762 C CA . THR B 1 43 ? -3.594 21.406 -0.047 1 98.5 43 THR B CA 1
ATOM 2763 C C . THR B 1 43 ? -4.289 22.578 0.653 1 98.5 43 THR B C 1
ATOM 2765 O O . THR B 1 43 ? -5.074 22.359 1.581 1 98.5 43 THR B O 1
ATOM 2768 N N . THR B 1 44 ? -3.992 23.781 0.249 1 98.12 44 THR B N 1
ATOM 2769 C CA . THR B 1 44 ? -4.66 24.984 0.75 1 98.12 44 THR B CA 1
ATOM 2770 C C . THR B 1 44 ? -5.598 25.562 -0.308 1 98.12 44 THR B C 1
ATOM 2772 O O . THR B 1 44 ? -5.273 25.547 -1.498 1 98.12 44 THR B O 1
ATOM 2775 N N . THR B 1 45 ? -6.723 25.969 0.133 1 97.5 45 THR B N 1
ATOM 2776 C CA . THR B 1 45 ? -7.668 26.688 -0.707 1 97.5 45 THR B CA 1
ATOM 2777 C C . THR B 1 45 ? -8.203 27.922 0.019 1 97.5 45 THR B C 1
ATOM 2779 O O . THR B 1 45 ? -8.695 27.828 1.143 1 97.5 45 THR B O 1
ATOM 2782 N N . LEU B 1 46 ? -8.094 29.094 -0.605 1 96 46 LEU B N 1
ATOM 2783 C CA . LEU B 1 46 ? -8.578 30.359 -0.052 1 96 46 LEU B CA 1
ATOM 2784 C C . LEU B 1 46 ? -9.703 30.938 -0.904 1 96 46 LEU B C 1
ATOM 2786 O O . LEU B 1 46 ? -9.656 30.859 -2.135 1 96 46 LEU B O 1
ATOM 2790 N N . ILE B 1 47 ? -10.641 31.391 -0.268 1 93.69 47 ILE B N 1
ATOM 2791 C CA . ILE B 1 47 ? -11.672 32.219 -0.882 1 93.69 47 ILE B CA 1
ATOM 2792 C C . ILE B 1 47 ? -11.578 33.656 -0.35 1 93.69 47 ILE B C 1
ATOM 2794 O O . ILE B 1 47 ? -11.641 33.875 0.861 1 93.69 47 ILE B O 1
ATOM 2798 N N . LEU B 1 48 ? -11.383 34.562 -1.219 1 93.06 48 LEU B N 1
ATOM 2799 C CA . LEU B 1 48 ? -11.227 35.969 -0.83 1 93.06 48 LEU B CA 1
ATOM 2800 C C . LEU B 1 48 ? -12.547 36.719 -0.933 1 93.06 48 LEU B C 1
ATOM 2802 O O . LEU B 1 48 ? -13.484 36.219 -1.577 1 93.06 48 LEU B O 1
ATOM 2806 N N . SER B 1 49 ? -12.609 37.844 -0.336 1 91.5 49 SER B N 1
ATOM 2807 C CA . SER B 1 49 ? -13.805 38.688 -0.316 1 91.5 49 SER B CA 1
ATOM 2808 C C . SER B 1 49 ? -13.984 39.438 -1.642 1 91.5 49 SER B C 1
ATOM 2810 O O . SER B 1 49 ? -15.055 39.969 -1.917 1 91.5 49 SER B O 1
ATOM 2812 N N . THR B 1 50 ? -12.922 39.438 -2.398 1 86.19 50 THR B N 1
ATOM 2813 C CA . THR B 1 50 ? -12.992 40.094 -3.693 1 86.19 50 THR B CA 1
ATOM 2814 C C . THR B 1 50 ? -12.594 39.156 -4.816 1 86.19 50 THR B C 1
ATOM 2816 O O . THR B 1 50 ? -11.875 38.188 -4.586 1 86.19 50 THR B O 1
ATOM 2819 N N . VAL B 1 51 ? -13.125 39.438 -6.023 1 85.75 51 VAL B N 1
ATOM 2820 C CA . VAL B 1 51 ? -12.82 38.594 -7.184 1 85.75 51 VAL B CA 1
ATOM 2821 C C . VAL B 1 51 ? -12.133 39.438 -8.258 1 85.75 51 VAL B C 1
ATOM 2823 O O . VAL B 1 51 ? -12.219 39.125 -9.445 1 85.75 51 VAL B O 1
ATOM 2826 N N . GLN B 1 52 ? -11.555 40.531 -7.887 1 84.5 52 GLN B N 1
ATOM 2827 C CA . GLN B 1 52 ? -10.992 41.469 -8.836 1 84.5 52 GLN B CA 1
ATOM 2828 C C . GLN B 1 52 ? -9.844 40.844 -9.625 1 84.5 52 GLN B C 1
ATOM 2830 O O . GLN B 1 52 ? -9.633 41.188 -10.797 1 84.5 52 GLN B O 1
ATOM 2835 N N . SER B 1 53 ? -9.203 39.906 -8.961 1 83.25 53 SER B N 1
ATOM 2836 C CA . SER B 1 53 ? -8.125 39.25 -9.688 1 83.25 53 SER B CA 1
ATOM 2837 C C . SER B 1 53 ? -8.656 38.5 -10.914 1 83.25 53 SER B C 1
ATOM 2839 O O . SER B 1 53 ? -7.973 38.438 -11.945 1 83.25 53 SER B O 1
ATOM 2841 N N . TYR B 1 54 ? -9.867 38.031 -10.867 1 79.75 54 TYR B N 1
ATOM 2842 C CA . TYR B 1 54 ? -10.492 37.312 -11.969 1 79.75 54 TYR B CA 1
ATOM 2843 C C . TYR B 1 54 ? -11.07 38.281 -12.992 1 79.75 54 TYR B C 1
ATOM 2845 O O . TYR B 1 54 ? -11.023 38 -14.203 1 79.75 54 TYR B O 1
ATOM 2853 N N . LEU B 1 55 ? -11.539 39.375 -12.484 1 78.44 55 LEU B N 1
ATOM 2854 C CA . LEU B 1 55 ? -12.336 40.281 -13.336 1 78.44 55 LEU B CA 1
ATOM 2855 C C . LEU B 1 55 ? -11.445 41.281 -14.047 1 78.44 55 LEU B C 1
ATOM 2857 O O . LEU B 1 55 ? -11.648 41.562 -15.227 1 78.44 55 LEU B O 1
ATOM 2861 N N . THR B 1 56 ? -10.453 41.781 -13.336 1 84.31 56 THR B N 1
ATOM 2862 C CA . THR B 1 56 ? -9.688 42.906 -13.898 1 84.31 56 THR B CA 1
ATOM 2863 C C . THR B 1 56 ? -8.195 42.594 -13.852 1 84.31 56 THR B C 1
ATOM 2865 O O . THR B 1 56 ? -7.383 43.438 -14.281 1 84.31 56 THR B O 1
ATOM 2868 N N . GLY B 1 57 ? -7.809 41.469 -13.242 1 84.94 57 GLY B N 1
ATOM 2869 C CA . GLY B 1 57 ? -6.398 41.125 -13.148 1 84.94 57 GLY B CA 1
ATOM 2870 C C . GLY B 1 57 ? -5.684 41.844 -12.023 1 84.94 57 GLY B C 1
ATOM 2871 O O . GLY B 1 57 ? -4.453 41.906 -11.984 1 84.94 57 GLY B O 1
ATOM 2872 N N . ASP B 1 58 ? -6.422 42.531 -11.195 1 85.44 58 ASP B N 1
ATOM 2873 C CA . ASP B 1 58 ? -5.859 43.219 -10.031 1 85.44 58 ASP B CA 1
ATOM 2874 C C . ASP B 1 58 ? -5.465 42.219 -8.945 1 85.44 58 ASP B C 1
ATOM 2876 O O . ASP B 1 58 ? -6.328 41.594 -8.328 1 85.44 58 ASP B O 1
ATOM 2880 N N . ASN B 1 59 ? -4.234 42.094 -8.734 1 88.94 59 ASN B N 1
ATOM 2881 C CA . ASN B 1 59 ? -3.734 41.094 -7.797 1 88.94 59 ASN B CA 1
ATOM 2882 C C . ASN B 1 59 ? -3.541 41.688 -6.398 1 88.94 59 ASN B C 1
ATOM 2884 O O . ASN B 1 59 ? -2.924 41.062 -5.539 1 88.94 59 ASN B O 1
ATOM 2888 N N . ASP B 1 60 ? -4.152 42.875 -6.332 1 85.19 60 ASP B N 1
ATOM 2889 C CA . ASP B 1 60 ? -4.082 43.469 -5.008 1 85.19 60 ASP B CA 1
ATOM 2890 C C . ASP B 1 60 ? -4.77 42.594 -3.961 1 85.19 60 ASP B C 1
ATOM 2892 O O . ASP B 1 60 ? -5.895 42.125 -4.172 1 85.19 60 ASP B O 1
ATOM 2896 N N . GLY B 1 61 ? -4.094 42.031 -2.996 1 90.25 61 GLY B N 1
ATOM 2897 C CA . GLY B 1 61 ? -4.648 41.25 -1.908 1 90.25 61 GLY B CA 1
ATOM 2898 C C . GLY B 1 61 ? -4.406 39.75 -2.064 1 90.25 61 GLY B C 1
ATOM 2899 O O . GLY B 1 61 ? -4.73 38.969 -1.17 1 90.25 61 GLY B O 1
ATOM 2900 N N . ILE B 1 62 ? -4.062 39.344 -3.305 1 90.38 62 ILE B N 1
ATOM 2901 C CA . ILE B 1 62 ? -3.812 37.906 -3.561 1 90.38 62 ILE B CA 1
ATOM 2902 C C . ILE B 1 62 ? -2.643 37.438 -2.703 1 90.38 62 ILE B C 1
ATOM 2904 O O . ILE B 1 62 ? -1.588 38.062 -2.668 1 90.38 62 ILE B O 1
ATOM 2908 N N . ILE B 1 63 ? -2.838 36.406 -1.98 1 94.5 63 ILE B N 1
ATOM 2909 C CA . ILE B 1 63 ? -1.753 35.719 -1.295 1 94.5 63 ILE B CA 1
ATOM 2910 C C . ILE B 1 63 ? -1.11 34.688 -2.238 1 94.5 63 ILE B C 1
ATOM 2912 O O . ILE B 1 63 ? -1.746 33.719 -2.635 1 94.5 63 ILE B O 1
ATOM 2916 N N . ALA B 1 64 ? 0.127 34.938 -2.609 1 93.62 64 ALA B N 1
ATOM 2917 C CA . ALA B 1 64 ? 0.809 34.062 -3.564 1 93.62 64 ALA B CA 1
ATOM 2918 C C . ALA B 1 64 ? 0.799 32.594 -3.088 1 93.62 64 ALA B C 1
ATOM 2920 O O . ALA B 1 64 ? 0.961 32.344 -1.896 1 93.62 64 ALA B O 1
ATOM 2921 N N . THR B 1 65 ? 0.578 31.703 -4.098 1 93.38 65 THR B N 1
ATOM 2922 C CA . THR B 1 65 ? 0.58 30.281 -3.764 1 93.38 65 THR B CA 1
ATOM 2923 C C . THR B 1 65 ? 1.915 29.875 -3.146 1 93.38 65 THR B C 1
ATOM 2925 O O . THR B 1 65 ? 1.969 28.969 -2.309 1 93.38 65 THR B O 1
ATOM 2928 N N . ASP B 1 66 ? 2.986 30.578 -3.492 1 93.5 66 ASP B N 1
ATOM 2929 C CA . ASP B 1 66 ? 4.281 30.344 -2.865 1 93.5 66 ASP B CA 1
ATOM 2930 C C . ASP B 1 66 ? 4.25 30.703 -1.38 1 93.5 66 ASP B C 1
ATOM 2932 O O . ASP B 1 66 ? 4.82 29.984 -0.553 1 93.5 66 ASP B O 1
ATOM 2936 N N . SER B 1 67 ? 3.621 31.797 -1.047 1 94.44 67 SER B N 1
ATOM 2937 C CA . SER B 1 67 ? 3.457 32.188 0.349 1 94.44 67 SER B CA 1
ATOM 2938 C C . SER B 1 67 ? 2.627 31.172 1.116 1 94.44 67 SER B C 1
ATOM 2940 O O . SER B 1 67 ? 2.895 30.906 2.289 1 94.44 67 SER B O 1
ATOM 2942 N N . GLN B 1 68 ? 1.616 30.609 0.478 1 96.5 68 GLN B N 1
ATOM 2943 C CA . GLN B 1 68 ? 0.8 29.578 1.101 1 96.5 68 GLN B CA 1
ATOM 2944 C C . GLN B 1 68 ? 1.632 28.328 1.412 1 96.5 68 GLN B C 1
ATOM 2946 O O . GLN B 1 68 ? 1.549 27.781 2.514 1 96.5 68 GLN B O 1
ATOM 2951 N N . LYS B 1 69 ? 2.406 27.922 0.402 1 96.81 69 LYS B N 1
ATOM 2952 C CA . LYS B 1 69 ? 3.326 26.797 0.587 1 96.81 69 LYS B CA 1
ATOM 2953 C C . LYS B 1 69 ? 4.258 27.047 1.771 1 96.81 69 LYS B C 1
ATOM 2955 O O . LYS B 1 69 ? 4.387 26.188 2.652 1 96.81 69 LYS B O 1
ATOM 2960 N N . ASN B 1 70 ? 4.875 28.219 1.836 1 96.19 70 ASN B N 1
ATOM 2961 C CA . ASN B 1 70 ? 5.812 28.531 2.904 1 96.19 70 ASN B CA 1
ATOM 2962 C C . ASN B 1 70 ? 5.117 28.594 4.262 1 96.19 70 ASN B C 1
ATOM 2964 O O . ASN B 1 70 ? 5.711 28.25 5.285 1 96.19 70 ASN B O 1
ATOM 2968 N N . THR B 1 71 ? 3.885 29.062 4.266 1 96.81 71 THR B N 1
ATOM 2969 C CA . THR B 1 71 ? 3.102 29.094 5.496 1 96.81 71 THR B CA 1
ATOM 2970 C C . THR B 1 71 ? 2.982 27.688 6.09 1 96.81 71 THR B C 1
ATOM 2972 O O . THR B 1 71 ? 3.133 27.516 7.301 1 96.81 71 THR B O 1
ATOM 2975 N N . VAL B 1 72 ? 2.758 26.703 5.262 1 97.94 72 VAL B N 1
ATOM 2976 C CA . VAL B 1 72 ? 2.639 25.312 5.703 1 97.94 72 VAL B CA 1
ATOM 2977 C C . VAL B 1 72 ? 3.922 24.891 6.414 1 97.94 72 VAL B C 1
ATOM 2979 O O . VAL B 1 72 ? 3.879 24.375 7.535 1 97.94 72 VAL B O 1
ATOM 2982 N N . TYR B 1 73 ? 5.078 25.125 5.844 1 97.25 73 TYR B N 1
ATOM 2983 C CA . TYR B 1 73 ? 6.359 24.703 6.398 1 97.25 73 TYR B CA 1
ATOM 2984 C C . TYR B 1 73 ? 6.66 25.469 7.691 1 97.25 73 TYR B C 1
ATOM 2986 O O . TYR B 1 73 ? 7.105 24.859 8.672 1 97.25 73 TYR B O 1
ATOM 2994 N N . ILE B 1 74 ? 6.461 26.75 7.699 1 95.75 74 ILE B N 1
ATOM 2995 C CA . ILE B 1 74 ? 6.809 27.578 8.844 1 95.75 74 ILE B CA 1
ATOM 2996 C C . ILE B 1 74 ? 5.918 27.234 10.031 1 95.75 74 ILE B C 1
ATOM 2998 O O . ILE B 1 74 ? 6.391 27.141 11.164 1 95.75 74 ILE B O 1
ATOM 3002 N N . LEU B 1 75 ? 4.613 27.016 9.797 1 96.25 75 LEU B N 1
ATOM 3003 C CA . LEU B 1 75 ? 3.727 26.672 10.906 1 96.25 75 LEU B CA 1
ATOM 3004 C C . LEU B 1 75 ? 4.02 25.266 11.43 1 96.25 75 LEU B C 1
ATOM 3006 O O . LEU B 1 75 ? 3.883 25 12.625 1 96.25 75 LEU B O 1
ATOM 3010 N N . ALA B 1 76 ? 4.395 24.344 10.555 1 97.06 76 ALA B N 1
ATOM 3011 C CA . ALA B 1 76 ? 4.852 23.047 11.016 1 97.06 76 ALA B CA 1
ATOM 3012 C C . ALA B 1 76 ? 6.055 23.188 11.945 1 97.06 76 ALA B C 1
ATOM 3014 O O . ALA B 1 76 ? 6.152 22.484 12.961 1 97.06 76 ALA B O 1
ATOM 3015 N N . LYS B 1 77 ? 6.996 24.031 11.594 1 95.12 77 LYS B N 1
ATOM 3016 C CA . LYS B 1 77 ? 8.172 24.281 12.422 1 95.12 77 LYS B CA 1
ATOM 3017 C C . LYS B 1 77 ? 7.777 24.875 13.773 1 95.12 77 LYS B C 1
ATOM 3019 O O . LYS B 1 77 ? 8.273 24.438 14.812 1 95.12 77 LYS 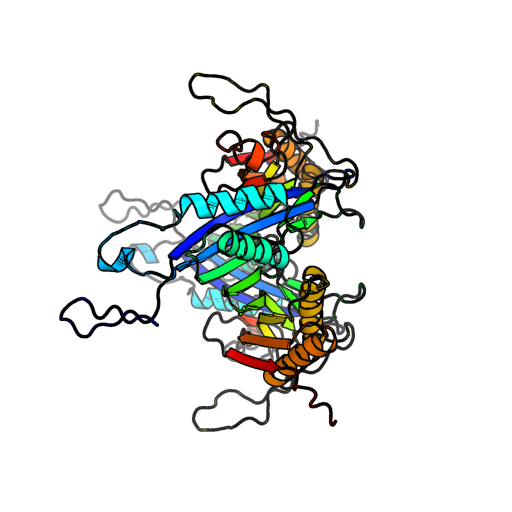B O 1
ATOM 3024 N N . LYS B 1 78 ? 6.828 25.766 13.734 1 93.06 78 LYS B N 1
ATOM 3025 C CA . LYS B 1 78 ? 6.453 26.516 14.922 1 93.06 78 LYS B CA 1
ATOM 3026 C C . LYS B 1 78 ? 5.609 25.672 15.875 1 93.06 78 LYS B C 1
ATOM 3028 O O . LYS B 1 78 ? 5.793 25.719 17.094 1 93.06 78 LYS B O 1
ATOM 3033 N N . HIS B 1 79 ? 4.703 24.891 15.336 1 92.94 79 HIS B N 1
ATOM 3034 C CA . HIS B 1 79 ? 3.695 24.266 16.188 1 92.94 79 HIS B CA 1
ATOM 3035 C C . HIS B 1 79 ? 3.828 22.734 16.172 1 92.94 79 HIS B C 1
ATOM 3037 O O . HIS B 1 79 ? 3.193 22.047 16.969 1 92.94 79 HIS B O 1
ATOM 3043 N N . GLY B 1 80 ? 4.645 22.219 15.266 1 94.56 80 GLY B N 1
ATOM 3044 C CA . GLY B 1 80 ? 4.672 20.781 15.062 1 94.56 80 GLY B CA 1
ATOM 3045 C C . GLY B 1 80 ? 3.41 20.25 14.422 1 94.56 80 GLY B C 1
ATOM 3046 O O . GLY B 1 80 ? 2.498 21.016 14.094 1 94.56 80 GLY B O 1
ATOM 3047 N N . ILE B 1 81 ? 3.479 18.984 14.203 1 96.06 81 ILE B N 1
ATOM 3048 C CA . ILE B 1 81 ? 2.311 18.297 13.664 1 96.06 81 ILE B CA 1
ATOM 3049 C C . ILE B 1 81 ? 1.941 17.109 14.555 1 96.06 81 ILE B C 1
ATOM 3051 O O . ILE B 1 81 ? 2.578 16.062 14.5 1 96.06 81 ILE B O 1
ATOM 3055 N N . LYS B 1 82 ? 0.996 17.234 15.375 1 93.31 82 LYS B N 1
ATOM 3056 C CA . LYS B 1 82 ? 0.454 16.125 16.156 1 93.31 82 LYS B CA 1
ATOM 3057 C C . LYS B 1 82 ? -0.568 15.344 15.336 1 93.31 82 LYS B C 1
ATOM 3059 O O . LYS B 1 82 ? -0.201 14.562 14.453 1 93.31 82 LYS B O 1
ATOM 3064 N N . ALA B 1 83 ? -1.869 15.742 15.453 1 96.94 83 ALA B N 1
ATOM 3065 C CA . ALA B 1 83 ? -2.861 15.211 14.516 1 96.94 83 ALA B CA 1
ATOM 3066 C C . ALA B 1 83 ? -3.023 16.141 13.312 1 96.94 83 ALA B C 1
ATOM 3068 O O . ALA B 1 83 ? -2.936 17.359 13.445 1 96.94 83 ALA B O 1
ATOM 3069 N N . ILE B 1 84 ? -3.262 15.578 12.18 1 98.12 84 ILE B N 1
ATOM 3070 C CA . ILE B 1 84 ? -3.332 16.391 10.969 1 98.12 84 ILE B CA 1
ATOM 3071 C C . ILE B 1 84 ? -4.523 17.344 11.055 1 98.12 84 ILE B C 1
ATOM 3073 O O . ILE B 1 84 ? -4.473 18.453 10.531 1 98.12 84 ILE B O 1
ATOM 3077 N N . GLU B 1 85 ? -5.566 16.938 11.734 1 98.44 85 GLU B N 1
ATOM 3078 C CA . GLU B 1 85 ? -6.719 17.812 11.922 1 98.44 85 GLU B CA 1
ATOM 3079 C C . GLU B 1 85 ? -6.336 19.078 12.695 1 98.44 85 GLU B C 1
ATOM 3081 O O . GLU B 1 85 ? -6.785 20.172 12.367 1 98.44 85 GLU B O 1
ATOM 3086 N N . ASN B 1 86 ? -5.57 18.891 13.766 1 97.38 86 ASN B N 1
ATOM 3087 C CA . ASN B 1 86 ? -5.09 20.047 14.516 1 97.38 86 ASN B CA 1
ATOM 3088 C C . ASN B 1 86 ? -4.25 20.984 13.648 1 97.38 86 ASN B C 1
ATOM 3090 O O . ASN B 1 86 ? -4.422 22.203 13.688 1 97.38 86 ASN B O 1
ATOM 3094 N N . PHE B 1 87 ? -3.373 20.438 12.961 1 98 87 PHE B N 1
ATOM 3095 C CA . PHE B 1 87 ? -2.51 21.234 12.102 1 98 87 PHE B CA 1
ATOM 3096 C C . PHE B 1 87 ? -3.332 22.016 11.078 1 98 87 PHE B C 1
ATOM 3098 O O . PHE B 1 87 ? -3.064 23.188 10.82 1 98 87 PHE B O 1
ATOM 3105 N N . ALA B 1 88 ? -4.332 21.312 10.445 1 98.31 88 ALA B N 1
ATOM 3106 C CA . ALA B 1 88 ? -5.223 21.969 9.5 1 98.31 88 ALA B CA 1
ATOM 3107 C C .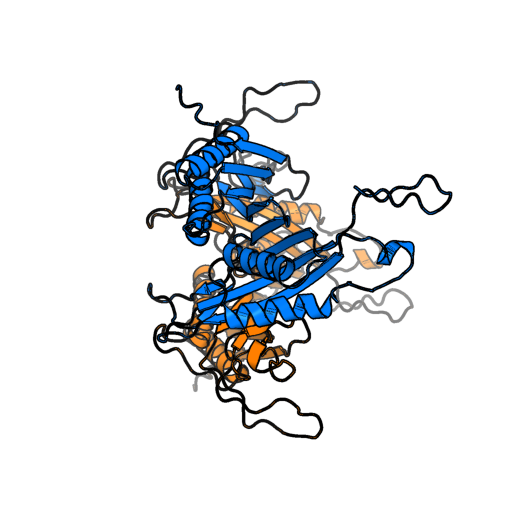 ALA B 1 88 ? -5.934 23.156 10.156 1 98.31 88 ALA B C 1
ATOM 3109 O O . ALA B 1 88 ? -6.109 24.203 9.523 1 98.31 88 ALA B O 1
ATOM 3110 N N . GLN B 1 89 ? -6.324 22.984 11.352 1 96.5 89 GLN B N 1
ATOM 3111 C CA . GLN B 1 89 ? -6.977 24.078 12.078 1 96.5 89 GLN B CA 1
ATOM 3112 C C . GLN B 1 89 ? -6.02 25.25 12.273 1 96.5 89 GLN B C 1
ATOM 3114 O O . GLN B 1 89 ? -6.418 26.406 12.133 1 96.5 89 GLN B O 1
ATOM 3119 N N . PHE B 1 90 ? -4.777 24.984 12.609 1 95.81 90 PHE B N 1
ATOM 3120 C CA . PHE B 1 90 ? -3.777 26.031 12.742 1 95.81 90 PHE B CA 1
ATOM 3121 C C . PHE B 1 90 ? -3.637 26.812 11.445 1 95.81 90 PHE B C 1
ATOM 3123 O O . PHE B 1 90 ? -3.561 28.047 11.469 1 95.81 90 PHE B O 1
ATOM 3130 N N . LEU B 1 91 ? -3.6 26.109 10.406 1 97.94 91 LEU B N 1
ATOM 3131 C CA . LEU B 1 91 ? -3.447 26.75 9.109 1 97.94 91 LEU B CA 1
ATOM 3132 C C . LEU B 1 91 ? -4.648 27.641 8.797 1 97.94 91 LEU B C 1
ATOM 3134 O O . LEU B 1 91 ? -4.488 28.781 8.352 1 97.94 91 LEU B O 1
ATOM 3138 N N . CYS B 1 92 ? -5.871 27.109 9.039 1 97.44 92 CYS B N 1
ATOM 3139 C CA . CYS B 1 92 ? -7.074 27.906 8.828 1 97.44 92 CYS B CA 1
ATOM 3140 C C . CYS B 1 92 ? -7.02 29.203 9.641 1 97.44 92 CYS B C 1
ATOM 3142 O O . CYS B 1 92 ? -7.223 30.297 9.102 1 97.44 92 CYS B O 1
ATOM 3144 N N . GLN B 1 93 ? -6.73 29.062 10.836 1 95.88 93 GLN B N 1
ATOM 3145 C CA . GLN B 1 93 ? -6.676 30.219 11.727 1 95.88 93 GLN B CA 1
ATOM 3146 C C . GLN B 1 93 ? -5.633 31.219 11.258 1 95.88 93 GLN B C 1
ATOM 3148 O O . GLN B 1 93 ? -5.879 32.438 11.281 1 95.88 93 GLN B O 1
ATOM 3153 N N . HIS B 1 94 ? -4.539 30.766 10.883 1 96.94 94 HIS B N 1
ATOM 3154 C CA . HIS B 1 94 ? -3.475 31.656 10.43 1 96.94 94 HIS B CA 1
ATOM 3155 C C . HIS B 1 94 ? -3.934 32.5 9.25 1 96.94 94 HIS B C 1
ATOM 3157 O O . HIS B 1 94 ? -3.785 33.719 9.273 1 96.94 94 HIS B O 1
ATOM 3163 N N . PHE B 1 95 ? -4.457 31.891 8.234 1 97.38 95 PHE B N 1
ATOM 3164 C CA . PHE B 1 95 ? -4.828 32.625 7.031 1 97.38 95 PHE B CA 1
ATOM 3165 C C . PHE B 1 95 ? -5.93 33.625 7.328 1 97.38 95 PHE B C 1
ATOM 3167 O O . PHE B 1 95 ? -5.914 34.75 6.805 1 97.38 95 PHE B O 1
ATOM 3174 N N . LEU B 1 96 ? -6.871 33.25 8.195 1 96.81 96 LEU B N 1
ATOM 3175 C CA . LEU B 1 96 ? -7.988 34.125 8.516 1 96.81 96 LEU B CA 1
ATOM 3176 C C . LEU B 1 96 ? -7.527 35.312 9.375 1 96.81 96 LEU B C 1
ATOM 3178 O O . LEU B 1 96 ? -8.016 36.438 9.211 1 96.81 96 LEU B O 1
ATOM 3182 N N . THR B 1 97 ? -6.594 35.062 10.219 1 96.06 97 THR B N 1
ATOM 3183 C CA . THR B 1 97 ? -6.152 36.125 11.133 1 96.06 97 THR B CA 1
ATOM 3184 C C . THR B 1 97 ? -5.137 37.031 10.461 1 96.06 97 THR B C 1
ATOM 3186 O O . THR B 1 97 ? -5.121 38.25 10.711 1 96.06 97 THR B O 1
ATOM 3189 N N . THR B 1 98 ? -4.34 36.531 9.617 1 96.25 98 THR B N 1
ATOM 3190 C CA . THR B 1 98 ? -3.252 37.281 9 1 96.25 98 THR B CA 1
ATOM 3191 C C . THR B 1 98 ? -3.775 38.156 7.859 1 96.25 98 THR B C 1
ATOM 3193 O O . THR B 1 98 ? -3.303 39.281 7.656 1 96.25 98 THR B O 1
ATOM 3196 N N . TYR B 1 99 ? -4.75 37.625 7.168 1 96.31 99 TYR B N 1
ATOM 3197 C CA . TYR B 1 99 ? -5.215 38.312 5.969 1 96.31 99 TYR B CA 1
ATOM 3198 C C . TYR B 1 99 ? -6.695 38.656 6.074 1 96.31 99 TYR B C 1
ATOM 3200 O O . TYR B 1 99 ? -7.551 37.781 6.008 1 96.31 99 TYR B O 1
ATOM 3208 N N . LYS B 1 100 ? -6.988 39.906 6.094 1 95.62 100 LYS B N 1
ATOM 3209 C CA . LYS B 1 100 ? -8.352 40.375 6.332 1 95.62 100 LYS B CA 1
ATOM 3210 C C . LYS B 1 100 ? -9.258 40.031 5.145 1 95.62 100 LYS B C 1
ATOM 3212 O O . LYS B 1 100 ? -10.469 39.875 5.309 1 95.62 100 LYS B O 1
ATOM 3217 N N . GLN B 1 101 ? -8.648 39.906 3.994 1 94.88 101 GLN B N 1
ATOM 3218 C CA . GLN B 1 101 ? -9.445 39.688 2.791 1 94.88 101 GLN B CA 1
ATOM 3219 C C . GLN B 1 101 ? -9.805 38.219 2.615 1 94.88 101 GLN B C 1
ATOM 3221 O O . GLN B 1 101 ? -10.578 37.875 1.72 1 94.88 101 GLN B O 1
ATOM 3226 N N . VAL B 1 102 ? -9.242 37.344 3.441 1 95.5 102 VAL B N 1
ATOM 3227 C CA . VAL B 1 102 ? -9.609 35.938 3.361 1 95.5 102 VAL B CA 1
ATOM 3228 C C . VAL B 1 102 ? -10.953 35.688 4.043 1 95.5 102 VAL B C 1
ATOM 3230 O O . VAL B 1 102 ? -11.102 35.969 5.238 1 95.5 102 VAL B O 1
ATOM 3233 N N . GLU B 1 103 ? -11.891 35.188 3.254 1 95.06 103 GLU B N 1
ATOM 3234 C CA . GLU B 1 103 ? -13.242 34.969 3.756 1 95.06 103 GLU B CA 1
ATOM 3235 C C . GLU B 1 103 ? -13.398 33.5 4.223 1 95.06 103 GLU B C 1
ATOM 3237 O O . GLU B 1 103 ? -14.141 33.25 5.172 1 95.06 103 GLU B O 1
ATOM 3242 N N . GLU B 1 104 ? -12.82 32.594 3.5 1 96.12 104 GLU B N 1
ATOM 3243 C CA . GLU B 1 104 ? -12.891 31.188 3.842 1 96.12 104 GLU B CA 1
ATOM 3244 C C . GLU B 1 104 ? -11.578 30.484 3.531 1 96.12 104 GLU B C 1
ATOM 3246 O O . GLU B 1 104 ? -10.883 30.844 2.578 1 96.12 104 GLU B O 1
ATOM 3251 N N . VAL B 1 105 ? -11.273 29.531 4.352 1 97.75 105 VAL B N 1
ATOM 3252 C CA . VAL B 1 105 ? -10.094 28.703 4.176 1 97.75 105 VAL B CA 1
ATOM 3253 C C . VAL B 1 105 ?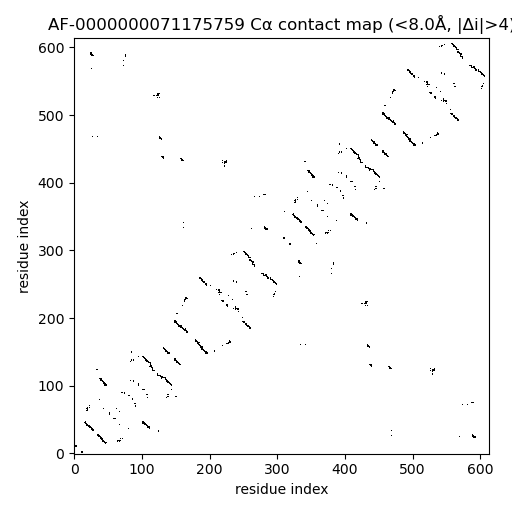 -10.5 27.219 4.195 1 97.75 105 VAL B C 1
ATOM 3255 O O . VAL B 1 105 ? -11.328 26.812 5.008 1 97.75 105 VAL B O 1
ATOM 3258 N N . GLN B 1 106 ? -9.984 26.453 3.297 1 98.25 106 GLN B N 1
ATOM 3259 C CA . GLN B 1 106 ? -10.086 25 3.322 1 98.25 106 GLN B CA 1
ATOM 3260 C C . GLN B 1 106 ? -8.703 24.344 3.27 1 98.25 106 GLN B C 1
ATOM 3262 O O . GLN B 1 106 ? -7.891 24.672 2.4 1 98.25 106 GLN B O 1
ATOM 3267 N N . ILE B 1 107 ? -8.461 23.5 4.18 1 98.69 107 ILE B N 1
ATOM 3268 C CA . ILE B 1 107 ? -7.199 22.75 4.254 1 98.69 107 ILE B CA 1
ATOM 3269 C C . ILE B 1 107 ? -7.469 21.266 4.109 1 98.69 107 ILE B C 1
ATOM 3271 O O . ILE B 1 107 ? -8.305 20.703 4.824 1 98.69 107 ILE B O 1
ATOM 3275 N N . GLU B 1 108 ? -6.82 20.625 3.162 1 98.81 108 GLU B N 1
ATOM 3276 C CA . GLU B 1 108 ? -6.828 19.172 3.008 1 98.81 108 GLU B CA 1
ATOM 3277 C C . GLU B 1 108 ? -5.445 18.578 3.262 1 98.81 108 GLU B C 1
ATOM 3279 O O . GLU B 1 108 ? -4.445 19.094 2.76 1 98.81 108 GLU B O 1
ATOM 3284 N N . ILE B 1 109 ? -5.406 17.547 4.062 1 98.75 109 ILE B N 1
ATOM 3285 C CA . ILE B 1 109 ? -4.129 16.922 4.379 1 98.75 109 ILE B CA 1
ATOM 3286 C C . ILE B 1 109 ? -4.238 15.398 4.199 1 98.75 109 ILE B C 1
ATOM 3288 O O . ILE B 1 109 ? -5.203 14.781 4.652 1 98.75 109 ILE B O 1
ATOM 3292 N N . LYS B 1 110 ? -3.316 14.82 3.455 1 98.38 110 LYS B N 1
ATOM 3293 C CA . LYS B 1 110 ? -3.059 13.383 3.443 1 98.38 110 LYS B CA 1
ATOM 3294 C C . LYS B 1 110 ? -1.928 13.023 4.402 1 98.38 110 LYS B C 1
ATOM 3296 O O . LYS B 1 110 ? -0.909 13.711 4.461 1 98.38 110 LYS B O 1
ATOM 3301 N N . ASP B 1 111 ? -2.148 12.016 5.184 1 98.06 111 ASP B N 1
ATOM 3302 C CA . ASP B 1 111 ? -1.177 11.523 6.156 1 98.06 111 ASP B CA 1
ATOM 3303 C C . ASP B 1 111 ? -0.57 10.203 5.699 1 98.06 111 ASP B C 1
ATOM 3305 O O . ASP B 1 111 ? -1.281 9.203 5.551 1 98.06 111 ASP B O 1
ATOM 3309 N N . TYR B 1 112 ? 0.75 10.211 5.41 1 95.81 112 TYR B N 1
ATOM 3310 C CA . TYR B 1 112 ? 1.395 9.008 4.898 1 95.81 112 TYR B CA 1
ATOM 3311 C C . TYR B 1 112 ? 1.531 7.957 5.992 1 95.81 112 TYR B C 1
ATOM 3313 O O . TYR B 1 112 ? 1.839 8.281 7.141 1 95.81 112 TYR B O 1
ATOM 3321 N N . PRO B 1 113 ? 1.366 6.695 5.629 1 94.88 113 PRO B N 1
ATOM 3322 C CA . PRO B 1 113 ? 1.207 5.621 6.609 1 94.88 113 PRO B CA 1
ATOM 3323 C C . PRO B 1 113 ? 2.539 5.008 7.035 1 94.88 113 PRO B C 1
ATOM 3325 O O . PRO B 1 113 ? 2.832 3.859 6.695 1 94.88 113 PRO B O 1
ATOM 3328 N N . TRP B 1 114 ? 3.258 5.68 7.965 1 97.06 114 TRP B N 1
ATOM 3329 C CA . TRP B 1 114 ? 4.488 5.172 8.562 1 97.06 114 TRP B CA 1
ATOM 3330 C C . TRP B 1 114 ? 4.199 4.473 9.891 1 97.06 114 TRP B C 1
ATOM 3332 O O . TRP B 1 114 ? 3.4 4.957 10.695 1 97.06 114 TRP B O 1
ATOM 3342 N N . ASN B 1 115 ? 4.789 3.326 10.078 1 96.31 115 ASN B N 1
ATOM 3343 C CA . ASN B 1 115 ? 4.828 2.627 11.359 1 96.31 115 ASN B CA 1
ATOM 3344 C C . ASN B 1 115 ? 6.258 2.436 11.852 1 96.31 115 ASN B C 1
ATOM 3346 O O . ASN B 1 115 ? 7.195 2.416 11.055 1 96.31 115 ASN B O 1
ATOM 3350 N N . ARG B 1 116 ? 6.426 2.33 13.133 1 96.88 116 ARG B N 1
ATOM 3351 C CA . ARG B 1 116 ? 7.734 1.959 13.656 1 96.88 116 ARG B CA 1
ATOM 3352 C C . ARG B 1 116 ? 8.102 0.536 13.258 1 96.88 116 ARG B C 1
ATOM 3354 O O . ARG B 1 116 ? 7.258 -0.359 13.273 1 96.88 116 ARG B O 1
ATOM 3361 N N . ILE B 1 117 ? 9.336 0.389 12.797 1 96.38 117 ILE B N 1
ATOM 3362 C CA . ILE B 1 117 ? 9.844 -0.974 12.68 1 96.38 117 ILE B CA 1
ATOM 3363 C C . ILE B 1 117 ? 9.875 -1.631 14.055 1 96.38 117 ILE B C 1
ATOM 3365 O O . ILE B 1 117 ? 10.234 -0.99 15.047 1 96.38 117 ILE B O 1
ATOM 3369 N N . SER B 1 118 ? 9.43 -2.863 14.172 1 93.62 118 SER B N 1
ATOM 3370 C CA . SER B 1 118 ? 9.422 -3.58 15.438 1 93.62 118 SER B CA 1
ATOM 3371 C C . SER B 1 118 ? 10.234 -4.867 15.352 1 93.62 118 SER B C 1
ATOM 3373 O O . SER B 1 118 ? 10.242 -5.535 14.312 1 93.62 118 SER B O 1
ATOM 3375 N N . SER B 1 119 ? 10.961 -5.105 16.359 1 88.56 119 SER B N 1
ATOM 3376 C CA . SER B 1 119 ? 11.688 -6.359 16.547 1 88.56 119 SER B CA 1
ATOM 3377 C C . SER B 1 119 ? 11.508 -6.895 17.953 1 88.56 119 SER B C 1
ATOM 3379 O O . SER B 1 119 ? 11.688 -6.16 18.938 1 88.56 119 SER B O 1
ATOM 3381 N N . GLU B 1 120 ? 11.094 -8.211 18.031 1 85.31 120 GLU B N 1
ATOM 3382 C CA . GLU B 1 120 ? 10.875 -8.867 19.328 1 85.31 120 GLU B CA 1
ATOM 3383 C C . GLU B 1 120 ? 9.922 -8.055 20.203 1 85.31 120 GLU B C 1
ATOM 3385 O O . GLU B 1 120 ? 10.227 -7.785 21.359 1 85.31 120 GLU B O 1
ATOM 3390 N N . ASN B 1 121 ? 8.922 -7.449 19.672 1 85.94 121 ASN B N 1
ATOM 3391 C CA . ASN B 1 121 ? 7.844 -6.738 20.344 1 85.94 121 ASN B CA 1
ATOM 3392 C C . ASN B 1 121 ? 8.312 -5.391 20.891 1 85.94 121 ASN B C 1
ATOM 3394 O O . ASN B 1 121 ? 7.742 -4.871 21.844 1 85.94 121 ASN B O 1
ATOM 3398 N N . GLN B 1 122 ? 9.414 -4.98 20.359 1 93 122 GLN B N 1
ATOM 3399 C CA . GLN B 1 122 ? 9.883 -3.648 20.719 1 93 122 GLN B CA 1
ATOM 3400 C C . GLN B 1 122 ? 9.875 -2.717 19.516 1 93 122 GLN B C 1
ATOM 3402 O O . GLN B 1 122 ? 10.438 -3.045 18.469 1 93 122 GLN B O 1
ATOM 3407 N N . GLU B 1 123 ? 9.289 -1.633 19.734 1 95.38 123 GLU B N 1
ATOM 3408 C CA . GLU B 1 123 ? 9.25 -0.612 18.688 1 95.38 123 GLU B CA 1
ATOM 3409 C C . GLU B 1 123 ? 10.578 0.122 18.594 1 95.38 123 GLU B C 1
ATOM 3411 O O . GLU B 1 123 ? 11.203 0.434 19.609 1 95.38 123 GLU B O 1
ATOM 3416 N N . HIS B 1 124 ? 10.984 0.368 17.438 1 97.19 124 HIS B N 1
ATOM 3417 C CA . HIS B 1 124 ? 12.266 1.035 17.203 1 97.19 124 HIS B CA 1
ATOM 3418 C C . HIS B 1 124 ? 12.18 2.518 17.562 1 97.19 124 HIS B C 1
ATOM 3420 O O . HIS B 1 124 ? 11.172 3.17 17.281 1 97.19 124 HIS B O 1
ATOM 3426 N N . SER B 1 125 ? 13.227 3.068 18 1 97.06 125 SER B N 1
ATOM 3427 C CA . SER B 1 125 ? 13.258 4.441 18.5 1 97.06 125 SER B CA 1
ATOM 3428 C C . SER B 1 125 ? 13.266 5.441 17.344 1 97.06 125 SER B C 1
ATOM 3430 O O . SER B 1 125 ? 12.844 6.59 17.516 1 97.06 125 SER B O 1
ATOM 3432 N N . HIS B 1 126 ? 13.758 5.004 16.141 1 97.94 126 HIS B N 1
ATOM 3433 C CA . HIS B 1 126 ? 13.93 6.035 15.125 1 97.94 126 HIS B CA 1
ATOM 3434 C C . HIS B 1 126 ? 13.883 5.445 13.727 1 97.94 126 HIS B C 1
ATOM 3436 O O . HIS B 1 126 ? 14.438 6.02 12.781 1 97.94 126 HIS B O 1
ATOM 3442 N N . ALA B 1 127 ? 13.352 4.188 13.555 1 98.5 127 ALA B N 1
ATOM 3443 C CA . ALA B 1 127 ? 13.219 3.564 12.242 1 98.5 127 ALA B CA 1
ATOM 3444 C C . ALA B 1 127 ? 11.773 3.199 11.945 1 98.5 127 ALA B C 1
ATOM 3446 O O . ALA B 1 127 ? 11.039 2.775 12.844 1 98.5 127 ALA B O 1
ATOM 3447 N N . PHE B 1 128 ? 11.43 3.41 10.703 1 98.5 128 PHE B N 1
ATOM 3448 C CA . PHE B 1 128 ? 10.031 3.32 10.312 1 98.5 128 PHE B CA 1
ATOM 3449 C C . PHE B 1 128 ? 9.883 2.531 9.016 1 98.5 128 PHE B C 1
ATOM 3451 O O . PHE B 1 128 ? 10.812 2.469 8.211 1 98.5 128 PHE B O 1
ATOM 3458 N N . ILE B 1 129 ? 8.773 1.988 8.883 1 98.25 129 ILE B N 1
ATOM 3459 C CA . ILE B 1 129 ? 8.406 1.22 7.699 1 98.25 129 ILE B CA 1
ATOM 3460 C C . ILE B 1 129 ? 7.066 1.721 7.16 1 98.25 129 ILE B C 1
ATOM 3462 O O . ILE B 1 129 ? 6.133 1.969 7.93 1 98.25 129 ILE B O 1
ATOM 3466 N N . PHE B 1 130 ? 7.016 1.979 5.812 1 97.38 130 PHE B N 1
ATOM 3467 C CA . PHE B 1 130 ? 5.812 2.453 5.141 1 97.38 130 PHE B CA 1
ATOM 3468 C C . PHE B 1 130 ? 4.797 1.325 4.992 1 97.38 130 PHE B C 1
ATOM 3470 O O . PHE B 1 130 ? 5.09 0.294 4.383 1 97.38 130 PHE B O 1
ATOM 3477 N N . THR B 1 131 ? 3.561 1.46 5.566 1 95.31 131 THR B N 1
ATOM 3478 C CA . THR B 1 131 ? 2.537 0.419 5.57 1 95.31 131 THR B CA 1
ATOM 3479 C C . THR B 1 131 ? 1.208 0.964 5.055 1 95.31 131 THR B C 1
ATOM 3481 O O . THR B 1 131 ? 0.317 1.287 5.844 1 95.31 131 THR B O 1
ATOM 3484 N N . PRO B 1 132 ? 0.988 0.978 3.75 1 94.31 132 PRO B N 1
ATOM 3485 C CA . PRO B 1 132 ? -0.166 1.666 3.166 1 94.31 132 PRO B CA 1
ATOM 3486 C C . PRO B 1 132 ? -1.432 0.812 3.182 1 94.31 132 PRO B C 1
ATOM 3488 O O . PRO B 1 132 ? -2.08 0.647 2.145 1 94.31 132 PRO B O 1
ATOM 3491 N N . THR B 1 133 ? -1.877 0.397 4.363 1 95.81 133 THR B N 1
ATOM 3492 C CA . THR B 1 133 ? -3.113 -0.358 4.531 1 95.81 133 THR B CA 1
ATOM 3493 C C . THR B 1 133 ? -4.328 0.52 4.242 1 95.81 133 THR B C 1
ATOM 3495 O O . THR B 1 133 ? -5.316 0.053 3.67 1 95.81 133 THR B O 1
ATOM 3498 N N . ALA B 1 134 ? -4.27 1.718 4.652 1 96.25 134 ALA B N 1
ATOM 3499 C CA . ALA B 1 134 ? -5.254 2.76 4.375 1 96.25 134 ALA B CA 1
ATOM 3500 C C . ALA B 1 134 ? -4.594 4.133 4.301 1 96.25 134 ALA B C 1
ATOM 3502 O O . ALA B 1 134 ? -3.559 4.367 4.926 1 96.25 134 ALA B O 1
ATOM 3503 N N . THR B 1 135 ? -5.203 4.945 3.479 1 96 135 THR B N 1
ATOM 3504 C CA . THR B 1 135 ? -4.695 6.309 3.371 1 96 135 THR B CA 1
ATOM 3505 C C . THR B 1 135 ? -5.516 7.258 4.238 1 96 135 THR B C 1
ATOM 3507 O O . THR B 1 135 ? -6.68 7.527 3.943 1 96 135 THR B O 1
ATOM 3510 N N . ARG B 1 136 ? -4.875 7.793 5.246 1 98.25 136 ARG B N 1
ATOM 3511 C CA . ARG B 1 136 ? -5.527 8.742 6.141 1 98.25 136 ARG B CA 1
ATOM 3512 C C . ARG B 1 136 ? -5.602 10.125 5.508 1 98.25 136 ARG B C 1
ATOM 3514 O O . ARG B 1 136 ? -4.652 10.57 4.859 1 98.25 136 ARG B O 1
ATOM 3521 N N . LYS B 1 137 ? -6.762 10.828 5.77 1 98.56 137 LYS B N 1
ATOM 3522 C CA . LYS B 1 137 ? -6.938 12.18 5.25 1 98.56 137 LYS B CA 1
ATOM 3523 C C . LYS B 1 137 ? -7.859 13 6.145 1 98.56 137 LYS B C 1
ATOM 3525 O O . LYS B 1 137 ? -8.617 12.438 6.941 1 98.56 137 LYS B O 1
ATOM 3530 N N . CYS B 1 138 ? -7.77 14.305 5.953 1 98.62 138 CYS B N 1
ATOM 3531 C CA . CYS B 1 138 ? -8.75 15.195 6.57 1 98.62 138 CYS B CA 1
ATOM 3532 C C . CYS B 1 138 ? -9 16.422 5.699 1 98.62 138 CYS B C 1
ATOM 3534 O O . CYS B 1 138 ? -8.219 16.703 4.789 1 98.62 138 CYS B O 1
ATOM 3536 N N . LYS B 1 139 ? -10.117 17.062 5.949 1 98.62 139 LYS B N 1
ATOM 3537 C CA . LYS B 1 139 ? -10.523 18.344 5.371 1 98.62 139 LYS B CA 1
ATOM 3538 C C . LYS B 1 139 ? -11.094 19.266 6.438 1 98.62 139 LYS B C 1
ATOM 3540 O O . LYS B 1 139 ? -12.062 18.922 7.113 1 98.62 139 LYS B O 1
ATOM 3545 N N . VAL B 1 140 ? -10.484 20.375 6.609 1 98.25 140 VAL B N 1
ATOM 3546 C CA . VAL B 1 140 ? -10.961 21.375 7.551 1 98.25 140 VAL B CA 1
ATOM 3547 C C . VAL B 1 140 ? -11.266 22.672 6.812 1 98.25 140 VAL B C 1
ATOM 3549 O O . VAL B 1 140 ? -10.461 23.141 6.008 1 98.25 140 VAL B O 1
ATOM 3552 N N . SER B 1 141 ? -12.406 23.203 7.086 1 97.56 141 SER B N 1
ATOM 3553 C CA . SER B 1 141 ? -12.797 24.484 6.508 1 97.56 141 SER B CA 1
ATOM 3554 C C . SER B 1 141 ? -13.32 25.438 7.582 1 97.56 141 SER B C 1
ATOM 3556 O O . SER B 1 141 ? -13.93 25 8.562 1 97.56 141 SER B O 1
ATOM 3558 N N . GLN B 1 142 ? -13.016 26.688 7.332 1 96.88 142 GLN B N 1
ATOM 3559 C CA . GLN B 1 142 ? -13.453 27.703 8.273 1 96.88 142 GLN B CA 1
ATOM 3560 C C . GLN B 1 142 ? -13.766 29.016 7.555 1 96.88 142 GLN B C 1
ATOM 3562 O O . GLN B 1 142 ? -12.992 29.469 6.699 1 96.88 142 GLN B O 1
ATOM 3567 N N . ASN B 1 143 ? -14.906 29.516 7.918 1 94.44 143 ASN B N 1
ATOM 3568 C CA . ASN B 1 143 ? -15.281 30.844 7.465 1 94.44 143 ASN B CA 1
ATOM 3569 C C . ASN B 1 143 ? -14.969 31.906 8.516 1 94.44 143 ASN B C 1
ATOM 3571 O O . ASN B 1 143 ? -14.914 31.594 9.711 1 94.44 143 ASN B O 1
ATOM 3575 N N . ARG B 1 144 ? -14.648 33.156 8.102 1 90.69 144 ARG B N 1
ATOM 3576 C CA . ARG B 1 144 ? -14.297 34.281 8.992 1 90.69 144 ARG B CA 1
ATOM 3577 C C . ARG B 1 144 ? -15.344 34.469 10.078 1 90.69 144 ARG B C 1
ATOM 3579 O O . ARG B 1 144 ? -15.008 34.719 11.234 1 90.69 144 ARG B O 1
ATOM 3586 N N . GLN B 1 145 ? -16.625 34.5 9.836 1 81.44 145 GLN B N 1
ATOM 3587 C CA . GLN B 1 145 ? -17.688 34.812 10.797 1 81.44 145 GLN B CA 1
ATOM 3588 C C . GLN B 1 145 ? -18.203 33.531 11.461 1 81.44 145 GLN B C 1
ATOM 3590 O O . GLN B 1 145 ? -19.25 33.562 12.125 1 81.44 145 GLN B O 1
ATOM 3595 N N . GLY B 1 146 ? -17.547 32.406 11.227 1 75.25 146 GLY B N 1
ATOM 3596 C CA . GLY B 1 146 ? -18.453 31.391 11.711 1 75.25 146 GLY B CA 1
ATOM 3597 C C . GLY B 1 146 ? -17.75 30.094 12.07 1 75.25 146 GLY B C 1
ATOM 3598 O O . GLY B 1 146 ? -16.75 30.094 12.797 1 75.25 146 GLY B O 1
ATOM 3599 N N . ALA B 1 147 ? -18.219 29.047 11.516 1 85.44 147 ALA B N 1
ATOM 3600 C CA . ALA B 1 147 ? -18.219 27.625 11.867 1 85.44 147 ALA B CA 1
ATOM 3601 C C . ALA B 1 147 ? -16.969 26.938 11.32 1 85.44 147 ALA B C 1
ATOM 3603 O O . ALA B 1 147 ? -16.531 27.219 10.195 1 85.44 147 ALA B O 1
ATOM 3604 N N . ILE B 1 148 ? -16.219 26.312 12.18 1 94.94 148 ILE B N 1
ATOM 3605 C CA . ILE B 1 148 ? -15.172 25.406 11.711 1 94.94 148 ILE B CA 1
ATOM 3606 C C . ILE B 1 148 ? -15.766 24.016 11.453 1 94.94 148 ILE B C 1
ATOM 3608 O O . ILE B 1 148 ? -16.609 23.547 12.219 1 94.94 148 ILE B O 1
ATOM 3612 N N . HIS B 1 149 ? -15.5 23.484 10.266 1 97 149 HIS B N 1
ATOM 3613 C CA . HIS B 1 149 ? -15.922 22.141 9.883 1 97 149 HIS B CA 1
ATOM 3614 C C . HIS B 1 149 ? -14.727 21.188 9.781 1 97 149 HIS B C 1
ATOM 3616 O O . HIS B 1 149 ? -13.766 21.469 9.055 1 97 149 HIS B O 1
ATOM 3622 N N . ILE B 1 150 ? -14.797 20.141 10.531 1 98.12 150 ILE B N 1
ATOM 3623 C CA . ILE B 1 150 ? -13.703 19.172 10.578 1 98.12 150 ILE B CA 1
ATOM 3624 C C . ILE B 1 150 ? -14.188 17.812 10.078 1 98.12 150 ILE B C 1
ATOM 3626 O O . ILE B 1 150 ? -15.078 17.203 10.68 1 98.12 150 ILE B O 1
ATOM 3630 N N . GLU B 1 151 ? -13.633 17.359 8.992 1 98.5 151 GLU B N 1
ATOM 3631 C CA . GLU B 1 151 ? -13.898 16.031 8.43 1 98.5 151 GLU B CA 1
ATOM 3632 C C . GLU B 1 151 ? -12.633 15.188 8.375 1 98.5 151 GLU B C 1
ATOM 3634 O O . GLU B 1 151 ? -11.594 15.656 7.902 1 98.5 151 GLU B O 1
ATOM 3639 N N . SER B 1 152 ? -12.648 14 8.938 1 98.56 152 SER B N 1
ATOM 3640 C CA . SER B 1 152 ? -11.555 13.031 8.898 1 98.56 152 SER B CA 1
ATOM 3641 C C . SER B 1 152 ? -11.969 11.766 8.164 1 98.56 152 SER B C 1
ATOM 3643 O O . SER B 1 152 ? -13.148 11.57 7.867 1 98.56 152 SER B O 1
ATOM 3645 N N . GLY B 1 153 ? -11 10.953 7.844 1 98.62 153 GLY B N 1
ATOM 3646 C CA . GLY B 1 153 ? -11.344 9.711 7.18 1 98.62 153 GLY B CA 1
ATOM 3647 C C . GLY B 1 153 ? -10.141 8.969 6.637 1 98.62 153 GLY B C 1
ATOM 3648 O O . GLY B 1 153 ? -9 9.281 6.992 1 98.62 153 GLY B O 1
ATOM 3649 N N . PHE B 1 154 ? -10.445 7.918 5.863 1 98.5 154 PHE B N 1
ATOM 3650 C CA . PHE B 1 154 ? -9.43 7.164 5.137 1 98.5 154 PHE B CA 1
ATOM 3651 C C . PHE B 1 154 ? -10.023 6.531 3.881 1 98.5 154 PHE B C 1
ATOM 3653 O O . PHE B 1 154 ? -11.242 6.441 3.738 1 98.5 154 PHE B O 1
ATOM 3660 N N . ASP B 1 155 ? -9.156 6.199 2.986 1 97.75 155 ASP B N 1
ATOM 3661 C CA . ASP B 1 155 ? -9.492 5.453 1.775 1 97.75 155 ASP B CA 1
ATOM 3662 C C . ASP B 1 155 ? -8.602 4.215 1.637 1 97.75 155 ASP B C 1
ATOM 3664 O O . ASP B 1 155 ? -7.508 4.164 2.197 1 97.75 155 ASP B O 1
ATOM 3668 N N . GLY B 1 156 ? -9.156 3.184 0.942 1 97.19 156 GLY B N 1
ATOM 3669 C CA . GLY B 1 156 ? -8.305 2.119 0.433 1 97.19 156 GLY B CA 1
ATOM 3670 C C . GLY B 1 156 ? -8.195 0.937 1.377 1 97.19 156 GLY B C 1
ATOM 3671 O O . GLY B 1 156 ? -7.375 0.042 1.169 1 97.19 156 GLY B O 1
ATOM 3672 N N . LEU B 1 157 ? -9.016 0.897 2.404 1 98.06 157 LEU B N 1
ATOM 3673 C CA . LEU B 1 157 ? -8.977 -0.251 3.303 1 98.06 157 LEU B CA 1
ATOM 3674 C C . LEU B 1 157 ? -9.602 -1.476 2.646 1 98.06 157 LEU B C 1
ATOM 3676 O O . LEU B 1 157 ? -10.828 -1.6 2.6 1 98.06 157 LEU B O 1
ATOM 3680 N N . ARG B 1 158 ? -8.773 -2.367 2.184 1 97.81 158 ARG B N 1
ATOM 3681 C CA . ARG B 1 158 ? -9.242 -3.553 1.473 1 97.81 158 ARG B CA 1
ATOM 3682 C C . ARG B 1 158 ? -9.32 -4.754 2.406 1 97.81 158 ARG B C 1
ATOM 3684 O O . ARG B 1 158 ? -8.336 -5.109 3.057 1 97.81 158 ARG B O 1
ATOM 3691 N N . VAL B 1 159 ? -10.5 -5.371 2.486 1 98.5 159 VAL B N 1
ATOM 3692 C CA . VAL B 1 159 ? -10.734 -6.488 3.393 1 98.5 159 VAL B CA 1
ATOM 3693 C C . VAL B 1 159 ? -11.469 -7.609 2.65 1 98.5 159 VAL B C 1
ATOM 3695 O O . VAL B 1 159 ? -12.086 -7.371 1.61 1 98.5 159 VAL B O 1
ATOM 3698 N N . LEU B 1 160 ? -11.336 -8.828 3.189 1 98.56 160 LEU B N 1
ATOM 3699 C CA . LEU B 1 160 ? -11.938 -10.023 2.615 1 98.56 160 LEU B CA 1
ATOM 3700 C C . LEU B 1 160 ? -12.266 -11.047 3.703 1 98.56 160 LEU B C 1
ATOM 3702 O O . LEU B 1 160 ? -11.461 -11.258 4.617 1 98.56 160 LEU B O 1
ATOM 3706 N N . LYS B 1 161 ? -13.398 -11.578 3.689 1 98.38 161 LYS B N 1
ATOM 3707 C CA . LYS B 1 161 ? -13.656 -12.781 4.477 1 98.38 161 LYS B CA 1
ATOM 3708 C C . LYS B 1 161 ? -14.203 -13.898 3.598 1 98.38 161 LYS B C 1
ATOM 3710 O O . LYS B 1 161 ? -14.969 -13.648 2.664 1 98.38 161 LYS B O 1
ATOM 3715 N N . THR B 1 162 ? -13.852 -15.086 3.883 1 98 162 THR B N 1
ATOM 3716 C CA . THR B 1 162 ? -14.078 -16.219 2.99 1 98 162 THR B CA 1
ATOM 3717 C C . THR B 1 162 ? -15.391 -16.922 3.33 1 98 162 THR B C 1
ATOM 3719 O O . THR B 1 162 ? -15.797 -17.859 2.635 1 98 162 THR B O 1
ATOM 3722 N N . THR B 1 163 ? -15.992 -16.531 4.434 1 97.06 163 THR B N 1
ATOM 3723 C CA . THR B 1 163 ? -17.25 -17.125 4.871 1 97.06 163 THR B CA 1
ATOM 3724 C C . THR B 1 163 ? -18.031 -16.141 5.738 1 97.06 163 THR B C 1
ATOM 3726 O O . THR B 1 163 ? -17.609 -14.992 5.934 1 97.06 163 THR B O 1
ATOM 3729 N N . LYS B 1 164 ? -19.297 -16.516 6.195 1 97.31 164 LYS B N 1
ATOM 3730 C CA . LYS B 1 164 ? -20.172 -15.711 7.059 1 97.31 164 LYS B CA 1
ATOM 3731 C C . LYS B 1 164 ? -20.688 -14.484 6.32 1 97.31 164 LYS B C 1
ATOM 3733 O O . LYS B 1 164 ? -20.797 -13.406 6.902 1 97.31 164 LYS B O 1
ATOM 3738 N N . SER B 1 165 ? -20.953 -14.672 5.039 1 96.88 165 SER B N 1
ATOM 3739 C CA . SER B 1 165 ? -21.609 -13.656 4.219 1 96.88 165 SER B CA 1
ATOM 3740 C C . SER B 1 165 ? -22.656 -14.273 3.297 1 96.88 165 SER B C 1
ATOM 3742 O O . SER B 1 165 ? -22.422 -15.328 2.711 1 96.88 165 SER B O 1
ATOM 3744 N N . ALA B 1 166 ? -23.781 -13.688 3.268 1 95 166 ALA B N 1
ATOM 3745 C CA . ALA B 1 166 ? -24.906 -14.172 2.463 1 95 166 ALA B CA 1
ATOM 3746 C C . ALA B 1 166 ? -25.531 -13.031 1.659 1 95 166 ALA B C 1
ATOM 3748 O O . ALA B 1 166 ? -25.219 -11.859 1.882 1 95 166 ALA B O 1
ATOM 3749 N N . PHE B 1 167 ? -26.312 -13.344 0.707 1 92.25 167 PHE B N 1
ATOM 3750 C CA . PHE B 1 167 ? -27.141 -12.406 -0.026 1 92.25 167 PHE B CA 1
ATOM 3751 C C . PHE B 1 167 ? -28.312 -13.125 -0.699 1 92.25 167 PHE B C 1
ATOM 3753 O O . PHE B 1 167 ? -28.125 -13.82 -1.699 1 92.25 167 PHE B O 1
ATOM 3760 N N . TYR B 1 168 ? -29.344 -13.016 -0.123 1 93.69 168 TYR B N 1
ATOM 3761 C CA . TYR B 1 168 ? -30.547 -13.672 -0.62 1 93.69 168 TYR B CA 1
ATOM 3762 C C . TYR B 1 168 ? -31.797 -12.859 -0.283 1 93.69 168 TYR B C 1
ATOM 3764 O O . TYR B 1 168 ? -31.734 -11.898 0.488 1 93.69 168 TYR B O 1
ATOM 3772 N N . GLY B 1 169 ? -32.875 -13.25 -0.935 1 90.94 169 GLY B N 1
ATOM 3773 C CA . GLY B 1 169 ? -34.156 -12.594 -0.654 1 90.94 169 GLY B CA 1
ATOM 3774 C C . GLY B 1 169 ? -34.281 -11.25 -1.35 1 90.94 169 GLY B C 1
ATOM 3775 O O . GLY B 1 169 ? -35.062 -10.391 -0.9 1 90.94 169 GLY B O 1
ATOM 3776 N N . PHE B 1 170 ? -33.5 -11.039 -2.406 1 89.25 170 PHE B N 1
ATOM 3777 C CA . PHE B 1 170 ? -33.562 -9.805 -3.184 1 89.25 170 PHE B CA 1
ATOM 3778 C C . PHE B 1 170 ? -34.531 -9.961 -4.352 1 89.25 170 PHE B C 1
ATOM 3780 O O . PHE B 1 170 ? -35.094 -11.039 -4.559 1 89.25 170 PHE B O 1
ATOM 3787 N N . VAL B 1 171 ? -34.781 -8.891 -5.098 1 88.19 171 VAL B N 1
ATOM 3788 C CA . VAL B 1 171 ? -35.719 -8.891 -6.215 1 88.19 171 VAL B CA 1
ATOM 3789 C C . VAL B 1 171 ? -35.188 -9.727 -7.359 1 88.19 171 VAL B C 1
ATOM 3791 O O . VAL B 1 171 ? -34.031 -9.531 -7.785 1 88.19 171 VAL B O 1
ATOM 3794 N N . HIS B 1 172 ? -35.969 -10.742 -7.824 1 89.25 172 HIS B N 1
ATOM 3795 C CA . HIS B 1 172 ? -35.625 -11.516 -9.016 1 89.25 172 HIS B CA 1
ATOM 3796 C C . HIS B 1 172 ? -36.5 -11.086 -10.203 1 89.25 172 HIS B C 1
ATOM 3798 O O . HIS B 1 172 ? -37.719 -11.273 -10.188 1 89.25 172 HIS B O 1
ATOM 3804 N N . ASP B 1 173 ? -35.812 -10.414 -11.109 1 89.69 173 ASP B N 1
ATOM 3805 C CA . ASP B 1 173 ? -36.5 -10.016 -12.336 1 89.69 173 ASP B CA 1
ATOM 3806 C C . ASP B 1 173 ? -35.781 -10.586 -13.57 1 89.69 173 ASP B C 1
ATOM 3808 O O . ASP B 1 173 ? -34.938 -11.492 -13.445 1 89.69 173 ASP B O 1
ATOM 3812 N N . GLU B 1 174 ? -36.125 -10.094 -14.758 1 87 174 GLU B N 1
ATOM 3813 C CA . GLU B 1 174 ? -35.594 -10.664 -16 1 87 174 GLU B CA 1
ATOM 3814 C C . GLU B 1 174 ? -34.125 -10.352 -16.188 1 87 174 GLU B C 1
ATOM 3816 O O . GLU B 1 174 ? -33.438 -10.961 -17.016 1 87 174 GLU B O 1
ATOM 3821 N N . PHE B 1 175 ? -33.719 -9.461 -15.328 1 87.62 175 PHE B N 1
ATOM 3822 C CA . PHE B 1 175 ? -32.312 -9.047 -15.484 1 87.62 175 PHE B CA 1
ATOM 3823 C C . PHE B 1 175 ? -31.438 -9.742 -14.461 1 87.62 175 PHE B C 1
ATOM 3825 O O . PHE B 1 175 ? -30.203 -9.617 -14.508 1 87.62 175 PHE B O 1
ATOM 3832 N N . THR B 1 176 ? -31.984 -10.414 -13.508 1 84.06 176 THR B N 1
ATOM 3833 C CA . THR B 1 176 ? -31.234 -11.008 -12.406 1 84.06 176 THR B CA 1
ATOM 3834 C C . THR B 1 176 ? -30.656 -12.359 -12.812 1 84.06 176 THR B C 1
ATOM 3836 O O . THR B 1 176 ? -31.391 -13.273 -13.188 1 84.06 176 THR B O 1
ATOM 3839 N N . CYS B 1 177 ? -29.266 -12.477 -12.727 1 85.19 177 CYS B N 1
ATOM 3840 C CA . CYS B 1 177 ? -28.594 -13.758 -12.914 1 85.19 177 CYS B CA 1
ATOM 3841 C C . CYS B 1 177 ? -27.922 -14.227 -11.625 1 85.19 177 CYS B C 1
ATOM 3843 O O . CYS B 1 177 ? -27.578 -15.398 -11.492 1 85.19 177 CYS B O 1
ATOM 3845 N N . LEU B 1 178 ? -27.859 -13.328 -10.75 1 84.25 178 LEU B N 1
ATOM 3846 C CA . LEU B 1 178 ? -27.203 -13.617 -9.484 1 84.25 178 LEU B CA 1
ATOM 3847 C C . LEU B 1 178 ? -28.047 -14.547 -8.625 1 84.25 178 LEU B C 1
ATOM 3849 O O . LEU B 1 178 ? -29.219 -14.273 -8.367 1 84.25 178 LEU B O 1
ATOM 3853 N N . PRO B 1 179 ? -27.438 -15.695 -8.273 1 90 179 PRO B N 1
ATOM 3854 C CA . PRO B 1 179 ? -28.203 -16.594 -7.402 1 90 179 PRO B CA 1
ATOM 3855 C C . PRO B 1 179 ? -28.219 -16.125 -5.949 1 90 179 PRO B C 1
ATOM 3857 O O . PRO B 1 179 ? -27.359 -15.344 -5.535 1 90 179 PRO B O 1
ATOM 3860 N N . ASP B 1 180 ? -29.203 -16.656 -5.195 1 92.88 180 ASP B N 1
ATOM 3861 C CA . ASP B 1 180 ? -29.172 -16.547 -3.74 1 92.88 180 ASP B CA 1
ATOM 3862 C C . ASP B 1 180 ? -28.047 -17.375 -3.141 1 92.88 180 ASP B C 1
ATOM 3864 O O . ASP B 1 180 ? -27.844 -18.531 -3.529 1 92.88 180 ASP B O 1
ATOM 3868 N N . VAL B 1 181 ? -27.328 -16.812 -2.303 1 93.69 181 VAL B N 1
ATOM 3869 C CA . VAL B 1 181 ? -26.25 -17.547 -1.656 1 93.69 181 VAL B CA 1
ATOM 3870 C C . VAL B 1 181 ? -26.328 -17.359 -0.143 1 93.69 181 VAL B C 1
ATOM 3872 O O . VAL B 1 181 ? -26.641 -16.266 0.333 1 93.69 181 VAL B O 1
ATOM 3875 N N . THR B 1 182 ? -26.047 -18.438 0.537 1 95.06 182 THR B N 1
ATOM 3876 C CA . THR B 1 182 ? -26.078 -18.391 1.994 1 95.06 182 THR B CA 1
ATOM 3877 C C . THR B 1 182 ? -24.672 -18.25 2.568 1 95.06 182 THR B C 1
ATOM 3879 O O . THR B 1 182 ? -24.516 -18 3.762 1 95.06 182 THR B O 1
ATOM 3882 N N . ASP B 1 183 ? -23.703 -18.469 1.783 1 95.81 183 ASP B N 1
ATOM 3883 C CA . ASP B 1 183 ? -22.312 -18.297 2.172 1 95.81 183 ASP B CA 1
ATOM 3884 C C . ASP B 1 183 ? -21.438 -17.969 0.961 1 95.81 183 ASP B C 1
ATOM 3886 O O . ASP B 1 183 ? -21.469 -18.688 -0.042 1 95.81 183 ASP B O 1
ATOM 3890 N N . ARG B 1 184 ? -20.766 -16.891 1.069 1 95.06 184 ARG B N 1
ATOM 3891 C CA . ARG B 1 184 ? -19.953 -16.406 -0.045 1 95.06 184 ARG B CA 1
ATOM 3892 C C . ARG B 1 184 ? -18.75 -15.641 0.455 1 95.06 184 ARG B C 1
ATOM 3894 O O . ARG B 1 184 ? -18.609 -15.383 1.654 1 95.06 184 ARG B O 1
ATOM 3901 N N . ILE B 1 185 ? -17.812 -15.391 -0.491 1 96.38 185 ILE B N 1
ATOM 3902 C CA . ILE B 1 185 ? -16.719 -14.469 -0.229 1 96.38 185 ILE B CA 1
ATOM 3903 C C . ILE B 1 185 ? -17.25 -13.039 -0.171 1 96.38 185 ILE B C 1
ATOM 3905 O O . ILE B 1 185 ? -18.016 -12.617 -1.037 1 96.38 185 ILE B O 1
ATOM 3909 N N . PHE B 1 186 ? -16.984 -12.328 0.916 1 96.62 186 PHE B N 1
ATOM 3910 C CA . PHE B 1 186 ? -17.25 -10.898 1.027 1 96.62 186 PHE B CA 1
ATOM 3911 C C . PHE B 1 186 ? -15.953 -10.102 1.028 1 96.62 186 PHE B C 1
ATOM 3913 O O . PHE B 1 186 ? -15.148 -10.227 1.947 1 96.62 186 PHE B O 1
ATOM 3920 N N . SER B 1 187 ? -15.758 -9.312 -0.068 1 98 187 SER B N 1
ATOM 3921 C CA . SER B 1 187 ? -14.57 -8.477 -0.216 1 98 187 SER B CA 1
ATOM 3922 C C . SER B 1 187 ? -14.945 -7.066 -0.655 1 98 187 SER B C 1
ATOM 3924 O O . SER B 1 187 ? -15.828 -6.887 -1.494 1 98 187 SER B O 1
ATOM 3926 N N . THR B 1 188 ? -14.25 -6.09 -0.062 1 96.75 188 THR B N 1
ATOM 3927 C CA . THR B 1 188 ? -14.547 -4.691 -0.349 1 96.75 188 THR B CA 1
ATOM 3928 C C . THR B 1 188 ? -13.312 -3.82 -0.094 1 96.75 188 THR B C 1
ATOM 3930 O O . THR B 1 188 ? -12.375 -4.246 0.581 1 96.75 188 THR B O 1
ATOM 3933 N N . VAL B 1 189 ? -13.297 -2.658 -0.728 1 97.44 189 VAL B N 1
ATOM 3934 C CA . VAL B 1 189 ? -12.344 -1.593 -0.438 1 97.44 189 VAL B CA 1
ATOM 3935 C C . VAL B 1 189 ? -13.055 -0.439 0.263 1 97.44 189 VAL B C 1
ATOM 3937 O O . VAL B 1 189 ? -13.703 0.386 -0.387 1 97.44 189 VAL B O 1
ATOM 3940 N N . VAL B 1 190 ? -12.812 -0.316 1.524 1 97.81 190 VAL B N 1
ATOM 3941 C CA . VAL B 1 190 ? -13.602 0.583 2.355 1 97.81 190 VAL B CA 1
ATOM 3942 C C . VAL B 1 190 ? -13.055 2.002 2.258 1 97.81 190 VAL B C 1
ATOM 3944 O O . VAL B 1 190 ? -11.836 2.207 2.318 1 97.81 190 VAL B O 1
ATOM 3947 N N . SER B 1 191 ? -13.945 2.975 2.053 1 98.12 191 SER B N 1
ATOM 3948 C CA . SER B 1 191 ? -13.719 4.391 2.332 1 98.12 191 SER B CA 1
ATOM 3949 C C . SER B 1 191 ? -14.656 4.891 3.428 1 98.12 191 SER B C 1
ATOM 3951 O O . SER B 1 191 ? -15.844 4.566 3.434 1 98.12 191 SER B O 1
ATOM 3953 N N . ALA B 1 192 ? -14.109 5.602 4.34 1 98.5 192 ALA B N 1
ATOM 3954 C CA . ALA B 1 192 ? -14.922 6.164 5.414 1 98.5 192 ALA B CA 1
ATOM 3955 C C . ALA B 1 192 ? -14.523 7.609 5.707 1 98.5 192 ALA B C 1
ATOM 3957 O O . ALA B 1 192 ? -13.352 7.973 5.578 1 98.5 192 ALA B O 1
ATOM 3958 N N . SER B 1 193 ? -15.492 8.414 6.082 1 98.69 193 SER B N 1
ATOM 3959 C CA . SER B 1 193 ? -15.273 9.773 6.559 1 98.69 193 SER B CA 1
ATOM 3960 C C . SER B 1 193 ? -16.266 10.133 7.664 1 98.69 193 SER B C 1
ATOM 3962 O O . SER B 1 193 ? -17.344 9.555 7.75 1 98.69 193 SER B O 1
ATOM 3964 N N . TRP B 1 194 ? -15.812 11.023 8.508 1 98.62 194 TRP B N 1
ATOM 3965 C CA . TRP B 1 194 ? -16.703 11.461 9.578 1 98.62 194 TRP B CA 1
ATOM 3966 C C . TRP B 1 194 ? -16.453 12.922 9.938 1 98.62 194 TRP B C 1
ATOM 3968 O O . TRP B 1 194 ? -15.344 13.43 9.75 1 98.62 194 TRP B O 1
ATOM 3978 N N . LYS B 1 195 ? -17.5 13.555 10.406 1 97.75 195 LYS B N 1
ATOM 3979 C CA . LYS B 1 195 ? -17.438 14.922 10.898 1 97.75 195 LYS B CA 1
ATOM 3980 C C . LYS B 1 195 ? -17.359 14.961 12.422 1 97.75 195 LYS B C 1
ATOM 3982 O O . LYS B 1 195 ? -18.109 14.242 13.102 1 97.75 195 LYS B O 1
ATOM 3987 N N . CYS B 1 196 ? -16.469 15.781 12.883 1 96.94 196 CYS B N 1
ATOM 3988 C CA . CYS B 1 196 ? -16.297 15.891 14.328 1 96.94 196 CYS B CA 1
ATOM 3989 C C . CYS B 1 196 ? -16.766 17.25 14.836 1 96.94 196 CYS B C 1
ATOM 3991 O O . CYS B 1 196 ? -16.594 18.266 14.164 1 96.94 196 CYS B O 1
ATOM 3993 N N . LYS B 1 197 ? -17.281 17.188 16.031 1 93.31 197 LYS B N 1
ATOM 3994 C CA . LYS B 1 197 ? -17.531 18.438 16.75 1 93.31 197 LYS B CA 1
ATOM 3995 C C . LYS B 1 197 ? -16.219 19.156 17.062 1 93.31 197 LYS B C 1
ATOM 3997 O O . LYS B 1 197 ? -15.273 18.547 17.578 1 93.31 197 LYS B O 1
ATOM 4002 N N . PRO B 1 198 ? -16.219 20.375 16.719 1 90.5 198 PRO B N 1
ATOM 4003 C CA . PRO B 1 198 ? -14.977 21.109 17.016 1 90.5 198 PRO B CA 1
ATOM 4004 C C . PRO B 1 198 ? -14.688 21.188 18.5 1 90.5 198 PRO B C 1
ATOM 4006 O O . PRO B 1 198 ? -15.578 21.516 19.297 1 90.5 198 PRO B O 1
ATOM 4009 N N . SER B 1 199 ? -13.562 20.766 18.859 1 91.69 199 SER B N 1
ATOM 4010 C CA . SER B 1 199 ? -13.117 20.812 20.25 1 91.69 199 SER B CA 1
ATOM 4011 C C . SER B 1 199 ? -11.602 20.672 20.359 1 91.69 199 SER B C 1
ATOM 4013 O O . SER B 1 199 ? -11 19.875 19.641 1 91.69 199 SER B O 1
ATOM 4015 N N . ASP B 1 200 ? -11.008 21.422 21.25 1 89.12 200 ASP B N 1
ATOM 4016 C CA . ASP B 1 200 ? -9.57 21.328 21.484 1 89.12 200 ASP B CA 1
ATOM 4017 C C . ASP B 1 200 ? -9.219 20.047 22.234 1 89.12 200 ASP B C 1
ATOM 4019 O O . ASP B 1 200 ? -8.047 19.672 22.328 1 89.12 200 ASP B O 1
ATOM 4023 N N . LYS B 1 201 ? -10.211 19.359 22.625 1 92.88 201 LYS B N 1
ATOM 4024 C CA . LYS B 1 201 ? -10 18.172 23.438 1 92.88 201 LYS B CA 1
ATOM 4025 C C . LYS B 1 201 ? -10.016 16.906 22.578 1 92.88 201 LYS B C 1
ATOM 4027 O O . LYS B 1 201 ? -9.719 15.812 23.062 1 92.88 201 LYS B O 1
ATOM 4032 N N . ASN B 1 202 ? -10.414 17.094 21.375 1 96.06 202 ASN B N 1
ATOM 4033 C CA . ASN B 1 202 ? -10.516 15.922 20.516 1 96.06 202 ASN B CA 1
ATOM 4034 C C . ASN B 1 202 ? -9.164 15.258 20.312 1 96.06 202 ASN B C 1
ATOM 4036 O O . ASN B 1 202 ? -8.188 15.93 19.969 1 96.06 202 ASN B O 1
ATOM 4040 N N . ASP B 1 203 ? -9.047 13.984 20.594 1 97.88 203 ASP B N 1
ATOM 4041 C CA . ASP B 1 203 ? -7.922 13.148 20.188 1 97.88 203 ASP B CA 1
ATOM 4042 C C . ASP B 1 203 ? -8.18 12.492 18.828 1 97.88 203 ASP B C 1
ATOM 4044 O O . ASP B 1 203 ? -8.625 11.344 18.766 1 97.88 203 ASP B O 1
ATOM 4048 N N . TYR B 1 204 ? -7.871 13.203 17.781 1 98.19 204 TYR B N 1
ATOM 4049 C CA . TYR B 1 204 ? -8.242 12.797 16.438 1 98.19 204 TYR B CA 1
ATOM 4050 C C . TYR B 1 204 ? -7.539 11.5 16.047 1 98.19 204 TYR B C 1
ATOM 4052 O O . TYR B 1 204 ? -8.094 10.695 15.297 1 98.19 204 TYR B O 1
ATOM 4060 N N . ASP B 1 205 ? -6.262 11.289 16.5 1 97.69 205 ASP B N 1
ATOM 4061 C CA . ASP B 1 205 ? -5.578 10.031 16.234 1 97.69 205 ASP B CA 1
ATOM 4062 C C . ASP B 1 205 ? -6.352 8.852 16.812 1 97.69 205 ASP B C 1
ATOM 4064 O O . ASP B 1 205 ? -6.535 7.828 16.156 1 97.69 205 ASP B O 1
ATOM 4068 N N . LYS B 1 206 ? -6.77 9.031 18 1 97.94 206 LYS B N 1
ATOM 4069 C CA . LYS B 1 206 ? -7.527 7.973 18.656 1 97.94 206 LYS B CA 1
ATOM 4070 C C . LYS B 1 206 ? -8.836 7.695 17.922 1 97.94 206 LYS B C 1
ATOM 4072 O O . LYS B 1 206 ? -9.227 6.535 17.766 1 97.94 206 LYS B O 1
ATOM 4077 N N . ILE B 1 207 ? -9.531 8.75 17.562 1 98.31 207 ILE B N 1
ATOM 4078 C CA . ILE B 1 207 ? -10.789 8.602 16.844 1 98.31 207 ILE B CA 1
ATOM 4079 C C . ILE B 1 207 ? -10.547 7.84 15.539 1 98.31 207 ILE B C 1
ATOM 4081 O O . ILE B 1 207 ? -11.328 6.953 15.18 1 98.31 207 ILE B O 1
ATOM 4085 N N . TRP B 1 208 ? -9.523 8.211 14.852 1 97.94 208 TRP B N 1
ATOM 4086 C CA . TRP B 1 208 ? -9.188 7.559 13.594 1 97.94 208 TRP B CA 1
ATOM 4087 C C . TRP B 1 208 ? -8.961 6.062 13.789 1 97.94 208 TRP B C 1
ATOM 4089 O O . TRP B 1 208 ? -9.516 5.242 13.062 1 97.94 208 TRP B O 1
ATOM 4099 N N . HIS B 1 209 ? -8.141 5.684 14.758 1 97.62 209 HIS B N 1
ATOM 4100 C CA . HIS B 1 209 ? -7.883 4.277 15.047 1 97.62 209 HIS B CA 1
ATOM 4101 C C . HIS B 1 209 ? -9.164 3.555 15.453 1 97.62 209 HIS B C 1
ATOM 4103 O O . HIS B 1 209 ? -9.391 2.416 15.039 1 97.62 209 HIS B O 1
ATOM 4109 N N . SER B 1 210 ? -9.922 4.223 16.25 1 98.31 210 SER B N 1
ATOM 4110 C CA . SER B 1 210 ? -11.18 3.643 16.703 1 98.31 210 SER B CA 1
ATOM 4111 C C . SER B 1 210 ? -12.117 3.365 15.523 1 98.31 210 SER B C 1
ATOM 4113 O O . SER B 1 210 ? -12.742 2.305 15.461 1 98.31 210 SER B O 1
ATOM 4115 N N . ALA B 1 211 ? -12.242 4.32 14.641 1 98.5 211 ALA B N 1
ATOM 4116 C CA . ALA B 1 211 ? -13.117 4.16 13.492 1 98.5 211 ALA B CA 1
ATOM 4117 C C . ALA B 1 211 ? -12.711 2.949 12.656 1 98.5 211 ALA B C 1
ATOM 4119 O O . ALA B 1 211 ? -13.555 2.148 12.25 1 98.5 211 ALA B O 1
ATOM 4120 N N . GLN B 1 212 ? -11.469 2.814 12.391 1 98 212 GLN B N 1
ATOM 4121 C CA . GLN B 1 212 ? -10.984 1.665 11.641 1 98 212 GLN B CA 1
ATOM 4122 C C . GLN B 1 212 ? -11.281 0.359 12.367 1 98 212 GLN B C 1
ATOM 4124 O O . GLN B 1 212 ? -11.734 -0.61 11.758 1 98 212 GLN B O 1
ATOM 4129 N N . ALA B 1 213 ? -10.984 0.356 13.633 1 97.88 213 ALA B N 1
ATOM 4130 C CA . ALA B 1 213 ? -11.234 -0.833 14.445 1 97.88 213 ALA B CA 1
ATOM 4131 C C . ALA B 1 213 ? -12.711 -1.212 14.422 1 97.88 213 ALA B C 1
ATOM 4133 O O . ALA B 1 213 ? -13.055 -2.395 14.359 1 97.88 213 ALA B O 1
ATOM 4134 N N . CYS B 1 214 ? -13.539 -0.192 14.547 1 98.38 214 CYS B N 1
ATOM 4135 C CA . CYS B 1 214 ? -14.984 -0.431 14.516 1 98.38 214 CYS B CA 1
ATOM 4136 C C . CYS B 1 214 ? -15.383 -1.123 13.219 1 98.38 214 CYS B C 1
ATOM 4138 O O . CYS B 1 214 ? -16.172 -2.078 13.234 1 98.38 214 CYS B O 1
ATOM 4140 N N . ILE B 1 215 ? -14.883 -0.655 12.133 1 98.5 215 ILE B N 1
ATOM 4141 C CA . ILE B 1 215 ? -15.219 -1.219 10.828 1 98.5 215 ILE B CA 1
ATOM 4142 C C . ILE B 1 215 ? -14.727 -2.66 10.75 1 98.5 215 ILE B C 1
ATOM 4144 O O . ILE B 1 215 ? -15.469 -3.559 10.344 1 98.5 215 ILE B O 1
ATOM 4148 N N . LEU B 1 216 ? -13.508 -2.902 11.164 1 98.44 216 LEU B N 1
ATOM 4149 C CA . LEU B 1 216 ? -12.938 -4.242 11.102 1 98.44 216 LEU B CA 1
ATOM 4150 C C . LEU B 1 216 ? -13.703 -5.203 12.008 1 98.44 216 LEU B C 1
ATOM 4152 O O . LEU B 1 216 ? -13.914 -6.363 11.648 1 98.44 216 LEU B O 1
ATOM 4156 N N . GLU B 1 217 ? -14.078 -4.695 13.133 1 97.88 217 GLU B N 1
ATOM 4157 C CA . GLU B 1 217 ? -14.82 -5.523 14.078 1 97.88 217 GLU B CA 1
ATOM 4158 C C . GLU B 1 217 ? -16.172 -5.938 13.5 1 97.88 217 GLU B C 1
ATOM 4160 O O . GLU B 1 217 ? -16.578 -7.098 13.617 1 97.88 217 GLU B O 1
ATOM 4165 N N . LYS B 1 218 ? -16.812 -4.996 12.875 1 97.5 218 LYS B N 1
ATOM 4166 C CA . LYS B 1 218 ? -18.156 -5.297 12.367 1 97.5 218 LYS B CA 1
ATOM 4167 C C . LYS B 1 218 ? -18.078 -6.035 11.039 1 97.5 218 LYS B C 1
ATOM 4169 O O . LYS B 1 218 ? -19.062 -6.648 10.609 1 97.5 218 LYS B O 1
ATOM 4174 N N . PHE B 1 219 ? -16.984 -6.027 10.422 1 98.56 219 PHE B N 1
ATOM 4175 C CA . PHE B 1 219 ? -16.75 -6.809 9.211 1 98.56 219 PHE B CA 1
ATOM 4176 C C . PHE B 1 219 ? -16.406 -8.25 9.555 1 98.56 219 PHE B C 1
ATOM 4178 O O . PHE B 1 219 ? -17 -9.188 9.031 1 98.56 219 PHE B O 1
ATOM 4185 N N . ALA B 1 220 ? -15.43 -8.445 10.438 1 98.31 220 ALA B N 1
ATOM 4186 C CA . ALA B 1 220 ? -14.836 -9.758 10.695 1 98.31 220 ALA B CA 1
ATOM 4187 C C . ALA B 1 220 ? -15.508 -10.438 11.883 1 98.31 220 ALA B C 1
ATOM 4189 O O . ALA B 1 220 ? -15.719 -11.656 11.867 1 98.31 220 ALA B O 1
ATOM 4190 N N . GLY B 1 221 ? -15.758 -9.641 12.945 1 97.31 221 GLY B N 1
ATOM 4191 C CA . GLY B 1 221 ? -16.312 -10.211 14.164 1 97.31 221 GLY B CA 1
ATOM 4192 C C . GLY B 1 221 ? -15.281 -10.883 15.039 1 97.31 221 GLY B C 1
ATOM 4193 O O . GLY B 1 221 ? -14.086 -10.633 14.898 1 97.31 221 GLY B O 1
ATOM 4194 N N . PRO B 1 222 ? -15.773 -11.68 16.031 1 96.38 222 PRO B N 1
ATOM 4195 C CA . PRO B 1 222 ? -14.844 -12.398 16.906 1 96.38 222 PRO B CA 1
ATOM 4196 C C . PRO B 1 222 ? -13.922 -13.336 16.141 1 96.38 222 PRO B C 1
ATOM 4198 O O . PRO B 1 222 ? -14.367 -14.039 15.227 1 96.38 222 PRO B O 1
ATOM 4201 N N . PRO B 1 223 ? -12.719 -13.398 16.453 1 95.81 223 PRO B N 1
ATOM 4202 C CA . PRO B 1 223 ? -11.703 -14.094 15.664 1 95.81 223 PRO B CA 1
ATOM 4203 C C . PRO B 1 223 ? -12.047 -15.555 15.414 1 95.81 223 PRO B C 1
ATOM 4205 O O . PRO B 1 223 ? -11.82 -16.062 14.312 1 95.81 223 PRO B O 1
ATOM 4208 N N . ALA B 1 224 ? -12.578 -16.203 16.375 1 94 224 ALA B N 1
ATOM 4209 C CA . ALA B 1 224 ? -12.812 -17.641 16.234 1 94 224 ALA B CA 1
ATOM 4210 C C . ALA B 1 224 ? -14.055 -17.922 15.391 1 94 224 ALA B C 1
ATOM 4212 O O . ALA B 1 224 ? -14.031 -18.781 14.508 1 94 224 ALA B O 1
ATOM 4213 N N . GLU B 1 225 ? -15.102 -17.078 15.625 1 95.19 225 GLU B N 1
ATOM 4214 C CA . GLU B 1 225 ? -16.406 -17.453 15.078 1 95.19 225 GLU B CA 1
ATOM 4215 C C . GLU B 1 225 ? -16.781 -16.562 13.891 1 95.19 225 GLU B C 1
ATOM 4217 O O . GLU B 1 225 ? -17.5 -16.984 13 1 95.19 225 GLU B O 1
ATOM 4222 N N . GLY B 1 226 ? -16.312 -15.391 13.945 1 96.56 226 GLY B N 1
ATOM 4223 C CA . GLY B 1 226 ? -16.766 -14.414 12.961 1 96.56 226 GLY B CA 1
ATOM 4224 C C . GLY B 1 226 ? -18.156 -13.891 13.227 1 96.56 226 GLY B C 1
ATOM 4225 O O . GLY B 1 226 ? -18.688 -14.047 14.336 1 96.56 226 GLY B O 1
ATOM 4226 N N . ILE B 1 227 ? -18.641 -13.117 12.273 1 97.25 227 ILE B N 1
ATOM 4227 C CA . ILE B 1 227 ? -19.984 -12.547 12.375 1 97.25 227 ILE B CA 1
ATOM 4228 C C . ILE B 1 227 ? -20.672 -12.609 11.016 1 97.25 227 ILE B C 1
ATOM 4230 O O . ILE B 1 227 ? -20.062 -12.32 9.984 1 97.25 227 ILE B O 1
ATOM 4234 N N . PRO B 1 228 ? -21.906 -13.047 11.031 1 97.06 228 PRO B N 1
ATOM 4235 C CA . PRO B 1 228 ? -22.625 -13.125 9.75 1 97.06 228 PRO B CA 1
ATOM 4236 C C . PRO B 1 228 ? -22.875 -11.75 9.133 1 97.06 228 PRO B C 1
ATOM 4238 O O . PRO B 1 228 ? -23.172 -10.789 9.852 1 97.06 228 PRO B O 1
ATOM 4241 N N . SER B 1 229 ? -22.734 -11.617 7.852 1 97.38 229 SER B N 1
ATOM 4242 C CA . SER B 1 229 ? -23.125 -10.477 7.039 1 97.38 229 SER B CA 1
ATOM 4243 C C . SER B 1 229 ? -24.25 -10.852 6.07 1 97.38 229 SER B C 1
ATOM 4245 O O . SER B 1 229 ? -23.984 -11.383 4.988 1 97.38 229 SER B O 1
ATOM 4247 N N . PRO B 1 230 ? -25.438 -10.602 6.422 1 95.25 230 PRO B N 1
ATOM 4248 C CA . PRO B 1 230 ? -26.531 -10.945 5.504 1 95.25 230 PRO B CA 1
ATOM 4249 C C . PRO B 1 230 ? -26.547 -10.078 4.25 1 95.25 230 PRO B C 1
ATOM 4251 O O . PRO B 1 230 ? -27.125 -10.461 3.234 1 95.25 230 PRO B O 1
ATOM 4254 N N . SER B 1 231 ? -26 -8.883 4.355 1 91.62 231 SER B N 1
ATOM 4255 C CA . SER B 1 231 ? -25.781 -7.973 3.234 1 91.62 231 SER B CA 1
ATOM 4256 C C . SER B 1 231 ? -24.672 -6.969 3.537 1 91.62 231 SER B C 1
ATOM 4258 O O . SER B 1 231 ? -24.344 -6.73 4.703 1 91.62 231 SER B O 1
ATOM 4260 N N . VAL B 1 232 ? -24.094 -6.441 2.482 1 93.38 232 VAL B N 1
ATOM 4261 C CA . VAL B 1 232 ? -23.109 -5.379 2.643 1 93.38 232 VAL B CA 1
ATOM 4262 C C . VAL B 1 232 ? -23.734 -4.18 3.338 1 93.38 232 VAL B C 1
ATOM 4264 O O . VAL B 1 232 ? -23.109 -3.531 4.18 1 93.38 232 VAL B O 1
ATOM 4267 N N . GLN B 1 233 ? -25.016 -3.928 3.041 1 93 233 GLN B N 1
ATOM 4268 C CA . GLN B 1 233 ? -25.766 -2.83 3.648 1 93 233 GLN B CA 1
ATOM 4269 C C . GLN B 1 233 ? -25.812 -2.971 5.168 1 93 233 GLN B C 1
ATOM 4271 O O . GLN B 1 233 ? -25.578 -2.004 5.895 1 93 233 GLN B O 1
ATOM 4276 N N . TYR B 1 234 ? -26.047 -4.16 5.551 1 94.19 234 TYR B N 1
ATOM 4277 C CA . TYR B 1 234 ? -26.172 -4.426 6.977 1 94.19 234 TYR B CA 1
ATOM 4278 C C . TYR B 1 234 ? -24.844 -4.203 7.691 1 94.19 234 TYR B C 1
ATOM 4280 O O . TYR B 1 234 ? -24.797 -3.518 8.719 1 94.19 234 TYR B O 1
ATOM 4288 N N . THR B 1 235 ? -23.828 -4.793 7.191 1 96.25 235 THR B N 1
ATOM 4289 C CA . THR B 1 235 ? -22.5 -4.676 7.781 1 96.25 235 THR B CA 1
ATOM 4290 C C . THR B 1 235 ? -22.062 -3.217 7.82 1 96.25 235 THR B C 1
ATOM 4292 O O . THR B 1 235 ? -21.531 -2.75 8.836 1 96.25 235 THR B O 1
ATOM 4295 N N . LEU B 1 236 ? -22.281 -2.521 6.691 1 96.44 236 LEU B N 1
ATOM 4296 C CA . LEU B 1 236 ? -21.938 -1.107 6.578 1 96.44 236 LEU B CA 1
ATOM 4297 C C . LEU B 1 236 ? -22.656 -0.283 7.633 1 96.44 236 LEU B C 1
ATOM 4299 O O . LEU B 1 236 ? -22.047 0.534 8.32 1 96.44 236 LEU B O 1
ATOM 4303 N N . TYR B 1 237 ? -23.875 -0.493 7.777 1 94.81 237 TYR B N 1
ATOM 4304 C CA . TYR B 1 237 ? -24.688 0.247 8.734 1 94.81 237 TYR B CA 1
ATOM 4305 C C . TYR B 1 237 ? -24.203 -0.008 10.164 1 94.81 237 TYR B C 1
ATOM 4307 O O . TYR B 1 237 ? -24.062 0.928 10.953 1 94.81 237 TYR B O 1
ATOM 4315 N N . ARG B 1 238 ? -23.969 -1.252 10.461 1 96.88 238 ARG B N 1
ATOM 4316 C CA . ARG B 1 238 ? -23.531 -1.607 11.805 1 96.88 238 ARG B CA 1
ATOM 4317 C C . ARG B 1 238 ? -22.188 -0.966 12.117 1 96.88 238 ARG B C 1
ATOM 4319 O O . ARG B 1 238 ? -21.953 -0.527 13.25 1 96.88 238 ARG B O 1
ATOM 4326 N N . ALA B 1 239 ? -21.344 -0.944 11.172 1 98.12 239 ALA B N 1
ATOM 4327 C CA . ALA B 1 239 ? -20.031 -0.326 11.367 1 98.12 239 ALA B CA 1
ATOM 4328 C C . ALA B 1 239 ? -20.156 1.17 11.633 1 98.12 239 ALA B C 1
ATOM 4330 O O . ALA B 1 239 ? -19.547 1.699 12.562 1 98.12 239 ALA B O 1
ATOM 4331 N N . ALA B 1 240 ? -20.984 1.822 10.805 1 97 240 ALA B N 1
ATOM 4332 C CA . ALA B 1 240 ? -21.188 3.258 10.969 1 97 240 ALA B CA 1
ATOM 4333 C C . ALA B 1 240 ? -21.797 3.566 12.336 1 97 240 ALA B C 1
ATOM 4335 O O . ALA B 1 240 ? -21.359 4.496 13.023 1 97 240 ALA B O 1
ATOM 4336 N N . GLU B 1 241 ? -22.75 2.773 12.672 1 96.94 241 GLU B N 1
ATOM 4337 C CA . GLU B 1 241 ? -23.406 2.936 13.969 1 96.94 241 GLU B CA 1
ATOM 4338 C C . GLU B 1 241 ? -22.406 2.762 15.109 1 96.94 241 GLU B C 1
ATOM 4340 O O . GLU B 1 241 ? -22.406 3.533 16.062 1 96.94 241 GLU B O 1
ATOM 4345 N N . TYR B 1 242 ? -21.594 1.76 14.945 1 98.19 242 TYR B N 1
ATOM 4346 C CA . TYR B 1 242 ? -20.625 1.444 15.992 1 98.19 242 TYR B CA 1
ATOM 4347 C C . TYR B 1 242 ? -19.594 2.564 16.141 1 98.19 242 TYR B C 1
ATOM 4349 O O . TYR B 1 242 ? -19.156 2.871 17.25 1 98.19 242 TYR B O 1
ATOM 4357 N N . ILE B 1 243 ? -19.188 3.234 15.07 1 98.25 243 ILE B N 1
ATOM 4358 C CA . ILE B 1 243 ? -18.281 4.379 15.125 1 98.25 243 ILE B CA 1
ATOM 4359 C C . ILE B 1 243 ? -18.922 5.504 15.93 1 98.25 243 ILE B C 1
ATOM 4361 O O . ILE B 1 243 ? -18.266 6.102 16.797 1 98.25 243 ILE B O 1
ATOM 4365 N N . LEU B 1 244 ? -20.188 5.777 15.656 1 97.31 244 LEU B N 1
ATOM 4366 C CA . LEU B 1 244 ? -20.891 6.82 16.391 1 97.31 244 LEU B CA 1
ATOM 4367 C C . LEU B 1 244 ? -21 6.473 17.859 1 97.31 244 LEU B C 1
ATOM 4369 O O . LEU B 1 244 ? -20.859 7.344 18.719 1 97.31 244 LEU B O 1
ATOM 4373 N N . GLU B 1 245 ? -21.234 5.223 18.141 1 97.5 245 GLU B N 1
ATOM 4374 C CA . GLU B 1 245 ? -21.375 4.766 19.516 1 97.5 245 GLU B CA 1
ATOM 4375 C C . GLU B 1 245 ? -20.062 4.918 20.297 1 97.5 245 GLU B C 1
ATOM 4377 O O . GLU B 1 245 ? -20.062 5.387 21.438 1 97.5 245 GLU B O 1
ATOM 4382 N N . LYS B 1 246 ? -18.984 4.609 19.703 1 98 246 LYS B N 1
ATOM 4383 C CA . LYS B 1 246 ? -17.703 4.527 20.391 1 98 246 LYS B CA 1
ATOM 4384 C C . LYS B 1 246 ? -17.016 5.887 20.438 1 98 246 LYS B C 1
ATOM 4386 O O . LYS B 1 246 ? -16.078 6.09 21.219 1 98 246 LYS B O 1
ATOM 4391 N N . ASN B 1 247 ? -17.484 6.809 19.609 1 97.94 247 ASN B N 1
ATOM 4392 C CA . ASN B 1 247 ? -16.844 8.117 19.5 1 97.94 247 ASN B CA 1
ATOM 4393 C C . ASN B 1 247 ? -17.859 9.25 19.656 1 97.94 247 ASN B C 1
ATOM 4395 O O . ASN B 1 247 ? -18.391 9.75 18.656 1 97.94 247 ASN B O 1
ATOM 4399 N N . PRO B 1 248 ? -18.078 9.742 20.844 1 96.44 248 PRO B N 1
ATOM 4400 C CA . PRO B 1 248 ? -19.094 10.773 21.094 1 96.44 248 PRO B CA 1
ATOM 4401 C C . PRO B 1 248 ? -18.781 12.086 20.359 1 96.44 248 PRO B C 1
ATOM 4403 O O . PRO B 1 248 ? -19.688 12.883 20.109 1 96.44 248 PRO B O 1
ATOM 4406 N N . GLU B 1 249 ? -17.562 12.289 19.969 1 96.31 249 GLU B N 1
ATOM 4407 C CA . GLU B 1 249 ? -17.141 13.508 19.297 1 96.31 249 GLU B CA 1
ATOM 4408 C C . GLU B 1 249 ? -17.609 13.516 17.844 1 96.31 249 GLU B C 1
ATOM 4410 O O . GLU B 1 249 ? -17.594 14.562 17.188 1 96.31 249 GLU B O 1
ATOM 4415 N N . VAL B 1 250 ? -17.953 12.344 17.312 1 97.44 250 VAL B N 1
ATOM 4416 C CA . VAL B 1 250 ? -18.312 12.211 15.906 1 97.44 250 VAL B CA 1
ATOM 4417 C C . VAL B 1 250 ? -19.797 12.516 15.719 1 97.44 250 VAL B C 1
ATOM 4419 O O . VAL B 1 250 ? -20.641 11.961 16.422 1 97.44 250 VAL B O 1
ATOM 4422 N N . LEU B 1 251 ? -20.109 13.383 14.734 1 96.38 251 LEU B N 1
ATOM 4423 C CA . LEU B 1 251 ? -21.469 13.844 14.492 1 96.38 251 LEU B CA 1
ATOM 4424 C C . LEU B 1 251 ? -22.109 13.086 13.344 1 96.38 251 LEU B C 1
ATOM 4426 O O . LEU B 1 251 ? -23.328 12.898 13.32 1 96.38 251 LEU B O 1
ATOM 4430 N N . GLU B 1 252 ? -21.312 12.758 12.422 1 97.19 252 GLU B N 1
ATOM 4431 C CA . GLU B 1 252 ? -21.75 12.156 11.172 1 97.19 252 GLU B CA 1
ATOM 4432 C C . GLU B 1 252 ? -20.688 11.211 10.617 1 97.19 252 GLU B C 1
ATOM 4434 O O . GLU B 1 252 ? -19.5 11.508 10.672 1 97.19 252 GLU B O 1
ATOM 4439 N N . VAL B 1 253 ? -21.141 10.062 10.117 1 98.12 253 VAL B N 1
ATOM 4440 C CA . VAL B 1 253 ? -20.234 9.086 9.516 1 98.12 253 VAL B CA 1
ATOM 4441 C C . VAL B 1 253 ? -20.734 8.688 8.133 1 98.12 253 VAL B C 1
ATOM 4443 O O . VAL B 1 253 ? -21.922 8.414 7.957 1 98.12 253 VAL B O 1
ATOM 4446 N N . ARG B 1 254 ? -19.875 8.703 7.172 1 98 254 ARG B N 1
ATOM 4447 C CA . ARG B 1 254 ? -20.141 8.164 5.844 1 98 254 ARG B CA 1
ATOM 4448 C C . ARG B 1 254 ? -19.203 7 5.531 1 98 254 ARG B C 1
ATOM 4450 O O . ARG B 1 254 ? -17.984 7.102 5.719 1 98 254 ARG B O 1
ATOM 4457 N N . ILE B 1 255 ? -19.766 5.883 5.105 1 97.62 255 ILE B N 1
ATOM 4458 C CA . ILE B 1 255 ? -18.984 4.734 4.684 1 97.62 255 ILE B CA 1
ATOM 4459 C C . ILE B 1 255 ? -19.375 4.324 3.268 1 97.62 255 ILE B C 1
ATOM 4461 O O . ILE B 1 255 ? -20.562 4.359 2.914 1 97.62 255 ILE B O 1
ATOM 4465 N N . VAL B 1 256 ? -18.422 4.055 2.418 1 96.44 256 VAL B N 1
ATOM 4466 C CA . VAL B 1 256 ? -18.578 3.49 1.082 1 96.44 256 VAL B CA 1
ATOM 4467 C C . VAL B 1 256 ? -17.875 2.139 1.007 1 96.44 256 VAL B C 1
ATOM 4469 O O . VAL B 1 256 ? -16.719 2.014 1.404 1 96.44 256 VAL B O 1
ATOM 4472 N N . MET B 1 257 ? -18.594 1.121 0.52 1 95.06 257 MET B N 1
ATOM 4473 C CA . MET B 1 257 ? -18.047 -0.222 0.372 1 95.06 257 MET B CA 1
ATOM 4474 C C . MET B 1 257 ? -18.297 -0.766 -1.029 1 95.06 257 MET B C 1
ATOM 4476 O O . MET B 1 257 ? -19.281 -1.467 -1.256 1 95.06 257 MET B O 1
ATOM 4480 N N . PRO B 1 258 ? -17.438 -0.467 -1.926 1 93.81 258 PRO B N 1
ATOM 4481 C CA . PRO B 1 258 ? -17.547 -1.138 -3.223 1 93.81 258 PRO B CA 1
ATOM 4482 C C . PRO B 1 258 ? -17.109 -2.6 -3.172 1 93.81 258 PRO B C 1
ATOM 4484 O O . PRO B 1 258 ? -16.078 -2.914 -2.584 1 93.81 258 PRO B O 1
ATOM 4487 N N . ASN B 1 259 ? -17.828 -3.457 -3.822 1 91.25 259 ASN B N 1
ATOM 4488 C CA . ASN B 1 259 ? -17.531 -4.883 -3.779 1 91.25 259 ASN B CA 1
ATOM 4489 C C . ASN B 1 259 ? -16.344 -5.234 -4.688 1 91.25 259 ASN B C 1
ATOM 4491 O O . ASN B 1 259 ? -16.219 -4.68 -5.781 1 91.25 259 ASN B O 1
ATOM 4495 N N . LYS B 1 260 ? -15.539 -6.086 -4.215 1 93.75 260 LYS B N 1
ATOM 4496 C CA . LYS B 1 260 ? -14.617 -6.863 -5.035 1 93.75 260 LYS B CA 1
ATOM 4497 C C . LYS B 1 260 ? -15.133 -8.289 -5.242 1 93.75 260 LYS B C 1
ATOM 4499 O O . LYS B 1 260 ? -15.32 -9.031 -4.277 1 93.75 260 LYS B O 1
ATOM 4504 N N . HIS B 1 261 ? -15.258 -8.633 -6.504 1 92.94 261 HIS B N 1
ATOM 4505 C CA . HIS B 1 261 ? -15.914 -9.906 -6.781 1 92.94 261 HIS B CA 1
ATOM 4506 C C . HIS B 1 261 ? -14.891 -10.992 -7.09 1 92.94 261 HIS B C 1
ATOM 4508 O O . HIS B 1 261 ? -13.852 -10.727 -7.695 1 92.94 261 HIS B O 1
ATOM 4514 N N . TYR B 1 262 ? -15.242 -12.195 -6.637 1 95.5 262 TYR B N 1
ATOM 4515 C CA . TYR B 1 262 ? -14.531 -13.438 -6.91 1 95.5 262 TYR B CA 1
ATOM 4516 C C . TYR B 1 262 ? -15.484 -14.5 -7.441 1 95.5 262 TYR B C 1
ATOM 4518 O O . TYR B 1 262 ? -16.328 -15.016 -6.703 1 95.5 262 TYR B O 1
ATOM 4526 N N . PHE B 1 263 ? -15.32 -14.898 -8.664 1 93.31 263 PHE B N 1
ATOM 4527 C CA . PHE B 1 263 ? -16.203 -15.922 -9.227 1 93.31 263 PHE B CA 1
ATOM 4528 C C . PHE B 1 263 ? -15.531 -17.281 -9.18 1 93.31 263 PHE B C 1
ATOM 4530 O O . PHE B 1 263 ? -14.336 -17.422 -9.469 1 93.31 263 PHE B O 1
ATOM 4537 N N . PRO B 1 264 ? -16.344 -18.25 -8.766 1 93.38 264 PRO B N 1
ATOM 4538 C CA . PRO B 1 264 ? -15.742 -19.578 -8.812 1 93.38 264 PRO B CA 1
ATOM 4539 C C . PRO B 1 264 ? -15.336 -20 -10.227 1 93.38 264 PRO B C 1
ATOM 4541 O O . PRO B 1 264 ? -16.062 -19.703 -11.188 1 93.38 264 PRO B O 1
ATOM 4544 N N . PHE B 1 265 ? -14.164 -20.531 -10.336 1 94.31 265 PHE B N 1
ATOM 4545 C CA . PHE B 1 265 ? -13.773 -21.094 -11.625 1 94.31 265 PHE B CA 1
ATOM 4546 C C . PHE B 1 265 ? -14.703 -22.25 -12.016 1 94.31 265 PHE B C 1
ATOM 4548 O O . PHE B 1 265 ? -14.969 -23.141 -11.211 1 94.31 265 PHE B O 1
ATOM 4555 N N . ASP B 1 266 ? -15.234 -22.234 -13.211 1 93.06 266 ASP B N 1
ATOM 4556 C CA . ASP B 1 266 ? -16.172 -23.234 -13.695 1 93.06 266 ASP B CA 1
ATOM 4557 C C . ASP B 1 266 ? -15.438 -24.484 -14.172 1 93.06 266 ASP B C 1
ATOM 4559 O O . ASP B 1 266 ? -14.82 -24.484 -15.234 1 93.06 266 ASP B O 1
ATOM 4563 N N . LEU B 1 267 ? -15.562 -25.516 -13.422 1 93 267 LEU B N 1
ATOM 4564 C CA . LEU B 1 267 ? -14.852 -26.75 -13.711 1 93 267 LEU B CA 1
ATOM 4565 C C . LEU B 1 267 ? -15.695 -27.672 -14.594 1 93 267 LEU B C 1
ATOM 4567 O O . LEU B 1 267 ? -15.211 -28.688 -15.078 1 93 267 LEU B O 1
ATOM 4571 N N . SER B 1 268 ? -16.875 -27.297 -14.867 1 90.56 268 SER B N 1
ATOM 4572 C CA . SER B 1 268 ? -17.828 -28.203 -15.523 1 90.56 268 SER B CA 1
ATOM 4573 C C . SER B 1 268 ? -17.438 -28.438 -16.984 1 90.56 268 SER B C 1
ATOM 4575 O O . SER B 1 268 ? -17.891 -29.422 -17.578 1 90.56 268 SER B O 1
ATOM 4577 N N . LYS B 1 269 ? -16.641 -27.562 -17.484 1 89.94 269 LYS B N 1
ATOM 4578 C CA . LYS B 1 269 ? -16.281 -27.656 -18.906 1 89.94 269 LYS B CA 1
ATOM 4579 C C . LYS B 1 269 ? -15.102 -28.609 -19.109 1 89.94 269 LYS B C 1
ATOM 4581 O O . LYS B 1 269 ? -14.703 -28.859 -20.25 1 89.94 269 LYS B O 1
ATOM 4586 N N . PHE B 1 270 ? -14.586 -29.156 -18.031 1 92.44 270 PHE B N 1
ATOM 4587 C CA . PHE B 1 270 ? -13.383 -29.984 -18.125 1 92.44 270 PHE B CA 1
ATOM 4588 C C . PHE B 1 270 ? -13.688 -31.438 -17.812 1 92.44 270 PHE B C 1
ATOM 4590 O O . PHE B 1 270 ? -14.594 -31.719 -17.016 1 92.44 270 PHE B O 1
ATOM 4597 N N . PRO B 1 271 ? -12.938 -32.312 -18.391 1 91.06 271 PRO B N 1
ATOM 4598 C CA . PRO B 1 271 ? -13.188 -33.719 -18.141 1 91.06 271 PRO B CA 1
ATOM 4599 C C . PRO B 1 271 ? -12.992 -34.094 -16.672 1 91.06 271 PRO B C 1
ATOM 4601 O O . PRO B 1 271 ? -12.102 -33.562 -16.016 1 91.06 271 PRO B O 1
ATOM 4604 N N . GLU B 1 272 ? -13.727 -35.062 -16.25 1 87.12 272 GLU B N 1
ATOM 4605 C CA . GLU B 1 272 ? -13.742 -35.5 -14.859 1 87.12 272 GLU B CA 1
ATOM 4606 C C . GLU B 1 272 ? -12.367 -36 -14.422 1 87.12 272 GLU B C 1
ATOM 4608 O O . GLU B 1 272 ? -11.961 -35.781 -13.281 1 87.12 272 GLU B O 1
ATOM 4613 N N . HIS B 1 273 ? -11.75 -36.625 -15.336 1 86.56 273 HIS B N 1
ATOM 4614 C CA . HIS B 1 273 ? -10.461 -37.188 -14.977 1 86.56 273 HIS B CA 1
ATOM 4615 C C . HIS B 1 273 ? -9.438 -36.094 -14.695 1 86.56 273 HIS B C 1
ATOM 4617 O O . HIS B 1 273 ? -8.453 -36.312 -13.984 1 86.56 273 HIS B O 1
ATOM 4623 N N . LEU B 1 274 ? -9.758 -34.969 -15.273 1 87.44 274 LEU B N 1
ATOM 4624 C CA . LEU B 1 274 ? -8.852 -33.812 -15.094 1 87.44 274 LEU B CA 1
ATOM 4625 C C . LEU B 1 274 ? -9.133 -33.094 -13.781 1 87.44 274 LEU B C 1
ATOM 4627 O O . LEU B 1 274 ? -8.203 -32.719 -13.078 1 87.44 274 LEU B O 1
ATOM 4631 N N . VAL B 1 275 ? -10.367 -32.875 -13.398 1 87.69 275 VAL B N 1
ATOM 4632 C CA . VAL B 1 275 ? -10.695 -32 -12.281 1 87.69 275 VAL B CA 1
ATOM 4633 C C . VAL B 1 275 ? -11.18 -32.844 -11.094 1 87.69 275 VAL B C 1
ATOM 4635 O O . VAL B 1 275 ? -11.312 -32.312 -9.977 1 87.69 275 VAL B O 1
ATOM 4638 N N . GLN B 1 276 ? -11.273 -34.125 -11.094 1 81.38 276 GLN B N 1
ATOM 4639 C CA . GLN B 1 276 ? -11.703 -35.094 -10.078 1 81.38 276 GLN B CA 1
ATOM 4640 C C . GLN B 1 276 ? -13.141 -34.812 -9.641 1 81.38 276 GLN B C 1
ATOM 4642 O O . GLN B 1 276 ? -13.93 -35.719 -9.445 1 81.38 276 GLN B O 1
ATOM 4647 N N . SER B 1 277 ? -13.5 -33.562 -9.391 1 83 277 SER B N 1
ATOM 4648 C CA . SER B 1 277 ? -14.852 -33.125 -9.055 1 83 277 SER B CA 1
ATOM 4649 C C . SER B 1 277 ? -15.195 -31.797 -9.719 1 83 277 SER B C 1
ATOM 4651 O O . SER B 1 277 ? -14.336 -30.922 -9.859 1 83 277 SER B O 1
ATOM 4653 N N . GLU B 1 278 ? -16.406 -31.719 -9.984 1 82.75 278 GLU B N 1
ATOM 4654 C CA . GLU B 1 278 ? -16.891 -30.469 -10.562 1 82.75 278 GLU B CA 1
ATOM 4655 C C . GLU B 1 278 ? -17.141 -29.422 -9.492 1 82.75 278 GLU B C 1
ATOM 4657 O O . GLU B 1 278 ? -17.297 -28.234 -9.797 1 82.75 278 GLU B O 1
ATOM 4662 N N . GLU B 1 279 ? -17.188 -29.891 -8.359 1 85.88 279 GLU B N 1
ATOM 4663 C CA . GLU B 1 279 ? -17.391 -28.938 -7.262 1 85.88 279 GLU B CA 1
ATOM 4664 C C . GLU B 1 279 ? -16.141 -28.125 -6.996 1 85.88 279 GLU B C 1
ATOM 4666 O O . GLU B 1 279 ? -15.031 -28.656 -6.945 1 85.88 279 GLU B O 1
ATOM 4671 N N . ASN B 1 280 ? -16.391 -26.812 -7.055 1 89.88 280 ASN B N 1
ATOM 4672 C CA . ASN B 1 280 ? -15.289 -25.891 -6.773 1 89.88 280 ASN B CA 1
ATOM 4673 C C . ASN B 1 280 ? -15.578 -25.031 -5.555 1 89.88 280 ASN B C 1
ATOM 4675 O O . ASN B 1 280 ? -16.562 -24.281 -5.535 1 89.88 280 ASN B O 1
ATOM 4679 N N . SER B 1 281 ? -14.75 -25.109 -4.555 1 88.94 281 SER B N 1
ATOM 4680 C CA . SER B 1 281 ? -14.867 -24.25 -3.387 1 88.94 281 SER B CA 1
ATOM 4681 C C . SER B 1 281 ? -13.539 -23.578 -3.053 1 88.94 281 SER B C 1
ATOM 4683 O O . SER B 1 281 ? -13.438 -22.859 -2.064 1 88.94 281 SER B O 1
ATOM 4685 N N . ASP B 1 282 ? -12.594 -23.75 -4.008 1 92.94 282 ASP B N 1
ATOM 4686 C CA . ASP B 1 282 ? -11.266 -23.344 -3.553 1 92.94 282 ASP B CA 1
ATOM 4687 C C . ASP B 1 282 ? -10.617 -22.375 -4.535 1 92.94 282 ASP B C 1
ATOM 4689 O O . ASP B 1 282 ? -9.68 -21.656 -4.18 1 92.94 282 ASP B O 1
ATOM 4693 N N . VAL B 1 283 ? -11.062 -22.438 -5.789 1 96.12 283 VAL B N 1
ATOM 4694 C CA . VAL B 1 283 ? -10.406 -21.609 -6.801 1 96.12 283 VAL B CA 1
ATOM 4695 C C . VAL B 1 283 ? -11.383 -20.578 -7.34 1 96.12 283 VAL B C 1
ATOM 4697 O O . VAL B 1 283 ? -12.43 -20.922 -7.895 1 96.12 283 VAL B O 1
ATOM 4700 N N . PHE B 1 284 ? -11.031 -19.297 -7.238 1 97.25 284 PHE B N 1
ATOM 4701 C CA . PHE B 1 284 ? -11.906 -18.203 -7.629 1 97.25 284 PHE B CA 1
ATOM 4702 C C . PHE B 1 284 ? -11.188 -17.234 -8.562 1 97.25 284 PHE B C 1
ATOM 4704 O O . PHE B 1 284 ? -9.961 -17.125 -8.516 1 97.25 284 PHE B O 1
ATOM 4711 N N . LEU B 1 285 ? -11.922 -16.578 -9.43 1 95.31 285 LEU B N 1
ATOM 4712 C CA . LEU B 1 285 ? -11.445 -15.57 -10.367 1 95.31 285 LEU B CA 1
ATOM 4713 C C . LEU B 1 285 ? -11.758 -14.172 -9.859 1 95.31 285 LEU B C 1
ATOM 4715 O O . LEU B 1 285 ? -12.914 -13.742 -9.867 1 95.31 285 LEU B O 1
ATOM 4719 N N . PRO B 1 286 ? -10.688 -13.484 -9.414 1 95.5 286 PRO B N 1
ATOM 4720 C CA . PRO B 1 286 ? -10.93 -12.094 -9.031 1 95.5 286 PRO B CA 1
ATOM 4721 C C . PRO B 1 286 ? -11.312 -11.219 -10.227 1 95.5 286 PRO B C 1
ATOM 4723 O O . PRO B 1 286 ? -10.75 -11.367 -11.312 1 95.5 286 PRO B O 1
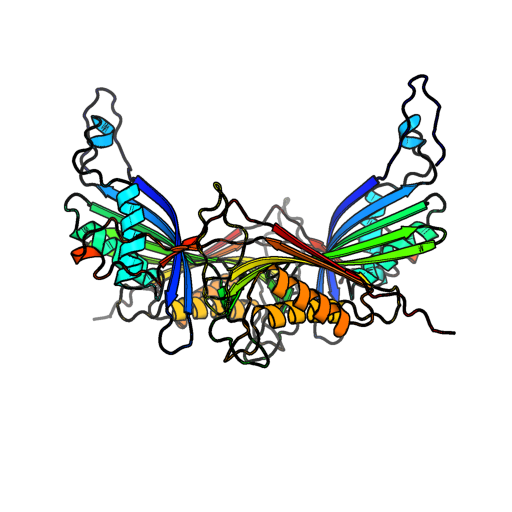ATOM 4726 N N . VAL B 1 287 ? -12.203 -10.312 -9.984 1 90.06 287 VAL B N 1
ATOM 4727 C CA . VAL B 1 287 ? -12.641 -9.406 -11.039 1 90.06 287 VAL B CA 1
ATOM 4728 C C . VAL B 1 287 ? -12.266 -7.973 -10.672 1 90.06 287 VAL B C 1
ATOM 4730 O O . VAL B 1 287 ? -12.492 -7.531 -9.539 1 90.06 287 VAL B O 1
ATOM 4733 N N . ASP B 1 288 ? -11.719 -7.273 -11.641 1 83.19 288 ASP B N 1
ATOM 4734 C CA . ASP B 1 288 ? -11.281 -5.906 -11.375 1 83.19 288 ASP B CA 1
ATOM 4735 C C . ASP B 1 288 ? -12.469 -4.941 -11.406 1 83.19 288 ASP B C 1
ATOM 4737 O O . ASP B 1 288 ? -12.609 -4.098 -10.523 1 83.19 288 ASP B O 1
ATOM 4741 N N . LYS B 1 289 ? -13.266 -4.965 -12.469 1 83.44 289 LYS B N 1
ATOM 4742 C CA . LYS B 1 289 ? -14.422 -4.109 -12.727 1 83.44 289 LYS B CA 1
ATOM 4743 C C . LYS B 1 289 ? -15.547 -4.895 -13.391 1 83.44 289 LYS B C 1
ATOM 4745 O O . LYS B 1 289 ? -15.305 -5.926 -14.023 1 83.44 289 LYS B O 1
ATOM 4750 N N . PRO B 1 290 ? -16.812 -4.508 -13.156 1 75.75 290 PRO B N 1
ATOM 4751 C CA . PRO B 1 290 ? -17.406 -3.436 -12.352 1 75.75 290 PRO B CA 1
ATOM 4752 C C . PRO B 1 290 ? -17.594 -3.83 -10.883 1 75.75 290 PRO B C 1
ATOM 4754 O O . PRO B 1 290 ? -17.453 -5.008 -10.539 1 75.75 290 PRO B O 1
ATOM 4757 N N . SER B 1 291 ? -17.781 -2.809 -10.055 1 80.75 291 SER B N 1
ATOM 4758 C CA . SER B 1 291 ? -18.094 -3.025 -8.648 1 80.75 291 SER B CA 1
ATOM 4759 C C . SER B 1 291 ? -19.375 -2.301 -8.258 1 80.75 291 SER B C 1
ATOM 4761 O O . SER B 1 291 ? -19.625 -1.176 -8.703 1 80.75 291 SER B O 1
ATOM 4763 N N . GLY B 1 292 ? -20.25 -3.037 -7.645 1 75.81 292 GLY B N 1
ATOM 4764 C CA . GLY B 1 292 ? -21.312 -2.33 -6.953 1 75.81 292 GLY B CA 1
ATOM 4765 C C . GLY B 1 292 ? -20.812 -1.456 -5.816 1 75.81 292 GLY B C 1
ATOM 4766 O O . GLY B 1 292 ? -19.828 -1.79 -5.164 1 75.81 292 GLY B O 1
ATOM 4767 N N . SER B 1 293 ? -21.484 -0.318 -5.734 1 87.19 293 SER B N 1
ATOM 4768 C CA . SER B 1 293 ? -21.078 0.579 -4.656 1 87.19 293 SER B CA 1
ATOM 4769 C C . SER B 1 293 ? -22.234 0.854 -3.705 1 87.19 293 SER B C 1
ATOM 4771 O O . SER B 1 293 ? -23.328 1.252 -4.141 1 87.19 293 SER B O 1
ATOM 4773 N N . ILE B 1 294 ? -22.016 0.502 -2.42 1 88.06 294 ILE B N 1
ATOM 4774 C CA . ILE B 1 294 ? -22.969 0.737 -1.344 1 88.06 294 ILE B CA 1
ATOM 4775 C C . ILE B 1 294 ? -22.438 1.827 -0.414 1 88.06 294 ILE B C 1
ATOM 4777 O O . ILE B 1 294 ? -21.266 1.839 -0.068 1 88.06 294 ILE B O 1
ATOM 4781 N N . HIS B 1 295 ? -23.297 2.77 -0.104 1 94.75 295 HIS B N 1
ATOM 4782 C CA . HIS B 1 295 ? -22.891 3.82 0.822 1 94.75 295 HIS B CA 1
ATOM 4783 C C . HIS B 1 295 ? -24.031 4.207 1.753 1 94.75 295 HIS B C 1
ATOM 4785 O O . HIS B 1 295 ? -25.203 3.959 1.443 1 94.75 295 HIS B O 1
ATOM 4791 N N . ALA B 1 296 ? -23.656 4.699 2.893 1 93.88 296 ALA B N 1
ATOM 4792 C CA . ALA B 1 296 ? -24.609 5.32 3.809 1 93.88 296 ALA B CA 1
ATOM 4793 C C . ALA B 1 296 ? -23.953 6.441 4.609 1 93.88 296 ALA B C 1
ATOM 4795 O O . ALA B 1 296 ? -22.734 6.441 4.801 1 93.88 296 ALA B O 1
ATOM 4796 N N . THR B 1 297 ? -24.734 7.355 4.965 1 95.12 297 THR B N 1
ATOM 4797 C CA . THR B 1 297 ? -24.359 8.398 5.914 1 95.12 297 THR B CA 1
ATOM 4798 C C . THR B 1 297 ? -25.281 8.383 7.129 1 95.12 297 THR B C 1
ATOM 4800 O O . THR B 1 297 ? -26.516 8.375 6.984 1 95.12 297 THR B O 1
ATOM 4803 N N . LEU B 1 298 ? -24.688 8.219 8.242 1 94.25 298 LEU B N 1
ATOM 4804 C CA . LEU B 1 298 ? -25.438 8.266 9.5 1 94.25 298 LEU B CA 1
ATOM 4805 C C . LEU B 1 298 ? -25.094 9.523 10.289 1 94.25 298 LEU B C 1
ATOM 4807 O O . LEU B 1 298 ? -23.922 9.93 10.344 1 94.25 298 LEU B O 1
ATOM 4811 N N . GLN B 1 299 ? -26.109 10.125 10.938 1 94.94 299 GLN B N 1
ATOM 4812 C CA . GLN B 1 299 ? -25.922 11.32 11.742 1 94.94 299 GLN B CA 1
ATOM 4813 C C . GLN B 1 299 ? -26.547 11.164 13.125 1 94.94 299 GLN B C 1
ATOM 4815 O O . GLN B 1 299 ? -27.609 10.555 13.266 1 94.94 299 GLN B O 1
ATOM 4820 N N . ARG B 1 300 ? -25.875 11.734 14.164 1 90.56 300 ARG B N 1
ATOM 4821 C CA . ARG B 1 300 ? -26.438 11.797 15.508 1 90.56 300 ARG B CA 1
ATOM 4822 C C . ARG B 1 300 ? -27.672 12.68 15.539 1 90.56 300 ARG B C 1
ATOM 4824 O O . ARG B 1 300 ? -27.703 13.75 14.922 1 90.56 300 ARG B O 1
ATOM 4831 N N . SER B 1 301 ? -28.828 12.031 16.078 1 82.44 301 SER B N 1
ATOM 4832 C CA . SER B 1 301 ? -30.047 12.82 16.203 1 82.44 301 SER B CA 1
ATOM 4833 C C . SER B 1 301 ? -29.875 13.969 17.188 1 82.44 301 SER B C 1
ATOM 4835 O O . SER B 1 301 ? -29.141 13.844 18.172 1 82.44 301 SER B O 1
ATOM 4837 N N . ALA B 1 302 ? -30.234 15.125 16.922 1 64.75 302 ALA B N 1
ATOM 4838 C CA . ALA B 1 302 ? -30.25 16.234 17.875 1 64.75 302 ALA B CA 1
ATOM 4839 C C . ALA B 1 302 ? -31.016 15.852 19.141 1 64.75 302 ALA B C 1
ATOM 4841 O O . ALA B 1 302 ? -32.094 15.281 19.078 1 64.75 302 ALA B O 1
ATOM 4842 N N . ILE B 1 303 ? -30.375 15.359 20.172 1 51.88 303 ILE B N 1
ATOM 4843 C CA . ILE B 1 303 ? -31.109 15.188 21.422 1 51.88 303 ILE B CA 1
ATOM 4844 C C . ILE B 1 303 ? -32.031 16.391 21.656 1 51.88 303 ILE B C 1
ATOM 4846 O O . ILE B 1 303 ? -31.547 17.531 21.75 1 51.88 303 ILE B O 1
ATOM 4850 N N . THR B 1 304 ? -33.156 16.438 21.047 1 44.03 304 THR B N 1
ATOM 4851 C CA . THR B 1 304 ? -34.094 17.391 21.641 1 44.03 304 THR B CA 1
ATOM 4852 C C . THR B 1 304 ? -34.188 17.188 23.141 1 44.03 304 THR B C 1
ATOM 4854 O O . THR B 1 304 ? -34.5 16.094 23.609 1 44.03 304 THR B O 1
ATOM 4857 N N . ALA B 1 305 ? -33.469 17.906 23.938 1 34.66 305 ALA B N 1
ATOM 4858 C CA . ALA B 1 305 ? -33.844 18.047 25.344 1 34.66 305 ALA B CA 1
ATOM 4859 C C . ALA B 1 305 ? -35.312 18.359 25.516 1 34.66 305 ALA B C 1
ATOM 4861 O O . ALA B 1 305 ? -35.812 19.375 24.984 1 34.66 305 ALA B O 1
ATOM 4862 N N . LYS B 1 306 ? -36.156 17.453 25.609 1 37.06 306 LYS B N 1
ATOM 4863 C CA . LYS B 1 306 ? -37.438 17.75 26.234 1 37.06 306 LYS B CA 1
ATOM 4864 C C . LYS B 1 306 ? -37.25 18.625 27.469 1 37.06 306 LYS B C 1
ATOM 4866 O O . LYS B 1 306 ? -36.688 18.203 28.469 1 37.06 306 LYS B O 1
ATOM 4871 N N . LEU B 1 307 ? -36.812 19.844 27.109 1 24.55 307 LEU B N 1
ATOM 4872 C CA . LEU B 1 307 ? -37.25 20.734 28.172 1 24.55 307 LEU B CA 1
ATOM 4873 C C . LEU B 1 307 ? -38.75 20.672 28.344 1 24.55 307 LEU B C 1
ATOM 4875 O O . LEU B 1 307 ? -39.5 20.594 27.375 1 24.55 307 LEU B O 1
#

Foldseek 3Di:
DPFCPPDPPPDGDPDDKDADWFLWDKFWDCPPNQIDIWIKTKIKIFDFQDDCCVVPVDCVQPDDNVNLSVLLVVLCVVPNCDDVQVSQVVSFVCCVVVGVRTFKMKMKMKIFAWDFDDDPNDGDRDHIDGDPQWIWMKMWMDGNPDDIKIKIWIWFNKDKDAWQEWEDDDDDDPVDPDDGDPIGMWIWTKIKMFIFDDDPPDPVVVLHVQLVVLLCCLQFNDPPPGHHHDDPQVSQVSSQVSSVVVDVRTFKMKMKTWTWDWAWDQCPVDDCVVVVDRDTSDDTDTDDDDTDMDMDMDGDDDPPPPD/DPFCPPDPPPDGDPDDKDADWFLWDKFWDCPPNQIDIWIKTKIKIFDFQDDCCVVPVDCVQPDDNVNLSVLLVVLCVVPNCDDVQVSQVVSFVCCVVVGVGTFKMKMKMKIFAWDFDDDPRDGDRDHIDGDPQKIWMKMWMDGNPDDIKIKIWIWFNKDKDAWQEWEDDDDDDPVDPDDGDPIGMWIWTKIKMFIFDDDPPDPVVVLHVQLVVLLCCLQFNDPPPGHHHDDPQVSQVSSQVSSVVVDVRTFKMKMKTWTWDWAFDQCPVDDCVVVVDRDTSDDTDTDDDDTDMDMDMDGDDDPPPPD

InterPro domains:
  IPR002042 Uricase [PF01014] (17-140)
  IPR002042 Uricase [PF01014] (151-294)
  IPR002042 Uricase [PIRSF000241] (11-304)
  IPR002042 Uricase [PR00093] (19-30)
  IPR002042 Uricase [PR00093] (58-72)
  IPR002042 Uricase [PR00093] (94-107)
  IPR002042 Uricase [PR00093] (157-173)
  IPR002042 Uricase [PR00093] (173-185)
  IPR002042 Uricase [PTHR42874] (12-302)
  IPR002042 Uricase [TIGR03383] (15-300)
  IPR019842 Uricase, conserved site [PS00366] (157-184)

Nearest PDB structures (foldseek):
  4mb8-assembly1_A  TM=9.723E-01  e=2.885E-34  unclassified Mammalia
  4mb8-assembly1_C  TM=9.684E-01  e=4.520E-34  unclassified Mammalia
  8oih-assembly1_DDD  TM=9.590E-01  e=8.816E-31  Gallus gallus
  4cw0-assembly1_A  TM=8.989E-01  e=7.411E-28  Aspergillus flavus
  6rgt-assembly1_A  TM=8.991E-01  e=7.411E-28  Aspergillus flavus

Sequence (614 aa):
MHTASERGLGVSMIEHGYGKSGVKLLYINRANGIHSIRECEVTTTLILSTVQSYLTGDNDGIIATDSQKNTVYILAKKHGIKAIENFAQFLCQHFLTTYKQVEEVQIEIKDYPWNRISSENQEHSHAFIFTPTATRKCKVSQNRQGAIHIESGFDGLRVLKTTKSAFYGFVHDEFTCLPDVTDRIFSTVVSASWKCKPSDKNDYDKIWHSAQACILEKFAGPPAEGIPSPSVQYTLYRAAEYILEKNPEVLEVRIVMPNKHYFPFDLSKFPEHLVQSEENSDVFLPVDKPSGSIHATLQRSAITAKLMHTASERGLGVSMIEHGYGKSGVKLLYINRANGIHSIRECEVTTTLILSTVQSYLTGDNDGIIATDSQKNTVYILAKKHGIKAIENFAQFLCQHFLTTYKQVEEVQIEIKDYPWNRISSENQEHSHAFIFTPTATRKCKVSQNRQGAIHIESGFDGLRVLKTTKSAFYGFVHDEFTCLPDVTDRIFSTVVSASWKCKPSDKNDYDKIWHSAQACILEKFAGPPAEGIPSPSVQYTLYRAAEYILEKNPEVLEVRIVMPNKHYFPFDLSKFPEHLVQSEENSDVFLPVDKPSGSIHATLQRSAITAKL

Solvent-accessible surface area (backbone atoms only — not comparable to full-atom values): 33543 Å² total; per-residue (Å²): 130,84,62,63,64,70,67,90,59,96,62,67,83,88,76,78,68,49,61,34,72,76,46,47,35,34,39,45,46,62,63,94,70,46,43,47,75,48,37,36,35,36,31,44,35,40,25,57,76,66,63,45,49,78,74,72,62,45,60,81,85,65,76,52,46,66,56,53,51,48,47,55,54,52,47,38,65,74,70,43,71,81,42,69,64,59,41,33,48,51,51,39,51,46,50,45,70,74,31,83,55,37,41,32,30,36,28,34,38,38,43,59,40,68,40,62,39,66,58,95,91,31,65,26,23,45,26,31,33,44,45,61,31,42,45,39,34,35,40,31,35,34,40,72,91,62,62,71,45,43,35,39,38,36,38,60,37,32,38,38,23,68,51,51,18,27,44,59,93,68,89,81,54,96,81,58,79,77,71,73,36,81,63,34,75,45,29,30,44,33,31,40,36,34,31,42,61,84,55,95,78,65,58,60,62,57,51,53,54,47,42,53,49,30,39,50,42,50,60,38,37,52,36,84,80,39,39,78,26,66,32,70,66,56,35,52,49,51,16,48,50,44,32,45,71,76,31,81,56,43,44,31,34,35,43,36,45,32,43,46,50,64,42,67,54,79,44,75,87,50,58,57,88,77,58,74,51,62,76,64,86,33,40,24,36,60,46,91,73,86,55,60,74,48,71,52,73,49,66,67,76,77,78,73,70,83,117,129,83,61,60,64,70,68,91,59,93,61,65,81,88,75,77,67,49,61,34,72,76,46,48,36,35,40,45,46,63,64,91,71,47,43,46,76,48,38,36,35,35,28,44,36,39,26,55,75,66,61,46,46,78,74,73,61,44,60,80,85,66,75,52,46,66,56,54,51,49,48,55,55,52,47,40,64,73,71,44,70,82,43,69,66,58,41,33,48,52,52,39,50,46,50,47,70,75,32,83,55,37,40,32,30,36,28,35,39,38,42,60,40,68,39,61,39,66,58,96,92,32,66,26,23,45,27,32,32,44,45,62,31,42,45,37,37,34,42,30,35,35,39,70,91,61,63,68,44,42,36,40,38,36,37,60,36,31,37,37,25,67,52,51,19,28,44,58,92,66,88,82,55,97,82,56,80,78,72,71,36,80,60,33,73,46,30,31,44,34,31,39,36,34,32,41,61,84,55,94,77,65,57,60,61,58,51,52,53,47,42,52,48,30,38,50,42,49,60,37,36,53,35,85,79,39,40,80,26,66,33,70,67,55,35,51,50,52,17,48,51,43,33,45,69,77,31,80,55,43,46,33,33,36,44,37,44,31,43,46,51,64,41,66,54,77,44,75,86,50,59,56,89,76,58,74,51,60,76,62,86,33,41,25,36,59,47,90,74,87,56,60,75,47,73,52,73,49,64,68,74,77,77,71,73,82,117

Secondary structure (DSSP, 8-state):
------SSS--------EEEEEEEEEEEE-GGG--EEEEEEEEEEEEES--HHHHT---TT---HHHHHHHHHHHHHHH--SSHHHHHHHHHHHHHHH-TTEEEEEEEEEE--EEEEEETTEEEEEEEEE--SSEEEEEEEEETTS-EEEEEEEEEEEEEESSSB-B-S----TT--PPPBSS--EEEEEEEEEEE---TT--HHHHHHHHHHHHHHHHH-STTT---BS-HHHHHHHHHHHHHHH-TTEEEEEEEEEBPEEEEP--TTS-HHHHS-S--SSEEEEE-S---EEEEEEE--------/------SSS--------EEEEEEEEEEEE-GGG--EEEEEEEEEEEEES--HHHHT---TT---HHHHHHHHHHHHHHH--SSHHHHHHHHHHHHHHH-TTEEEEEEEEEE--EEEEEETTEEEEEEEEE--SSEEEEEEEEETTS-EEEEEEEEEEEEEESSSB-B-S----TT--PPPBSS--EEEEEEEEEEE---TT--HHHHHHHHHHHHHHHHH-STTT---BS-HHHHHHHHHHHHHHH-TTEEEEEEEEEBPEEEEP-GGGS-HHHHS-S--SSEEEEE-S---EEEEEEE--------

Organism: Bemisia tabaci (NCBI:txid7038)

Radius of gyration: 29.19 Å; Cα contacts (8 Å, |Δi|>4): 1245; chains: 2; bounding box: 78×81×77 Å